Protein 6Q4W (pdb70)

Sequence (618 aa):
REECTMVVAKRKEFERTKVIQEAVFLTFKGLDTHDVYNCCVPFTINGTYHIFGRVERRSEWVNSHVRLFCCKTGHDEYTLVEEHAMQYQLEDPFLVKINGEALFGGVRVTTKDHGKVSGYVCCDFYRGKIDDLHYFTSGPKNMKDIRLIGLADGKIGVFSHHCVTGFIIIDSLDDLCSQVVIDSAKPIDHTLFGDAWGGVNQPYLLSTGKIGCISHHGYLDTDANGEVINVYCITSFVYKPSTNTCYDYKILGTKNCFPEYPAKAPKLIDCVFVSGIVMREDGKCDLYSGVGDTQEGRMMINYPFEGHGTIVDNVNFCTMVAKRKEFERTKKVIQEAVFLTFKKGLDTHDVYNCCVPFTINGTYHIFGRVERRSEWVNSHVRLFCKTGHDEYTLVEHAMQYQLEDPFLVKINGEALFGGVRVTTKDHGKVSGYVCCDFYRGKIDDLHYFTSGPKNMKDIRLIGLADGKIGVFSHHVTGFIIIDSLDDLCSQVVIDSAKKPIDHTLFGDAWGGVNQPYLLSTGKIGCISHHGYLDTDANGEVINVYCITSFVYKPSTNTCYDYKILGTKNCFPEYPAKAPKLIDCVFVSGIVMREDGKCCDLYSGVGDTQEGRMMINYPFEGHGTIVDNVNF

B-factor: mean 21.39, std 11.22, range [5.65, 103.36]

CATH classification: 2.115.10.20

Nearest PDB structures (foldseek):
  6q4w-assembly1_B  TM=1.003E+00  e=1.500E-59  Leishmania mexicana MHOM/GT/2001/U1103
  6q4w-assembly1_A  TM=1.003E+00  e=5.683E-57  Leishmania mexicana MHOM/GT/2001/U1103
  6q4y-assembly1_A  TM=9.842E-01  e=1.683E-40  Leishmania mexicana MHOM/GT/2001/U1103
  6q4z-assembly1_A  TM=9.837E-01  e=2.048E-40  Leishmania mexicana MHOM/GT/2001/U1103
  6q50-assembly1_A  TM=9.686E-01  e=4.085E-39  Leishmania mexicana MHOM/GT/2001/U1103

InterPro domains:
  IPR015045 Mannosyltransferase/phosphorylase 1-like, Leishmania [PF08950] (24-318)
  IPR015045 Mannosyltransferase/phosphorylase 1-like, Leishmania [PTHR37036] (15-328)
  IPR023296 Glycosyl hydrolase, five-bladed beta-propeller domain superfamily [G3DSA:2.115.10.20] (19-328)
  IPR023296 Glycosyl hydrolase, five-bladed beta-propeller domain superfamily [SSF75005] (23-326)

Organism: Leishmania mexicana (strain MHOM/GT/2001/U1103) (NCBI:txid929439)

Solvent-accessible surface area: 25081 Å² total; per-residue (Å²): 109,139,152,73,41,3,82,23,58,26,82,88,27,45,192,92,63,115,147,46,86,24,47,39,8,70,36,96,52,26,142,88,48,16,8,0,5,4,2,2,2,0,9,32,135,66,61,76,20,0,7,0,22,4,2,80,92,99,38,118,53,28,8,26,0,30,22,0,29,76,76,29,148,20,46,5,40,14,25,117,116,10,43,4,14,39,2,22,18,5,6,0,10,63,0,94,68,45,0,0,0,0,0,7,13,26,38,24,47,90,44,150,78,70,16,68,31,1,5,0,3,52,18,86,18,126,52,16,54,17,16,0,7,6,10,90,85,8,65,17,0,11,1,3,17,23,85,105,34,79,0,0,0,1,1,20,108,100,79,20,1,12,30,81,12,87,36,5,94,50,0,7,33,71,41,0,71,64,10,113,83,12,57,96,112,78,8,28,78,7,85,6,3,2,4,4,2,18,18,2,68,83,30,40,0,0,0,0,0,11,10,0,17,98,68,82,50,116,134,51,112,74,21,42,1,61,0,0,0,0,4,0,3,36,34,111,64,54,39,8,72,77,21,74,12,17,0,1,16,85,24,8,65,179,74,80,24,20,19,108,96,17,105,25,8,0,32,3,4,0,4,27,88,70,197,69,63,67,0,18,0,20,0,0,1,0,21,1,34,0,0,5,16,23,13,92,24,3,1,132,73,13,23,89,37,81,47,70,27,78,57,148,62,3,83,50,66,26,60,84,27,49,191,92,55,118,147,48,76,26,45,39,7,66,32,100,54,26,141,86,48,16,7,0,6,4,2,2,3,1,9,36,136,67,60,78,20,0,7,0,23,2,1,79,87,100,39,117,50,21,8,30,0,25,21,0,30,81,77,27,149,22,45,6,44,17,25,104,137,11,60,13,17,38,5,30,17,5,6,0,10,64,0,96,69,43,0,0,0,0,0,8,19,29,43,23,43,89,37,144,77,58,6,61,18,2,2,0,8,55,18,94,25,98,53,17,56,15,16,0,5,6,7,139,72,8,81,12,0,11,0,2,17,23,85,106,34,85,0,0,0,0,1,46,114,105,21,2,15,39,80,13,90,38,5,91,50,1,5,31,140,32,0,70,60,10,146,84,11,51,96,111,85,10,26,78,7,115,9,2,1,4,4,3,18,18,2,70,79,28,33,0,0,0,0,0,10,9,0,17,108,71,83,47,116,135,52,114,74,11,45,0,60,0,0,0,0,3,0,4,73,34,98,82,55,38,8,74,78,19,75,13,18,0,0,14,86,25,8,62,180,75,77,19,18,19,104,94,17,92,25,9,0,32,2,4,0,5,31,87,68,125,88,40,70,0,18,0,20,0,1,1,0,22,0,32,0,0,5,18,24,14,90,24,3,0,133,74,14,22,91,37,83,52,68,28,80,54

Radius of gyration: 27.41 Å; Cα contacts (8 Å, |Δi|>4): 1700; chains: 2; bounding box: 57×66×79 Å

Secondary structure (DSSP, 8-state):
-GGGSHHHHHHHHHHH-----EEEPEEES-TTSEEES----EEETTEEEEEEEEE-TT-SS--EEEEEEEEETTEEEE-TTSPPBS-EEEEEEEETTEEEEEEEEEEEETTEEEEEEEEEEEE-TTS-EEEEE-STT----EEEE-TTS-EEEEEE---EEEEEESSGGG-SHHHHHTPEEPP-GGGTT-EEEEEEEEEBTTS-EEEEEEEEEEEE-TTS-EEEEEEEEEEEEETTTTEEEEEEEEE-GGGSPP---SSGGGTTBEEEEEEEE-SSS-EEEEEEETTTEEEEEEE--TTTTS--B----B-/--HHHHHHHHHHH-----EEEPEEES-TTSEEESPPPPEEETTEEEEEEEEE-TT-SS--EEEEEEEEETTEEEE-TTS--BS-EEEEEEEETTEEEEEEEEEEEETTEEEEEEEEEEEE-TTS-EEEEE-STT----EEEE-TTS-EEEEEE--EEEEEES-GGG-SHHHHHTPEEPP-GGGTT-EEEEEEEEEBTTS-EEEEEEEEEEEE-TTS-EEEEEEEEEEEEETTTTEEEEEEEEE-GGGSPP---SSGGGTTBEEEEEEEE-TTS-EEEEEEETTTEEEEEEE--TTTTS--B----B-

Foldseek 3Di:
DQCLDPVNQVVVCVVDPDQDDKEFAAEADCVQWFWFLKAPFFAEVRWTKIWTWIGGLQDDQATKIFIWTDPDDSYTYTPVVADIGRFPNKYWDDAPNKIKIKGKHFDDDPNHTPWIWIWIWMGHPRDTHTDEIADTRWDQWDWDQFPVRWIWIWTPPVFTFIDIGRGPVPDYHVRNVVGDGFDCVNNPPKGWHFQDWFQFPQRKIKTFIKIWDWDADPVRHIATAIFTWIWIADVVVSHIGQIHTFGWLVSHDDDDASDPSLNTDKAWNAWDCDPPQWIWTWIGHNVRTIMTGITGDRCPPPHDGDGGRHD/DAVVVQVVVCVVPPDQDDKEFAAEPDCVQWFWFLKAPFFAEVRWTKIWTWIGGLQDDQATKIFIWTDPDDSYTYTPVVADMGRFPNKYWDAAPNKIKIKGKHFDDDPNHTPWIWMWIWMGHPRDTHTDEIAAIRWDQWDWDQFPVRWIWIWTAVQIFIDIGRGPVPDYHVRNVVGDHFDCVVVPPWDWHFADWFQFPQRKIKTFIKTWDWDADPVRHIATAIFTWIWIADVVVSHIGQIHTFGWLVSHDDDDASDPSLQTDKAWRAWDADPVQWIWTWIGHNVRTIMTGTGHDRCPPPHHGDGGRHD

Structure (mmCIF, N/CA/C/O backbone):
data_6Q4W
#
_entry.id   6Q4W
#
_cell.length_a   46.478
_cell.length_b   48.116
_cell.length_c   73.887
_cell.angle_alpha   94.48
_cell.angle_beta   96.92
_cell.angle_gamma   110.29
#
_symmetry.space_group_name_H-M   'P 1'
#
loop_
_entity.id
_entity.type
_entity.pdbx_description
1 polymer 'LmxM MPT-1'
2 water water
#
loop_
_atom_site.group_PDB
_atom_site.id
_atom_site.type_symbol
_atom_site.label_atom_id
_atom_site.label_alt_id
_atom_site.label_comp_id
_atom_site.label_asym_id
_atom_site.label_entity_id
_atom_site.label_seq_id
_atom_site.pdbx_PDB_ins_code
_atom_site.Cartn_x
_atom_site.Cartn_y
_atom_site.Cartn_z
_atom_site.occupancy
_atom_site.B_iso_or_equiv
_atom_site.auth_seq_id
_atom_site.auth_comp_id
_atom_site.auth_asym_id
_atom_site.auth_atom_id
_atom_site.pdbx_PDB_model_num
ATOM 1 N N . ARG A 1 33 ? -26.749 2.641 5.452 1.00 61.98 13 ARG A N 1
ATOM 2 C CA . ARG A 1 33 ? -26.809 1.343 4.717 1.00 57.41 13 ARG A CA 1
ATOM 3 C C . ARG A 1 33 ? -26.159 0.235 5.565 1.00 43.51 13 ARG A C 1
ATOM 4 O O . ARG A 1 33 ? -25.125 0.516 6.214 1.00 48.47 13 ARG A O 1
ATOM 6 N N . GLU A 1 34 ? -26.712 -0.983 5.531 1.00 48.07 14 GLU A N 1
ATOM 7 C CA . GLU A 1 34 ? -26.201 -2.168 6.282 1.00 55.78 14 GLU A CA 1
ATOM 8 C C . GLU A 1 34 ? -24.697 -2.361 6.023 1.00 50.38 14 GLU A C 1
ATOM 9 O O . GLU A 1 34 ? -23.924 -2.493 7.009 1.00 44.76 14 GLU A O 1
ATOM 15 N N . GLU A 1 35 ? -24.299 -2.363 4.748 1.00 55.81 15 GLU A N 1
ATOM 16 C CA . GLU A 1 35 ? -22.892 -2.564 4.325 1.00 49.25 15 GLU A CA 1
ATOM 17 C C . GLU A 1 35 ? -21.957 -1.507 4.907 1.00 57.98 15 GLU A C 1
ATOM 18 O O . GLU A 1 35 ? -20.726 -1.794 4.994 1.00 61.08 15 GLU A O 1
ATOM 24 N N . CYS A 1 36 ? -22.486 -0.318 5.203 1.00 47.05 16 CYS A N 1
ATOM 25 C CA . CYS A 1 36 ? -21.674 0.853 5.622 1.00 53.13 16 CYS A CA 1
ATOM 26 C C . CYS A 1 36 ? -21.579 0.893 7.159 1.00 40.91 16 CYS A C 1
ATOM 27 O O . CYS A 1 36 ? -20.959 1.834 7.694 1.00 48.50 16 CYS A O 1
ATOM 30 N N . THR A 1 37 ? -22.110 -0.100 7.883 1.00 27.55 17 THR A N 1
ATOM 31 C CA . THR A 1 37 ? -21.916 -0.141 9.357 1.00 27.05 17 THR A CA 1
ATOM 32 C C . THR A 1 37 ? -20.548 -0.775 9.602 1.00 25.59 17 THR A C 1
ATOM 33 O O . THR A 1 37 ? -20.110 -1.603 8.797 1.00 25.41 17 THR A O 1
ATOM 37 N N . MET A 1 38 ? -19.904 -0.369 10.677 1.00 24.05 18 MET A N 1
ATOM 38 C CA . MET A 1 38 ? -18.563 -0.862 11.045 1.00 21.24 18 MET A CA 1
ATOM 39 C C . MET A 1 38 ? -18.623 -2.364 11.353 1.00 20.67 18 MET A C 1
ATOM 40 O O . MET A 1 38 ? -17.700 -3.077 10.935 1.00 21.39 18 MET A O 1
ATOM 45 N N . VAL A 1 39 ? -19.646 -2.863 12.064 1.00 20.70 19 VAL A N 1
ATOM 46 C CA A VAL A 1 39 ? -19.745 -4.328 12.360 0.50 22.62 19 VAL A CA 1
ATOM 47 C CA B VAL A 1 39 ? -19.746 -4.327 12.351 0.50 22.00 19 VAL A CA 1
ATOM 48 C C . VAL A 1 39 ? -19.715 -5.091 11.028 1.00 18.58 19 VAL A C 1
ATOM 49 O O . VAL A 1 39 ? -19.030 -6.110 10.963 1.00 18.81 19 VAL A O 1
ATOM 56 N N . ALA A 1 40 ? -20.452 -4.618 10.013 1.00 23.38 20 ALA A N 1
ATOM 57 C CA . ALA A 1 40 ? -20.519 -5.316 8.706 1.00 21.19 20 ALA A CA 1
ATOM 58 C C . ALA A 1 40 ? -19.156 -5.235 8.016 1.00 19.44 20 ALA A C 1
ATOM 59 O O . ALA A 1 40 ? -18.680 -6.259 7.422 1.00 20.95 20 ALA A O 1
ATOM 61 N N . LYS A 1 41 ? -18.527 -4.070 8.109 1.00 21.17 21 LYS A N 1
ATOM 62 C CA . LYS A 1 41 ? -17.230 -3.884 7.437 1.00 17.54 21 LYS A CA 1
ATOM 63 C C . LYS A 1 41 ? -16.224 -4.836 8.102 1.00 18.98 21 LYS A C 1
ATOM 64 O O . LYS A 1 41 ? -15.388 -5.454 7.392 1.00 21.35 21 LYS A O 1
ATOM 70 N N . ARG A 1 42 ? -16.312 -4.969 9.423 1.00 19.27 22 ARG A N 1
ATOM 71 C CA . ARG A 1 42 ? -15.351 -5.791 10.202 1.00 19.69 22 ARG A CA 1
ATOM 72 C C . ARG A 1 42 ? -15.584 -7.267 9.873 1.00 19.74 22 ARG A C 1
ATOM 73 O O . ARG A 1 42 ? -14.615 -7.989 9.687 1.00 16.99 22 ARG A O 1
ATOM 81 N N . LYS A 1 43 ? -16.842 -7.671 9.742 1.00 18.93 23 LYS A N 1
ATOM 82 C CA . LYS A 1 43 ? -17.223 -9.072 9.391 1.00 24.39 23 LYS A CA 1
ATOM 83 C C . LYS A 1 43 ? -16.607 -9.401 8.031 1.00 20.04 23 LYS A C 1
ATOM 84 O O . LYS A 1 43 ? -16.025 -10.499 7.916 1.00 20.80 23 LYS A O 1
ATOM 87 N N . GLU A 1 44 ? -16.698 -8.481 7.044 1.00 17.74 24 GLU A N 1
ATOM 88 C CA . GLU A 1 44 ? -16.164 -8.753 5.678 1.00 19.62 24 GLU A CA 1
ATOM 89 C C . GLU A 1 44 ? -14.644 -8.785 5.772 1.00 17.98 24 GLU A C 1
ATOM 90 O O . GLU A 1 44 ? -14.037 -9.638 5.107 1.00 19.69 24 GLU A O 1
ATOM 96 N N . PHE A 1 45 ? -14.047 -7.911 6.572 1.00 16.65 25 PHE A N 1
ATOM 97 C CA . PHE A 1 45 ? -12.572 -7.906 6.753 1.00 14.19 25 PHE A CA 1
ATOM 98 C C . PHE A 1 45 ? -12.120 -9.276 7.259 1.00 18.11 25 PHE A C 1
ATOM 99 O O . PHE A 1 45 ? -11.175 -9.832 6.707 1.00 15.96 25 PHE A O 1
ATOM 107 N N . GLU A 1 46 ? -12.763 -9.805 8.303 1.00 16.82 26 GLU A N 1
ATOM 108 C CA . GLU A 1 46 ? -12.326 -11.093 8.903 1.00 20.80 26 GLU A CA 1
ATOM 109 C C . GLU A 1 46 ? -12.438 -12.220 7.867 1.00 20.55 26 GLU A C 1
ATOM 110 O O . GLU A 1 46 ? -11.497 -13.055 7.817 1.00 22.28 26 GLU A O 1
ATOM 116 N N . ARG A 1 47 ? -13.487 -12.209 7.028 1.00 20.29 27 ARG A N 1
ATOM 117 C CA . ARG A 1 47 ? -13.741 -13.236 5.955 1.00 23.30 27 ARG A CA 1
ATOM 118 C C . ARG A 1 47 ? -12.694 -13.152 4.805 1.00 23.99 27 ARG A C 1
ATOM 119 O O . ARG A 1 47 ? -12.471 -14.188 4.150 1.00 30.54 27 ARG A O 1
ATOM 127 N N . THR A 1 48 ? -12.074 -11.992 4.532 1.00 19.18 28 THR A N 1
ATOM 128 C CA . THR A 1 48 ? -11.312 -11.735 3.272 1.00 22.13 28 THR A CA 1
ATOM 129 C C . THR A 1 48 ? -9.830 -11.425 3.546 1.00 25.15 28 THR A C 1
ATOM 130 O O . THR A 1 48 ? -9.066 -11.264 2.563 1.00 28.26 28 THR A O 1
ATOM 134 N N . LYS A 1 49 ? -9.418 -11.277 4.803 1.00 21.66 29 LYS A N 1
ATOM 135 C CA . LYS A 1 49 ? -8.070 -10.767 5.139 1.00 20.98 29 LYS A CA 1
ATOM 136 C C . LYS A 1 49 ? -7.023 -11.751 4.608 1.00 24.36 29 LYS A C 1
ATOM 137 O O . LYS A 1 49 ? -7.342 -12.942 4.450 1.00 26.19 29 LYS A O 1
ATOM 143 N N . VAL A 1 50 ? -5.819 -11.266 4.332 1.00 22.57 30 VAL A N 1
ATOM 144 C CA . VAL A 1 50 ? -4.668 -12.159 3.996 1.00 27.99 30 VAL A CA 1
ATOM 145 C C . VAL A 1 50 ? -3.801 -12.285 5.240 1.00 26.47 30 VAL A C 1
ATOM 146 O O . VAL A 1 50 ? -3.264 -11.289 5.700 1.00 32.85 30 VAL A O 1
ATOM 150 N N . ILE A 1 51 ? -3.774 -13.474 5.805 1.00 32.34 31 ILE A N 1
ATOM 151 C CA . ILE A 1 51 ? -2.946 -13.809 7.001 1.00 32.76 31 ILE A CA 1
ATOM 152 C C . ILE A 1 51 ? -1.455 -13.772 6.599 1.00 28.97 31 ILE A C 1
ATOM 153 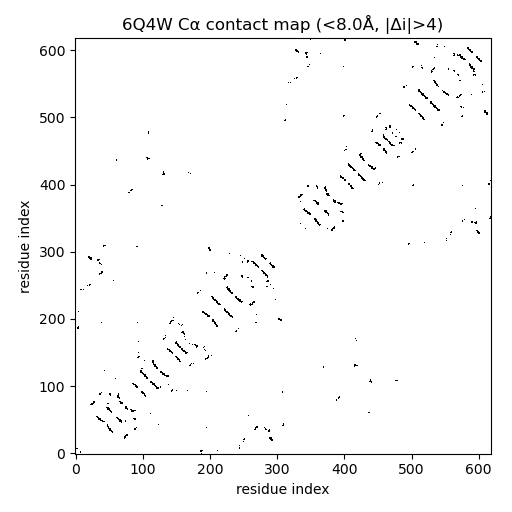O O . ILE A 1 51 ? -1.049 -14.523 5.680 1.00 29.28 31 ILE A O 1
ATOM 158 N N . GLN A 1 52 ? -0.681 -12.879 7.209 1.00 27.76 32 GLN A N 1
ATOM 159 C CA . GLN A 1 52 ? 0.793 -12.810 7.039 1.00 27.93 32 GLN A CA 1
ATOM 160 C C . GLN A 1 52 ? 1.383 -12.710 8.448 1.00 27.31 32 GLN A C 1
ATOM 161 O O . GLN A 1 52 ? 0.603 -12.803 9.432 1.00 31.40 32 GLN A O 1
ATOM 167 N N . GLU A 1 53 ? 2.685 -12.459 8.541 1.00 28.11 33 GLU A N 1
ATOM 168 C CA . GLU A 1 53 ? 3.428 -12.280 9.814 1.00 24.02 33 GLU A CA 1
ATOM 169 C C . GLU A 1 53 ? 2.638 -11.362 10.780 1.00 21.66 33 GLU A C 1
ATOM 170 O O . GLU A 1 53 ? 2.238 -10.230 10.387 1.00 20.60 33 GLU A O 1
ATOM 176 N N . ALA A 1 54 ? 2.471 -11.798 12.028 1.00 24.01 34 ALA A N 1
ATOM 177 C CA . ALA A 1 54 ? 1.914 -10.971 13.118 1.00 20.29 34 ALA A CA 1
ATOM 178 C C . ALA A 1 54 ? 2.525 -11.415 14.439 1.00 23.74 34 ALA A C 1
ATOM 179 O O . ALA A 1 54 ? 2.373 -12.604 14.762 1.00 27.08 34 ALA A O 1
ATOM 181 N N . VAL A 1 55 ? 3.226 -10.502 15.121 1.00 22.06 35 VAL A N 1
ATOM 182 C CA . VAL A 1 55 ? 4.064 -10.812 16.315 1.00 21.35 35 VAL A CA 1
ATOM 183 C C . VAL A 1 55 ? 3.883 -9.718 17.361 1.00 18.89 35 VAL A C 1
ATOM 184 O O . VAL A 1 55 ? 3.391 -8.612 17.041 1.00 22.94 35 VAL A O 1
ATOM 188 N N . PHE A 1 56 ? 4.370 -9.993 18.560 1.00 19.99 36 PHE A N 1
ATOM 189 C CA . PHE A 1 56 ? 4.545 -8.965 19.599 1.00 18.22 36 PHE A CA 1
ATOM 190 C C . PHE A 1 56 ? 6.008 -8.586 19.662 1.00 18.84 36 PHE A C 1
ATOM 191 O O . PHE A 1 56 ? 6.865 -9.465 19.534 1.00 23.60 36 PHE A O 1
ATOM 199 N N . LEU A 1 57 ? 6.253 -7.281 19.787 1.00 21.46 37 LEU A N 1
ATOM 200 C CA . LEU A 1 57 ? 7.589 -6.759 20.135 1.00 19.21 37 LEU A CA 1
ATOM 201 C C . LEU A 1 57 ? 7.973 -7.217 21.546 1.00 18.62 37 LEU A C 1
ATOM 202 O O . LEU A 1 57 ? 7.081 -7.327 22.415 1.00 28.92 37 LEU A O 1
ATOM 207 N N . THR A 1 58 ? 9.268 -7.455 21.755 1.00 19.20 38 THR A N 1
ATOM 208 C CA . THR A 1 58 ? 9.883 -7.745 23.079 1.00 23.00 38 THR A CA 1
ATOM 209 C C . THR A 1 58 ? 10.537 -6.464 23.604 1.00 25.06 38 THR A C 1
ATOM 210 O O . THR A 1 58 ? 11.328 -5.842 22.870 1.00 24.46 38 THR A O 1
ATOM 214 N N . PHE A 1 59 ? 10.204 -6.068 24.826 1.00 23.94 39 PHE A N 1
ATOM 215 C CA . PHE A 1 59 ? 10.775 -4.887 25.501 1.00 21.24 39 PHE A CA 1
ATOM 216 C C . PHE A 1 59 ? 11.641 -5.386 26.664 1.00 19.78 39 PHE A C 1
ATOM 217 O O . PHE A 1 59 ? 11.256 -6.299 27.377 1.00 23.63 39 PHE A O 1
ATOM 225 N N . LYS A 1 60 ? 12.847 -4.866 26.750 1.00 21.03 40 LYS A N 1
ATOM 226 C CA . LYS A 1 60 ? 13.830 -5.188 27.805 1.00 22.21 40 LYS A CA 1
ATOM 227 C C . LYS A 1 60 ? 14.065 -3.947 28.663 1.00 22.90 40 LYS A C 1
ATOM 228 O O . LYS A 1 60 ? 13.974 -2.826 28.128 1.00 23.46 40 LYS A O 1
ATOM 234 N N . GLY A 1 61 ? 14.392 -4.158 29.938 1.00 26.82 41 GLY A N 1
ATOM 235 C CA . GLY A 1 61 ? 14.768 -3.096 30.891 1.00 30.01 41 GLY A CA 1
ATOM 236 C C . GLY A 1 61 ? 13.622 -2.673 31.791 1.00 23.07 41 GLY A C 1
ATOM 237 O O . GLY A 1 61 ? 13.868 -1.909 32.704 1.00 28.32 41 GLY A O 1
ATOM 238 N N . LEU A 1 62 ? 12.437 -3.225 31.653 1.00 21.58 42 LEU A N 1
ATOM 239 C CA . LEU A 1 62 ? 11.253 -2.700 32.401 1.00 25.10 42 LEU A CA 1
ATOM 240 C C . LEU A 1 62 ? 10.243 -3.833 32.610 1.00 24.58 42 LEU A C 1
ATOM 241 O O . LEU A 1 62 ? 9.022 -3.685 32.316 1.00 22.38 42 LEU A O 1
ATOM 246 N N . ASP A 1 63 ? 10.738 -4.915 33.176 1.00 23.66 43 ASP A N 1
ATOM 247 C CA . ASP A 1 63 ? 9.952 -6.175 33.324 1.00 28.25 43 ASP A CA 1
ATOM 248 C C . ASP A 1 63 ? 8.710 -5.957 34.190 1.00 25.46 43 ASP A C 1
ATOM 249 O O . ASP A 1 63 ? 7.774 -6.730 34.029 1.00 27.01 43 ASP A O 1
ATOM 254 N N . THR A 1 64 ? 8.726 -4.990 35.100 1.00 24.17 44 THR A N 1
ATOM 255 C CA . THR A 1 64 ? 7.595 -4.660 36.007 1.00 25.03 44 THR A CA 1
ATOM 256 C C . THR A 1 64 ? 6.379 -4.119 35.252 1.00 22.66 44 THR A C 1
ATOM 257 O O . THR A 1 64 ? 5.302 -4.104 35.811 1.00 23.04 44 THR A O 1
ATOM 261 N N . HIS A 1 65 ? 6.539 -3.648 34.037 1.00 20.46 45 HIS A N 1
ATOM 262 C CA . HIS A 1 65 ? 5.500 -2.846 33.348 1.00 18.35 45 HIS A CA 1
ATOM 263 C C . HIS A 1 65 ? 5.130 -3.472 32.007 1.00 17.05 45 HIS A C 1
ATOM 264 O O . HIS A 1 65 ? 6.016 -4.103 31.340 1.00 22.24 45 HIS A O 1
ATOM 271 N N . ASP A 1 66 ? 3.902 -3.239 31.559 1.00 16.28 46 ASP A N 1
ATOM 272 C CA . ASP A 1 66 ? 3.551 -3.435 30.134 1.00 16.11 46 ASP A CA 1
ATOM 273 C C . ASP A 1 66 ? 4.024 -2.214 29.341 1.00 14.32 46 ASP A C 1
ATOM 274 O O . ASP A 1 66 ? 4.111 -1.108 29.890 1.00 15.19 46 ASP A O 1
ATOM 279 N N . VAL A 1 67 ? 4.261 -2.433 28.054 1.00 13.58 47 VAL A N 1
ATOM 280 C CA . VAL A 1 67 ? 4.607 -1.370 27.084 1.00 14.20 47 VAL A CA 1
ATOM 281 C C . VAL A 1 67 ? 3.672 -1.519 25.906 1.00 14.62 47 VAL A C 1
ATOM 282 O O . VAL A 1 67 ? 3.603 -2.621 25.320 1.00 12.97 47 VAL A O 1
ATOM 286 N N . TYR A 1 68 ? 2.960 -0.459 25.588 1.00 14.19 48 TYR A N 1
ATOM 287 C CA . TYR A 1 68 ? 1.890 -0.538 24.586 1.00 14.29 48 TYR A CA 1
ATOM 288 C C . TYR A 1 68 ? 1.620 0.831 24.000 1.00 12.08 48 TYR A C 1
ATOM 289 O O . TYR A 1 68 ? 2.250 1.817 24.434 1.00 15.90 48 TYR A O 1
ATOM 298 N N . ASN A 1 69 ? 0.742 0.865 23.009 1.00 13.65 49 ASN A N 1
ATOM 299 C CA . ASN A 1 69 ? 0.244 2.134 22.375 1.00 14.79 49 ASN A CA 1
ATOM 300 C C . ASN A 1 69 ? 1.417 3.057 22.057 1.00 13.92 49 ASN A C 1
ATOM 301 O O . ASN A 1 69 ? 1.400 4.230 22.408 1.00 13.62 49 ASN A O 1
ATOM 306 N N . CYS A 1 70 ? 2.385 2.520 21.329 1.00 13.53 50 CYS A N 1
ATOM 307 C CA . CYS A 1 70 ? 3.657 3.234 21.050 1.00 12.43 50 CYS A CA 1
ATOM 308 C C . CYS A 1 70 ? 3.406 4.296 19.978 1.00 13.99 50 CYS A C 1
ATOM 309 O O . CYS A 1 70 ? 2.403 4.238 19.237 1.00 12.54 50 CYS A O 1
ATOM 312 N N . CYS A 1 71 ? 4.321 5.250 19.880 1.00 11.36 51 CYS A N 1
ATOM 313 C CA . CYS A 1 71 ? 4.402 6.085 18.651 1.00 13.95 51 CYS A CA 1
ATOM 314 C C . CYS A 1 71 ? 4.937 5.219 17.506 1.00 14.26 51 CYS A C 1
ATOM 315 O O . CYS A 1 71 ? 5.361 4.043 17.726 1.00 16.37 51 CYS A O 1
ATOM 318 N N . VAL A 1 72 ? 5.002 5.790 16.306 1.00 15.86 52 VAL A N 1
ATOM 319 C CA . VAL A 1 72 ? 5.600 5.079 15.155 1.00 16.57 52 VAL A CA 1
ATOM 320 C C . VAL A 1 72 ? 7.080 4.861 15.438 1.00 16.78 52 VAL A C 1
ATOM 321 O O . VAL A 1 72 ? 7.743 5.741 15.972 1.00 17.26 52 VAL A O 1
ATOM 325 N N . PRO A 1 73 ? 7.669 3.689 15.092 1.00 15.63 53 PRO A N 1
ATOM 326 C CA . PRO A 1 73 ? 9.124 3.558 15.141 1.00 16.96 53 PRO A CA 1
ATOM 327 C C . PRO A 1 73 ? 9.755 4.655 14.277 1.00 18.79 53 PRO A C 1
ATOM 328 O O . PRO A 1 73 ? 9.217 4.994 13.232 1.00 20.58 53 PRO A O 1
ATOM 332 N N . PHE A 1 74 ? 10.852 5.209 14.774 1.00 18.58 54 PHE A N 1
ATOM 333 C CA . PHE A 1 74 ? 11.542 6.370 14.177 1.00 17.60 54 PHE A CA 1
ATOM 334 C C . PHE A 1 74 ? 13.038 6.113 14.325 1.00 16.55 54 PHE A C 1
ATOM 335 O O . PHE A 1 74 ? 13.407 5.206 15.046 1.00 21.01 54 PHE A O 1
ATOM 343 N N . THR A 1 75 ? 13.903 6.900 13.678 1.00 20.20 55 THR A N 1
ATOM 344 C CA . THR A 1 75 ? 15.353 6.705 13.837 1.00 21.90 55 THR A CA 1
ATOM 345 C C . THR A 1 75 ? 15.980 7.950 14.420 1.00 19.41 55 THR A C 1
ATOM 346 O O . THR A 1 75 ? 15.419 9.068 14.267 1.00 23.25 55 THR A O 1
ATOM 350 N N . ILE A 1 76 ? 17.040 7.720 15.166 1.00 18.93 56 ILE A N 1
ATOM 351 C CA . ILE A 1 76 ? 17.958 8.779 15.639 1.00 22.07 56 ILE A CA 1
ATOM 352 C C . ILE A 1 76 ? 19.337 8.367 15.143 1.00 24.53 56 ILE A C 1
ATOM 353 O O . ILE A 1 76 ? 19.795 7.286 15.549 1.00 26.29 56 ILE A O 1
ATOM 358 N N . ASN A 1 77 ? 19.980 9.197 14.316 1.00 28.22 57 ASN A N 1
ATOM 359 C CA . ASN A 1 77 ? 21.331 8.910 13.767 1.00 28.51 57 ASN A CA 1
ATOM 360 C C . ASN A 1 77 ? 21.347 7.468 13.236 1.00 31.90 57 ASN A C 1
ATOM 361 O O . ASN A 1 77 ? 22.310 6.737 13.513 1.00 37.04 57 ASN A O 1
ATOM 366 N N . GLY A 1 78 ? 20.291 7.057 12.542 1.00 29.06 58 GLY A N 1
ATOM 367 C CA . GLY A 1 78 ? 20.220 5.764 11.843 1.00 32.25 58 GLY A CA 1
ATOM 368 C C . GLY A 1 78 ? 19.697 4.624 12.697 1.00 29.61 58 GLY A C 1
ATOM 369 O O . GLY A 1 78 ? 19.453 3.572 12.127 1.00 36.59 58 GLY A O 1
ATOM 370 N N . THR A 1 79 ? 19.518 4.790 14.003 1.00 27.83 59 THR A N 1
ATOM 371 C CA . THR A 1 79 ? 19.136 3.669 14.900 1.00 24.03 59 THR A CA 1
ATOM 372 C C . THR A 1 79 ? 17.657 3.784 15.274 1.00 23.52 59 THR A C 1
ATOM 373 O O . THR A 1 79 ? 17.250 4.859 15.684 1.00 24.55 59 THR A O 1
ATOM 377 N N . TYR A 1 80 ? 16.878 2.709 15.113 1.00 24.45 60 TYR A N 1
ATOM 378 C CA . TYR A 1 80 ? 15.435 2.732 15.411 1.00 21.26 60 TYR A CA 1
ATOM 379 C C . TYR A 1 80 ? 15.245 2.887 16.917 1.00 20.27 60 TYR A C 1
ATOM 380 O O . TYR A 1 80 ? 15.993 2.323 17.748 1.00 22.03 60 TYR A O 1
ATOM 389 N N . HIS A 1 81 ? 14.243 3.692 17.241 1.00 18.36 61 HIS A N 1
ATOM 390 C CA . HIS A 1 81 ? 13.758 3.945 18.614 1.00 18.91 61 HIS A CA 1
ATOM 391 C C . HIS A 1 81 ? 12.240 3.937 18.585 1.00 15.99 61 HIS A C 1
ATOM 392 O O . HIS A 1 81 ? 11.635 4.031 17.492 1.00 18.85 61 HIS A O 1
ATOM 399 N N . ILE A 1 82 ? 11.665 3.880 19.769 1.00 15.61 62 ILE A N 1
ATOM 400 C CA . ILE A 1 82 ? 10.200 4.015 19.899 1.00 15.49 62 ILE A CA 1
ATOM 401 C C . ILE A 1 82 ? 9.884 4.622 21.265 1.00 15.20 62 ILE A C 1
ATOM 402 O O . ILE A 1 82 ? 10.630 4.358 22.257 1.00 17.39 62 ILE A O 1
ATOM 407 N N . PHE A 1 83 ? 8.845 5.456 21.300 1.00 14.30 63 PHE A N 1
ATOM 408 C CA . PHE A 1 83 ? 8.268 5.932 22.575 1.00 13.12 63 PHE A CA 1
ATOM 409 C C . PHE A 1 83 ? 7.118 4.973 22.893 1.00 14.08 63 PHE A C 1
ATOM 410 O O . PHE A 1 83 ? 6.256 4.800 22.020 1.00 12.92 63 PHE A O 1
ATOM 418 N N . GLY A 1 84 ? 7.123 4.392 24.106 1.00 13.79 64 GLY A N 1
ATOM 419 C CA . GLY A 1 84 ? 6.042 3.500 24.536 1.00 11.62 64 GLY A CA 1
ATOM 420 C C . GLY A 1 84 ? 5.290 4.068 25.720 1.00 11.44 64 GLY A C 1
ATOM 421 O O . GLY A 1 84 ? 5.905 4.710 26.607 1.00 12.57 64 GLY A O 1
ATOM 422 N N . ARG A 1 85 ? 3.979 3.787 25.779 1.00 13.64 65 ARG A N 1
ATOM 423 C CA . ARG A 1 85 ? 3.202 3.995 27.013 1.00 11.41 65 ARG A CA 1
ATOM 424 C C . ARG A 1 85 ? 3.509 2.819 27.941 1.00 12.37 65 ARG A C 1
ATOM 425 O O . ARG A 1 85 ? 3.469 1.647 27.516 1.00 16.05 65 ARG A O 1
ATOM 433 N N . VAL A 1 86 ? 3.890 3.112 29.166 1.00 13.54 66 VAL A N 1
ATOM 434 C CA . VAL A 1 86 ? 4.292 2.068 30.154 1.00 15.39 66 VAL A CA 1
ATOM 435 C C . VAL A 1 86 ? 3.401 2.187 31.383 1.00 15.12 66 VAL A C 1
ATOM 436 O O . VAL A 1 86 ? 3.117 3.303 31.868 1.00 15.66 66 VAL A O 1
ATOM 440 N N . GLU A 1 87 ? 2.903 1.044 31.829 1.00 14.92 67 GLU A N 1
ATOM 441 C CA . GLU A 1 87 ? 1.955 0.991 32.963 1.00 14.28 67 GLU A CA 1
ATOM 442 C C . GLU A 1 87 ? 2.040 -0.405 33.550 1.00 13.63 67 GLU A C 1
ATOM 443 O O . GLU A 1 87 ? 2.174 -1.392 32.782 1.00 16.71 67 GLU A O 1
ATOM 449 N N . ARG A 1 88 ? 1.927 -0.489 34.860 1.00 15.54 68 ARG A N 1
ATOM 450 C CA . ARG A 1 88 ? 1.769 -1.806 35.497 1.00 18.01 68 ARG A CA 1
ATOM 451 C C . ARG A 1 88 ? 0.394 -2.357 35.072 1.00 16.74 68 ARG A C 1
ATOM 452 O O . ARG A 1 88 ? -0.579 -1.615 34.947 1.00 16.30 68 ARG A O 1
ATOM 460 N N . ARG A 1 89 ? 0.333 -3.651 34.809 1.00 20.19 69 ARG A N 1
ATOM 461 C CA . ARG A 1 89 ? -0.886 -4.314 34.292 1.00 22.68 69 ARG A CA 1
ATOM 462 C C . ARG A 1 89 ? -2.092 -4.018 35.206 1.00 23.06 69 ARG A C 1
ATOM 463 O O . ARG A 1 89 ? -3.213 -3.769 34.662 1.00 24.70 69 ARG A O 1
ATOM 471 N N . SER A 1 90 ? -1.922 -4.049 36.528 1.00 21.06 70 SER A N 1
ATOM 472 C CA . SER A 1 90 ? -3.058 -3.837 37.466 1.00 23.98 70 SER A CA 1
ATOM 473 C C . SER A 1 90 ? -3.404 -2.365 37.670 1.00 26.67 70 SER A C 1
ATOM 474 O O . SER A 1 90 ? -4.450 -2.058 38.290 1.00 31.83 70 SER A O 1
ATOM 477 N N . GLU A 1 91 ? -2.558 -1.443 37.218 1.00 22.17 71 GLU A N 1
ATOM 478 C CA . GLU A 1 91 ? -2.721 -0.005 37.495 1.00 22.20 71 GLU A CA 1
ATOM 479 C C . GLU A 1 91 ? -3.443 0.646 36.333 1.00 21.34 71 GLU A C 1
ATOM 480 O O . GLU A 1 91 ? -3.122 0.372 35.178 1.00 20.16 71 GLU A O 1
ATOM 486 N N . TRP A 1 92 ? -4.361 1.508 36.709 1.00 25.37 72 TRP A N 1
ATOM 487 C CA . TRP A 1 92 ? -5.107 2.385 35.803 1.00 24.04 72 TRP A CA 1
ATOM 488 C C . TRP A 1 92 ? -4.725 3.801 36.192 1.00 25.22 72 TRP A C 1
ATOM 489 O O . TRP A 1 92 ? -4.395 4.085 37.381 1.00 31.27 72 TRP A O 1
ATOM 500 N N . VAL A 1 93 ? -4.738 4.639 35.200 1.00 21.69 73 VAL A N 1
ATOM 501 C CA . VAL A 1 93 ? -4.527 6.093 35.357 1.00 21.41 73 VAL A CA 1
ATOM 502 C C . VAL A 1 93 ? -3.190 6.358 36.059 1.00 16.53 73 VAL A C 1
ATOM 503 O O . VAL A 1 93 ? -3.114 7.343 36.801 1.00 19.24 73 VAL A O 1
ATOM 507 N N . ASN A 1 94 ? -2.146 5.598 35.712 1.00 14.43 74 ASN A N 1
ATOM 508 C CA . ASN A 1 94 ? -0.768 5.893 36.147 1.00 13.07 74 ASN A CA 1
ATOM 509 C C . ASN A 1 94 ? 0.203 5.530 35.007 1.00 12.42 74 ASN A C 1
ATOM 510 O O . ASN A 1 94 ? 1.165 4.789 35.228 1.00 14.45 74 ASN A O 1
ATOM 515 N N . SER A 1 95 ? -0.008 6.074 33.830 1.00 13.37 75 SER A N 1
ATOM 516 C CA . SER A 1 95 ? 0.849 5.854 32.631 1.00 14.42 75 SER A CA 1
ATOM 517 C C . SER A 1 95 ? 2.004 6.837 32.600 1.00 11.50 75 SER A C 1
ATOM 518 O O . SER A 1 95 ? 1.879 7.972 33.015 1.00 11.90 75 SER A O 1
ATOM 521 N N . HIS A 1 96 ? 3.097 6.360 32.052 1.00 10.94 76 HIS A N 1
ATOM 522 C CA . HIS A 1 96 ? 4.195 7.240 31.598 1.00 13.52 76 HIS A CA 1
ATOM 523 C C . HIS A 1 96 ? 4.532 6.870 30.160 1.00 13.33 76 HIS A C 1
ATOM 524 O O . HIS A 1 96 ? 4.177 5.808 29.705 1.00 17.00 76 HIS A O 1
ATOM 531 N N . VAL A 1 97 ? 5.343 7.711 29.553 1.00 11.36 77 VAL A N 1
ATOM 532 C CA . VAL A 1 97 ? 5.957 7.449 28.231 1.00 11.91 77 VAL A CA 1
ATOM 533 C C . VAL A 1 97 ? 7.478 7.418 28.417 1.00 12.13 77 VAL A C 1
ATOM 534 O O . VAL A 1 97 ? 8.079 8.324 29.092 1.00 13.79 77 VAL A O 1
ATOM 538 N N . ARG A 1 98 ? 8.072 6.372 27.901 1.00 13.22 78 ARG A N 1
ATOM 539 C CA . ARG A 1 98 ? 9.525 6.135 27.998 1.00 13.63 78 ARG A CA 1
ATOM 540 C C . ARG A 1 98 ? 10.083 5.852 26.605 1.00 14.94 78 ARG A C 1
ATOM 541 O O . ARG A 1 98 ? 9.362 5.309 25.757 1.00 15.92 78 ARG A O 1
ATOM 549 N N . LEU A 1 99 ? 11.364 6.137 26.438 1.00 14.73 79 LEU A N 1
ATOM 550 C CA . LEU A 1 99 ? 12.101 5.932 25.182 1.00 15.33 79 LEU A CA 1
ATOM 551 C C . LEU A 1 99 ? 12.776 4.563 25.211 1.00 15.16 79 LEU A C 1
ATOM 552 O O . LEU A 1 99 ? 13.438 4.233 26.219 1.00 17.75 79 LEU A O 1
ATOM 557 N N . PHE A 1 100 ? 12.654 3.834 24.107 1.00 15.93 80 PHE A N 1
ATOM 558 C CA . PHE A 1 100 ? 13.316 2.537 23.902 1.00 17.13 80 PHE A CA 1
ATOM 559 C C . PHE A 1 100 ? 14.154 2.575 22.623 1.00 16.77 80 PHE A C 1
ATOM 560 O O . PHE A 1 100 ? 13.768 3.227 21.646 1.00 17.35 80 PHE A O 1
ATOM 568 N N . CYS A 1 101 ? 15.253 1.836 22.634 1.00 17.71 81 CYS A N 1
ATOM 569 C CA A CYS A 1 101 ? 16.207 1.714 21.502 0.50 22.19 81 CYS A CA 1
ATOM 570 C CA B CYS A 1 101 ? 16.218 1.710 21.516 0.50 22.49 81 CYS A CA 1
ATOM 571 C C . CYS A 1 101 ? 16.134 0.299 20.928 1.00 20.08 81 CYS A C 1
ATOM 572 O O . CYS A 1 101 ? 16.146 -0.690 21.725 1.00 22.04 81 CYS A O 1
ATOM 577 N N . LYS A 1 102 ? 16.022 0.188 19.615 1.00 22.35 82 LYS A N 1
ATOM 578 C CA . LYS A 1 102 ? 16.033 -1.151 18.964 1.00 25.72 82 LYS A CA 1
ATOM 579 C C . LYS A 1 102 ? 17.385 -1.835 19.224 1.00 27.62 82 LYS A C 1
ATOM 580 O O . LYS A 1 102 ? 18.417 -1.261 18.869 1.00 30.00 82 LYS A O 1
ATOM 586 N N . THR A 1 103 ? 17.351 -3.064 19.740 1.00 23.07 83 THR A N 1
ATOM 587 C CA . THR A 1 103 ? 18.537 -3.858 20.117 1.00 24.21 83 THR A CA 1
ATOM 588 C C . THR A 1 103 ? 18.566 -5.203 19.388 1.00 30.63 83 THR A C 1
ATOM 589 O O . THR A 1 103 ? 19.536 -5.943 19.584 1.00 40.88 83 THR A O 1
ATOM 593 N N . GLY A 1 104 ? 17.578 -5.475 18.538 1.00 33.00 84 GLY A N 1
ATOM 594 C CA . GLY A 1 104 ? 17.452 -6.745 17.801 1.00 35.72 84 GLY A CA 1
ATOM 595 C C . GLY A 1 104 ? 16.149 -6.770 17.027 1.00 35.97 84 GLY A C 1
ATOM 596 O O . GLY A 1 104 ? 15.342 -5.833 17.219 1.00 34.70 84 GLY A O 1
ATOM 597 N N . HIS A 1 105 ? 15.950 -7.770 16.166 1.00 36.92 85 HIS A N 1
ATOM 598 C CA . HIS A 1 105 ? 14.681 -7.940 15.410 1.00 39.77 85 HIS A CA 1
ATOM 599 C C . HIS A 1 105 ? 13.526 -7.969 16.407 1.00 32.88 85 HIS A C 1
ATOM 600 O O . HIS A 1 105 ? 13.498 -8.845 17.270 1.00 35.57 85 HIS A O 1
ATOM 607 N N . ASP A 1 106 ? 12.619 -7.006 16.296 1.00 32.01 86 ASP A N 1
ATOM 608 C CA . ASP A 1 106 ? 11.386 -6.935 17.114 1.00 29.40 86 ASP A CA 1
ATOM 609 C C . ASP A 1 106 ? 11.767 -6.824 18.594 1.00 25.66 86 ASP A C 1
ATOM 610 O O . ASP A 1 106 ? 10.966 -7.239 19.422 1.00 30.46 86 ASP A O 1
ATOM 615 N N . GLU A 1 107 ? 12.901 -6.210 18.924 1.00 24.08 87 GLU A N 1
ATOM 616 C CA . GLU A 1 107 ? 13.385 -6.101 20.314 1.00 24.10 87 GLU A CA 1
ATOM 617 C C . GLU A 1 107 ? 13.835 -4.666 20.603 1.00 21.05 87 GLU A C 1
ATOM 618 O O . GLU A 1 107 ? 14.720 -4.168 19.900 1.00 25.01 87 GLU A O 1
ATOM 624 N N . TYR A 1 108 ? 13.303 -4.095 21.679 1.00 19.03 88 TYR A N 1
ATOM 625 C CA . TYR A 1 108 ? 13.521 -2.699 22.109 1.00 19.41 88 TYR A CA 1
ATOM 626 C C . TYR A 1 108 ? 13.912 -2.684 23.590 1.00 23.83 88 TYR A C 1
ATOM 627 O O . TYR A 1 108 ? 13.229 -3.361 24.426 1.00 21.77 88 TYR A O 1
ATOM 636 N N . THR A 1 109 ? 14.958 -1.904 23.910 1.00 19.52 89 THR A N 1
ATOM 637 C CA . THR A 1 109 ? 15.534 -1.797 25.276 1.00 18.00 89 THR A CA 1
ATOM 638 C C . THR A 1 109 ? 15.334 -0.393 25.832 1.00 21.17 89 THR A C 1
ATOM 639 O O . THR A 1 109 ? 15.618 0.601 25.131 1.00 20.44 89 THR A O 1
ATOM 643 N N . LEU A 1 110 ? 14.903 -0.324 27.096 1.00 20.56 90 LEU A N 1
ATOM 644 C CA . LEU A 1 110 ? 14.669 0.964 27.779 1.00 21.06 90 LEU A CA 1
ATOM 645 C C . LEU A 1 110 ? 15.973 1.775 27.744 1.00 18.33 90 LEU A C 1
ATOM 646 O O . LEU A 1 110 ? 17.041 1.244 28.070 1.00 23.27 90 LEU A O 1
ATOM 651 N N . VAL A 1 111 ? 15.863 3.045 27.375 1.00 19.69 91 VAL A N 1
ATOM 652 C CA . VAL A 1 111 ? 16.964 4.008 27.502 1.00 21.51 91 VAL A CA 1
ATOM 653 C C . VAL A 1 111 ? 16.848 4.626 28.909 1.00 26.59 91 VAL A C 1
ATOM 654 O O . VAL A 1 111 ? 16.038 5.502 29.099 1.00 26.05 91 VAL A O 1
ATOM 658 N N . GLU A 1 112 ? 17.668 4.156 29.849 1.00 32.32 92 GLU A N 1
ATOM 659 C CA A GLU A 1 112 ? 17.555 4.436 31.306 0.50 35.87 92 GLU A CA 1
ATOM 660 C CA B GLU A 1 112 ? 17.473 4.447 31.298 0.50 35.41 92 GLU A CA 1
ATOM 661 C C . GLU A 1 112 ? 17.727 5.936 31.598 1.00 37.04 92 GLU A C 1
ATOM 662 O O . GLU A 1 112 ? 17.011 6.454 32.485 1.00 42.28 92 GLU A O 1
ATOM 673 N N . HIS A 1 113 ? 18.646 6.624 30.899 1.00 36.82 93 HIS A N 1
ATOM 674 C CA . HIS A 1 113 ? 18.956 8.061 31.178 1.00 40.46 93 HIS A CA 1
ATOM 675 C C . HIS A 1 113 ? 17.812 8.985 30.710 1.00 33.00 93 HIS A C 1
ATOM 676 O O . HIS A 1 113 ? 17.704 10.113 31.188 1.00 30.76 93 HIS A O 1
ATOM 683 N N . ALA A 1 114 ? 17.025 8.546 29.746 1.00 30.18 94 ALA A N 1
ATOM 684 C CA . ALA A 1 114 ? 16.161 9.394 28.911 1.00 26.93 94 ALA A CA 1
ATOM 685 C C . ALA A 1 114 ? 15.070 9.980 29.780 1.00 23.18 94 ALA A C 1
ATOM 686 O O . ALA A 1 114 ? 14.563 9.300 30.704 1.00 24.83 94 ALA A O 1
ATOM 688 N N . MET A 1 115 ? 14.633 11.156 29.380 1.00 25.06 95 MET A N 1
ATOM 689 C CA . MET A 1 115 ? 13.443 11.813 29.955 1.00 22.43 95 MET A CA 1
ATOM 690 C C . MET A 1 115 ? 12.260 10.829 29.938 1.00 22.61 95 MET A C 1
ATOM 691 O O . MET A 1 115 ? 12.064 10.138 28.916 1.00 26.35 95 MET A O 1
ATOM 696 N N . GLN A 1 116 ? 11.539 10.768 31.063 1.00 24.25 96 GLN A N 1
ATOM 697 C CA . GLN A 1 116 ? 10.194 10.146 31.210 1.00 22.44 96 GLN A CA 1
ATOM 698 C C . GLN A 1 116 ? 9.149 11.239 31.054 1.00 21.65 96 GLN A C 1
ATOM 699 O O . GLN A 1 116 ? 9.476 12.361 31.455 1.00 28.18 96 GLN A O 1
ATOM 705 N N . TYR A 1 117 ? 7.988 10.934 30.492 1.00 11.50 97 TYR A N 1
ATOM 706 C CA . TYR A 1 117 ? 6.851 11.879 30.401 1.00 12.77 97 TYR A CA 1
ATOM 707 C C . TYR A 1 117 ? 5.631 11.269 31.104 1.00 14.91 97 TYR A C 1
ATOM 708 O O . TYR A 1 117 ? 5.321 10.095 30.903 1.00 14.30 97 TYR A O 1
ATOM 717 N N . GLN A 1 118 ? 4.958 12.095 31.893 1.00 13.40 98 GLN A N 1
ATOM 718 C CA . GLN A 1 118 ? 3.684 11.661 32.558 1.00 14.54 98 GLN A CA 1
ATOM 719 C C . GLN A 1 118 ? 2.528 11.869 31.566 1.00 13.93 98 GLN A C 1
ATOM 720 O O . GLN A 1 118 ? 1.737 12.822 31.685 1.00 15.05 98 GLN A O 1
ATOM 726 N N . LEU A 1 119 ? 2.441 10.988 30.595 1.00 14.65 99 LEU A N 1
ATOM 727 C CA . LEU A 1 119 ? 1.497 11.058 29.459 1.00 13.85 99 LEU A CA 1
ATOM 728 C C . LEU A 1 119 ? 1.019 9.649 29.075 1.00 11.10 99 LEU A C 1
ATOM 729 O O . LEU A 1 119 ? 1.708 8.657 29.353 1.00 11.98 99 LEU A O 1
ATOM 734 N N . GLU A 1 120 ? -0.084 9.616 28.342 1.00 12.92 100 GLU A N 1
ATOM 735 C CA . GLU A 1 120 ? -0.639 8.440 27.644 1.00 12.24 100 GLU A CA 1
ATOM 736 C C . GLU A 1 120 ? -0.470 8.620 26.117 1.00 11.79 100 GLU A C 1
ATOM 737 O O . GLU A 1 120 ? -0.418 9.762 25.658 1.00 11.46 100 GLU A O 1
ATOM 743 N N . ASP A 1 121 ? -0.480 7.544 25.364 1.00 13.48 101 ASP A N 1
ATOM 744 C CA . ASP A 1 121 ? -0.693 7.477 23.895 1.00 13.45 101 ASP A CA 1
ATOM 745 C C . ASP A 1 121 ? 0.197 8.505 23.175 1.00 13.74 101 ASP A C 1
ATOM 746 O O . ASP A 1 121 ? -0.272 9.482 22.607 1.00 14.64 101 ASP A O 1
ATOM 751 N N . PRO A 1 122 ? 1.517 8.284 23.182 1.00 14.19 102 PRO A N 1
ATOM 752 C CA . PRO A 1 122 ? 2.438 9.210 22.539 1.00 12.78 102 PRO A CA 1
ATOM 753 C C . PRO A 1 122 ? 2.362 9.127 21.010 1.00 11.67 102 PRO A C 1
ATOM 754 O O . PRO A 1 122 ? 2.021 8.114 20.396 1.00 12.72 102 PRO A O 1
ATOM 758 N N . PHE A 1 123 ? 2.735 10.244 20.405 1.00 12.06 103 PHE A N 1
ATOM 759 C CA . PHE A 1 123 ? 2.805 10.320 18.931 1.00 13.38 103 PHE A CA 1
ATOM 760 C C . PHE A 1 123 ? 3.939 11.265 18.528 1.00 13.14 103 PHE A C 1
ATOM 761 O O . PHE A 1 123 ? 4.303 12.142 19.302 1.00 14.67 103 PHE A O 1
ATOM 769 N N . LEU A 1 124 ? 4.423 11.056 17.317 1.00 15.26 104 LEU A N 1
ATOM 770 C CA . LEU A 1 124 ? 5.631 11.742 16.798 1.00 13.85 104 LEU A CA 1
ATOM 771 C C . LEU A 1 124 ? 5.536 11.925 15.290 1.00 13.45 104 LEU A C 1
ATOM 772 O O . LEU A 1 124 ? 5.131 11.007 14.574 1.00 14.85 104 LEU A O 1
ATOM 777 N N . VAL A 1 125 ? 5.897 13.109 14.833 1.00 14.54 105 VAL A N 1
ATOM 778 C CA . VAL A 1 125 ? 6.110 13.399 13.387 1.00 14.59 105 VAL A CA 1
ATOM 779 C C . VAL A 1 125 ? 7.308 14.344 13.286 1.00 17.57 105 VAL A C 1
ATOM 780 O O . VAL A 1 125 ? 7.716 14.932 14.286 1.00 21.23 105 VAL A O 1
ATOM 784 N N . LYS A 1 126 ? 7.841 14.472 12.067 1.00 18.51 106 LYS A N 1
ATOM 785 C CA . LYS A 1 126 ? 8.820 15.545 11.746 1.00 19.08 106 LYS A CA 1
ATOM 786 C C . LYS A 1 126 ? 8.074 16.681 11.028 1.00 20.50 106 LYS A C 1
ATOM 787 O O . LYS A 1 126 ? 7.356 16.421 10.069 1.00 22.61 106 LYS A O 1
ATOM 793 N N . ILE A 1 127 ? 8.284 17.906 11.485 1.00 20.48 107 ILE A N 1
ATOM 794 C CA . ILE A 1 127 ? 7.660 19.129 10.918 1.00 22.97 107 ILE A CA 1
ATOM 795 C C . ILE A 1 127 ? 8.791 20.121 10.683 1.00 24.39 107 ILE A C 1
ATOM 796 O O . ILE A 1 127 ? 9.416 20.561 11.672 1.00 26.81 107 ILE A O 1
ATOM 801 N N . ASN A 1 128 ? 8.991 20.503 9.430 1.00 26.77 108 ASN A N 1
ATOM 802 C CA . ASN A 1 128 ? 10.002 21.538 9.082 1.00 30.48 108 ASN A CA 1
ATOM 803 C C . ASN A 1 128 ? 11.323 21.294 9.839 1.00 31.89 108 ASN A C 1
ATOM 804 O O . ASN A 1 128 ? 11.821 22.235 10.493 1.00 38.51 108 ASN A O 1
ATOM 809 N N . GLY A 1 129 ? 11.873 20.075 9.764 1.00 36.01 109 GLY A N 1
ATOM 810 C CA . GLY A 1 129 ? 13.197 19.716 10.318 1.00 36.35 109 GLY A CA 1
ATOM 811 C C . GLY A 1 129 ? 13.192 19.435 11.823 1.00 30.44 109 GLY A C 1
ATOM 812 O O . GLY A 1 129 ? 14.226 19.011 12.330 1.00 35.43 109 GLY A O 1
ATOM 813 N N . GLU A 1 130 ? 12.101 19.703 12.545 1.00 30.08 110 GLU A N 1
ATOM 814 C CA . GLU A 1 130 ? 12.125 19.493 14.009 1.00 25.82 110 GLU A CA 1
ATOM 815 C C . GLU A 1 130 ? 11.128 18.392 14.384 1.00 22.61 110 GLU A C 1
ATOM 816 O O . GLU A 1 130 ? 10.208 18.032 13.621 1.00 23.33 110 GLU A O 1
ATOM 822 N N . ALA A 1 131 ? 11.355 17.845 15.563 1.00 18.90 111 ALA A N 1
ATOM 823 C CA . ALA A 1 131 ? 10.485 16.807 16.117 1.00 18.03 111 ALA A CA 1
ATOM 824 C C . ALA A 1 131 ? 9.249 17.502 16.662 1.00 17.48 111 ALA A C 1
ATOM 825 O O . ALA A 1 131 ? 9.395 18.577 17.268 1.00 20.99 111 ALA A O 1
ATOM 827 N N . LEU A 1 132 ? 8.079 16.956 16.360 1.00 17.05 112 LEU A N 1
ATOM 828 C CA . LEU A 1 132 ? 6.814 17.332 17.060 1.00 15.35 112 LEU A CA 1
ATOM 829 C C . LEU A 1 132 ? 6.327 16.068 17.771 1.00 14.26 112 LEU A C 1
ATOM 830 O O . LEU A 1 132 ? 5.983 15.069 17.097 1.00 16.55 112 LEU A O 1
ATOM 835 N N . PHE A 1 133 ? 6.307 16.110 19.098 1.00 14.92 113 PHE A N 1
ATOM 836 C CA . PHE A 1 133 ? 5.949 14.953 19.939 1.00 14.99 113 PHE A CA 1
ATOM 837 C C . PHE A 1 133 ? 4.758 15.383 20.777 1.00 14.50 113 PHE A C 1
ATOM 838 O O . PHE A 1 133 ? 4.699 16.523 21.257 1.00 12.97 113 PHE A O 1
ATOM 846 N N . GLY A 1 134 ? 3.858 14.442 21.046 1.00 14.25 114 GLY A N 1
ATOM 847 C CA . GLY A 1 134 ? 2.778 14.764 21.986 1.00 17.69 114 GLY A CA 1
ATOM 848 C C . GLY A 1 134 ? 2.268 13.530 22.689 1.00 13.70 114 GLY A C 1
ATOM 849 O O . GLY A 1 134 ? 2.638 12.423 22.346 1.00 12.38 114 GLY A O 1
ATOM 850 N N . GLY A 1 135 ? 1.424 13.816 23.659 1.00 13.11 115 GLY A N 1
ATOM 851 C CA . GLY A 1 135 ? 0.616 12.760 24.303 1.00 11.31 115 GLY A CA 1
ATOM 852 C C . GLY A 1 135 ? -0.421 13.399 25.153 1.00 11.27 115 GLY A C 1
ATOM 853 O O . GLY A 1 135 ? -0.543 14.624 25.217 1.00 11.76 115 GLY A O 1
ATOM 854 N N . VAL A 1 136 ? -1.178 12.558 25.840 1.00 10.77 116 VAL A N 1
ATOM 855 C CA . VAL A 1 136 ? -2.348 13.009 26.603 1.00 11.18 116 VAL A CA 1
ATOM 856 C C . VAL A 1 136 ? -1.967 13.066 28.070 1.00 10.34 116 VAL A C 1
ATOM 857 O O . VAL A 1 136 ? -1.437 12.056 28.613 1.00 11.25 116 VAL A O 1
ATOM 861 N N . ARG A 1 137 ? -2.213 14.223 28.649 1.00 12.48 117 ARG A N 1
ATOM 862 C CA . ARG A 1 137 ? -1.972 14.464 30.072 1.00 13.72 117 ARG A CA 1
ATOM 863 C C . ARG A 1 137 ? -3.314 14.415 30.791 1.00 11.91 117 ARG A C 1
ATOM 864 O O . ARG A 1 137 ? -4.216 15.162 30.456 1.00 13.34 117 ARG A O 1
ATOM 872 N N . VAL A 1 138 ? -3.367 13.553 31.802 1.00 12.24 118 VAL A N 1
ATOM 873 C CA . VAL A 1 138 ? -4.572 13.330 32.643 1.00 11.70 118 VAL A CA 1
ATOM 874 C C . VAL A 1 138 ? -4.458 14.191 33.896 1.00 11.59 118 VAL A C 1
ATOM 875 O O . VAL A 1 138 ? -3.396 14.233 34.533 1.00 13.52 118 VAL A O 1
ATOM 879 N N . THR A 1 139 ? -5.497 14.946 34.217 1.00 10.13 119 THR A N 1
ATOM 880 C CA A THR A 1 139 ? -5.586 15.689 35.483 0.50 9.59 119 THR A CA 1
ATOM 881 C CA B THR A 1 139 ? -5.574 15.674 35.494 0.50 10.19 119 THR A CA 1
ATOM 882 C C . THR A 1 139 ? -6.518 14.904 36.431 1.00 10.17 119 THR A C 1
ATOM 883 O O . THR A 1 139 ? -7.456 14.254 35.951 1.00 13.46 119 THR A O 1
ATOM 890 N N . LYS A 1 140 ? -6.198 14.954 37.677 1.00 8.48 120 LYS A N 1
ATOM 891 C CA . LYS A 1 140 ? -6.994 14.334 38.743 1.00 8.88 120 LYS A CA 1
ATOM 892 C C . LYS A 1 140 ? -7.423 15.365 39.756 1.00 7.91 120 LYS A C 1
ATOM 893 O O . LYS A 1 140 ? -6.735 16.310 40.058 1.00 10.55 120 LYS A O 1
ATOM 899 N N . ASP A 1 141 ? -8.547 15.076 40.429 1.00 8.07 121 ASP A N 1
ATOM 900 C CA . ASP A 1 141 ? -9.011 15.843 41.592 1.00 7.48 121 ASP A CA 1
ATOM 901 C C . ASP A 1 141 ? -9.560 14.762 42.549 1.00 7.85 121 ASP A C 1
ATOM 902 O O . ASP A 1 141 ? -10.396 13.902 42.109 1.00 8.88 121 ASP A O 1
ATOM 907 N N . HIS A 1 142 ? -9.127 14.797 43.794 1.00 7.94 122 HIS A N 1
ATOM 908 C CA . HIS A 1 142 ? -9.684 13.892 44.833 1.00 8.38 122 HIS A CA 1
ATOM 909 C C . HIS A 1 142 ? -9.554 12.456 44.355 1.00 9.47 122 HIS A C 1
ATOM 910 O O . HIS A 1 142 ? -10.382 11.623 44.701 1.00 10.26 122 HIS A O 1
ATOM 917 N N . GLY A 1 143 ? -8.407 12.051 43.786 1.00 9.71 123 GLY A N 1
ATOM 918 C CA . GLY A 1 143 ? -8.139 10.660 43.386 1.00 10.07 123 GLY A CA 1
ATOM 919 C C . GLY A 1 143 ? -8.843 10.217 42.111 1.00 10.03 123 GLY A C 1
ATOM 920 O O . GLY A 1 143 ? -8.648 9.055 41.765 1.00 18.02 123 GLY A O 1
ATOM 921 N N . LYS A 1 144 ? -9.675 11.084 41.481 1.00 9.08 124 LYS A N 1
ATOM 922 C CA . LYS A 1 144 ? -10.434 10.730 40.275 1.00 10.09 124 LYS A CA 1
ATOM 923 C C . LYS A 1 144 ? -9.962 11.575 39.078 1.00 10.95 124 LYS A C 1
ATOM 924 O O . LYS A 1 144 ? -9.684 12.758 39.248 1.00 14.08 124 LYS A O 1
ATOM 930 N N . VAL A 1 145 ? -10.035 10.995 37.902 1.00 12.09 125 VAL A N 1
ATOM 931 C CA . VAL A 1 145 ? -9.769 11.753 36.667 1.00 12.88 125 VAL A CA 1
ATOM 932 C C . VAL A 1 145 ? -10.772 12.906 36.566 1.00 10.92 125 VAL A C 1
ATOM 933 O O . VAL A 1 145 ? -11.999 12.685 36.684 1.00 14.85 125 VAL A O 1
ATOM 937 N N . SER A 1 146 ? -10.299 14.113 36.312 1.00 13.82 126 SER A N 1
ATOM 938 C CA . SER A 1 146 ? -11.134 15.320 36.213 1.00 13.35 126 SER A CA 1
ATOM 939 C C . SER A 1 146 ? -11.114 15.857 34.775 1.00 16.50 126 SER A C 1
ATOM 940 O O . SER A 1 146 ? -11.969 16.637 34.417 1.00 19.76 126 SER A O 1
ATOM 943 N N . GLY A 1 147 ? -10.160 15.421 33.978 1.00 14.50 127 GLY A N 1
ATOM 944 C CA . GLY A 1 147 ? -10.061 15.886 32.581 1.00 15.52 127 GLY A CA 1
ATOM 945 C C . GLY A 1 147 ? -8.748 15.504 31.936 1.00 15.45 127 GLY A C 1
ATOM 946 O O . GLY A 1 147 ? -7.915 14.840 32.561 1.00 16.34 127 GLY A O 1
ATOM 947 N N . TYR A 1 148 ? -8.593 15.883 30.679 1.00 14.98 128 TYR A N 1
ATOM 948 C CA . TYR A 1 148 ? -7.325 15.568 30.002 1.00 15.03 128 TYR A CA 1
ATOM 949 C C . TYR A 1 148 ? -7.128 16.613 28.925 1.00 14.34 128 TYR A C 1
ATOM 950 O O . TYR A 1 148 ? -8.064 17.336 28.544 1.00 14.40 128 TYR A O 1
ATOM 959 N N . VAL A 1 149 ? -5.900 16.657 28.483 1.00 16.36 129 VAL A N 1
ATOM 960 C CA . VAL A 1 149 ? -5.511 17.609 27.423 1.00 14.55 129 VAL A CA 1
ATOM 961 C C . VAL A 1 149 ? -4.308 17.008 26.714 1.00 14.25 129 VAL A C 1
ATOM 962 O O . VAL A 1 149 ? -3.589 16.239 27.332 1.00 16.88 129 VAL A O 1
ATOM 966 N N . CYS A 1 150 ? -4.113 17.356 25.446 1.00 13.34 130 CYS A N 1
ATOM 967 C CA A CYS A 1 150 ? -2.907 16.973 24.685 0.50 13.90 130 CYS A CA 1
ATOM 968 C CA B CYS A 1 150 ? -2.896 16.971 24.675 0.50 13.83 130 CYS A CA 1
ATOM 969 C C . CYS A 1 150 ? -1.789 17.996 24.950 1.00 14.16 130 CYS A C 1
ATOM 970 O O . CYS A 1 150 ? -2.085 19.204 24.912 1.00 14.61 130 CYS A O 1
ATOM 975 N N . ASP A 1 151 ? -0.597 17.507 25.280 1.00 13.96 131 ASP A N 1
ATOM 976 C CA . ASP A 1 151 ? 0.601 18.334 25.485 1.00 14.45 131 ASP A CA 1
ATOM 977 C C . ASP A 1 151 ? 1.492 18.117 24.255 1.00 13.65 131 ASP A C 1
ATOM 978 O O . ASP A 1 151 ? 1.747 16.980 23.855 1.00 15.28 131 ASP A O 1
ATOM 983 N N . PHE A 1 152 ? 2.002 19.209 23.711 1.00 13.61 132 PHE A N 1
ATOM 984 C CA . PHE A 1 152 ? 2.853 19.178 22.506 1.00 13.39 132 PHE A CA 1
ATOM 985 C C . PHE A 1 152 ? 4.254 19.684 22.836 1.00 13.40 132 PHE A C 1
ATOM 986 O O . PHE A 1 152 ? 4.411 20.643 23.545 1.00 15.53 132 PHE A O 1
ATOM 994 N N . TYR A 1 153 ? 5.239 18.993 22.269 1.00 13.11 133 TYR A N 1
ATOM 995 C CA . TYR A 1 153 ? 6.684 19.255 22.469 1.00 11.87 133 TYR A CA 1
ATOM 996 C C . TYR A 1 153 ? 7.307 19.441 21.094 1.00 13.04 133 TYR A C 1
ATOM 997 O O . TYR A 1 153 ? 6.894 18.795 20.148 1.00 14.47 133 TYR A O 1
ATOM 1006 N N . ARG A 1 154 ? 8.346 20.286 21.025 1.00 14.37 134 ARG A N 1
ATOM 1007 C CA . ARG A 1 154 ? 9.056 20.475 19.742 1.00 15.14 134 ARG A CA 1
ATOM 1008 C C . ARG A 1 154 ? 10.555 20.541 20.002 1.00 16.21 134 ARG A C 1
ATOM 1009 O O . ARG A 1 154 ? 10.987 20.689 21.131 1.00 17.60 134 ARG A O 1
ATOM 1017 N N . GLY A 1 155 ? 11.307 20.584 18.911 1.00 23.57 135 GLY A N 1
ATOM 1018 C CA . GLY A 1 155 ? 12.763 20.803 19.001 1.00 23.09 135 GLY A CA 1
ATOM 1019 C C . GLY A 1 155 ? 13.523 19.590 18.506 1.00 19.92 135 GLY A C 1
ATOM 1020 O O . GLY A 1 155 ? 13.069 18.889 17.588 1.00 24.32 135 GLY A O 1
ATOM 1021 N N . LYS A 1 156 ? 14.715 19.417 19.046 1.00 23.86 136 LYS A N 1
ATOM 1022 C CA . LYS A 1 156 ? 15.597 18.286 18.710 1.00 23.66 136 LYS A CA 1
ATOM 1023 C C . LYS A 1 156 ? 15.057 17.095 19.473 1.00 19.94 136 LYS A C 1
ATOM 1024 O O . LYS A 1 156 ? 14.563 17.235 20.627 1.00 21.63 136 LYS A O 1
ATOM 1027 N N . ILE A 1 157 ? 15.107 15.967 18.812 1.00 22.60 137 ILE A N 1
ATOM 1028 C CA . ILE A 1 157 ? 14.586 14.682 19.344 1.00 24.36 137 ILE A CA 1
ATOM 1029 C C . ILE A 1 157 ? 15.205 14.416 20.726 1.00 26.18 137 ILE A C 1
ATOM 1030 O O . ILE A 1 157 ? 14.557 13.792 21.564 1.00 32.35 137 ILE A O 1
ATOM 1035 N N . ASP A 1 158 ? 16.433 14.866 20.976 1.00 26.64 138 ASP A N 1
ATOM 1036 C CA . ASP A 1 158 ? 17.135 14.517 22.244 1.00 30.69 138 ASP A CA 1
ATOM 1037 C C . ASP A 1 158 ? 16.845 15.558 23.341 1.00 30.69 138 ASP A C 1
ATOM 1038 O O . ASP A 1 158 ? 17.287 15.339 24.484 1.00 30.45 138 ASP A O 1
ATOM 1043 N N . ASP A 1 159 ? 16.097 16.630 23.050 1.00 26.01 139 ASP A N 1
ATOM 1044 C CA . ASP A 1 159 ? 15.812 17.696 24.052 1.00 20.80 139 ASP A CA 1
ATOM 1045 C C . ASP A 1 159 ? 14.429 18.308 23.758 1.00 18.02 139 ASP A C 1
ATOM 1046 O O . ASP A 1 159 ? 14.304 19.481 23.428 1.00 22.38 139 ASP A O 1
ATOM 1051 N N . LEU A 1 160 ? 13.398 17.487 23.800 1.00 17.88 140 LEU A N 1
ATOM 1052 C CA . LEU A 1 160 ? 12.036 17.961 23.441 1.00 16.54 140 LEU A CA 1
ATOM 1053 C C . LEU A 1 160 ? 11.552 19.014 24.447 1.00 14.87 140 LEU A C 1
ATOM 1054 O O . LEU A 1 160 ? 11.626 18.778 25.694 1.00 16.86 140 LEU A O 1
ATOM 1059 N N . HIS A 1 161 ? 10.941 20.095 23.945 1.00 16.52 141 HIS A N 1
ATOM 1060 C CA . HIS A 1 161 ? 10.476 21.245 24.785 1.00 17.94 141 HIS A CA 1
ATOM 1061 C C . HIS A 1 161 ? 8.947 21.374 24.712 1.00 15.63 141 HIS A C 1
ATOM 1062 O O . HIS A 1 161 ? 8.415 21.550 23.631 1.00 15.53 141 HIS A O 1
ATOM 1069 N N . TYR A 1 162 ? 8.256 21.265 25.846 1.00 14.15 142 TYR A N 1
ATOM 1070 C CA . TYR A 1 162 ? 6.794 21.481 25.907 1.00 13.92 142 TYR A CA 1
ATOM 1071 C C . TYR A 1 162 ? 6.532 22.949 25.517 1.00 14.86 142 TYR A C 1
ATOM 1072 O O . TYR A 1 162 ? 7.166 23.837 26.078 1.00 14.47 142 TYR A O 1
ATOM 1081 N N . PHE A 1 163 ? 5.632 23.200 24.568 1.00 13.90 143 PHE A N 1
ATOM 1082 C CA . PHE A 1 163 ? 5.336 24.573 24.099 1.00 12.25 143 PHE A CA 1
ATOM 1083 C C . PHE A 1 163 ? 3.852 24.929 24.035 1.00 12.95 143 PHE A C 1
ATOM 1084 O O . PHE A 1 163 ? 3.574 26.121 24.093 1.00 14.77 143 PHE A O 1
ATOM 1092 N N . THR A 1 164 ? 2.923 23.954 23.954 1.00 13.01 144 THR A N 1
ATOM 1093 C CA . THR A 1 164 ? 1.491 24.264 23.906 1.00 14.74 144 THR A CA 1
ATOM 1094 C C . THR A 1 164 ? 0.706 22.999 24.253 1.00 13.52 144 THR A C 1
ATOM 1095 O O . THR A 1 164 ? 1.178 21.935 23.993 1.00 15.11 144 THR A O 1
ATOM 1099 N N . SER A 1 165 ? -0.451 23.224 24.819 1.00 15.47 145 SER A N 1
ATOM 1100 C CA . SER A 1 165 ? -1.513 22.224 24.959 1.00 13.34 145 SER A CA 1
ATOM 1101 C C . SER A 1 165 ? -2.613 22.487 23.929 1.00 16.53 145 SER A C 1
ATOM 1102 O O . SER A 1 165 ? -2.666 23.625 23.307 1.00 20.51 145 SER A O 1
ATOM 1105 N N . GLY A 1 166 ? -3.439 21.465 23.682 1.00 13.80 146 GLY A N 1
ATOM 1106 C CA . GLY A 1 166 ? -4.664 21.589 22.864 1.00 15.75 146 GLY A CA 1
ATOM 1107 C C . GLY A 1 166 ? -5.880 21.976 23.684 1.00 14.46 146 GLY A C 1
ATOM 1108 O O . GLY A 1 166 ? -5.767 22.285 24.876 1.00 18.76 146 GLY A O 1
ATOM 1109 N N . PRO A 1 167 ? -7.079 21.971 23.086 1.00 16.75 147 PRO A N 1
ATOM 1110 C CA . PRO A 1 167 ? -8.322 22.256 23.804 1.00 20.46 147 PRO A CA 1
ATOM 1111 C C . PRO A 1 167 ? -8.585 21.284 24.964 1.00 19.73 147 PRO A C 1
ATOM 1112 O O . PRO A 1 167 ? -8.139 20.132 24.944 1.00 17.94 147 PRO A O 1
ATOM 1116 N N . LYS A 1 168 ? -9.295 21.766 25.978 1.00 22.59 148 LYS A N 1
ATOM 1117 C CA . LYS A 1 168 ? -9.682 20.934 27.140 1.00 21.58 148 LYS A CA 1
ATOM 1118 C C . LYS A 1 168 ? -10.417 19.692 26.601 1.00 17.10 148 LYS A C 1
ATOM 1119 O O . LYS A 1 168 ? -11.327 19.857 25.752 1.00 18.99 148 LYS A O 1
ATOM 1121 N N . ASN A 1 169 ? -10.023 18.510 27.100 1.00 18.24 149 ASN A N 1
ATOM 1122 C CA . ASN A 1 169 ? -10.681 17.208 26.848 1.00 19.96 149 ASN A CA 1
ATOM 1123 C C . ASN A 1 169 ? -10.694 16.844 25.358 1.00 18.61 149 ASN A C 1
ATOM 1124 O O . ASN A 1 169 ? -11.646 16.152 24.914 1.00 22.76 149 ASN A O 1
ATOM 1129 N N . MET A 1 170 ? -9.681 17.280 24.597 1.00 14.59 150 MET A N 1
ATOM 1130 C CA . MET A 1 170 ? -9.536 16.828 23.209 1.00 14.85 150 MET A CA 1
ATOM 1131 C C . MET A 1 170 ? -8.271 15.952 23.077 1.00 14.74 150 MET A C 1
ATOM 1132 O O . MET A 1 170 ? -7.163 16.394 23.438 1.00 19.15 150 MET A O 1
ATOM 1137 N N . LYS A 1 171 ? -8.420 14.745 22.563 1.00 17.16 151 LYS A N 1
ATOM 1138 C CA . LYS A 1 171 ? -7.263 13.898 22.187 1.00 16.90 151 LYS A CA 1
ATOM 1139 C C . LYS A 1 171 ? -7.377 13.573 20.705 1.00 19.55 151 LYS A C 1
ATOM 1140 O O . LYS A 1 171 ? -8.210 14.192 20.054 1.00 21.48 151 LYS A O 1
ATOM 1146 N N . ASP A 1 172 ? -6.474 12.736 20.179 1.00 20.85 152 ASP A N 1
ATOM 1147 C CA . ASP A 1 172 ? -6.474 12.354 18.744 1.00 22.86 152 ASP A CA 1
ATOM 1148 C C . ASP A 1 172 ? -6.195 13.611 17.896 1.00 20.38 152 ASP A C 1
ATOM 1149 O O . ASP A 1 172 ? -6.738 13.718 16.767 1.00 25.08 152 ASP A O 1
ATOM 1154 N N . ILE A 1 173 ? -5.429 14.560 18.411 1.00 15.06 153 ILE A N 1
ATOM 1155 C CA . ILE A 1 173 ? -4.909 15.676 17.597 1.00 14.07 153 ILE A CA 1
ATOM 1156 C C . ILE A 1 173 ? -3.609 15.216 16.925 1.00 13.82 153 ILE A C 1
ATOM 1157 O O . ILE A 1 173 ? -2.720 14.726 17.628 1.00 15.63 153 ILE A O 1
ATOM 1162 N N . ARG A 1 174 ? -3.493 15.421 15.614 1.00 14.40 154 ARG A N 1
ATOM 1163 C CA . ARG A 1 174 ? -2.303 14.961 14.893 1.00 12.95 154 ARG A CA 1
ATOM 1164 C C . ARG A 1 174 ? -1.925 16.034 13.869 1.00 13.22 154 ARG A C 1
ATOM 1165 O O . ARG A 1 174 ? -2.795 16.776 13.423 1.00 17.05 154 ARG A O 1
ATOM 1173 N N . LEU A 1 175 ? -0.644 16.147 13.614 1.00 14.28 155 LEU A N 1
ATOM 1174 C CA . LEU A 1 175 ? -0.105 17.168 12.697 1.00 15.32 155 LEU A CA 1
ATOM 1175 C C . LEU A 1 175 ? 0.634 16.480 11.560 1.00 15.66 155 LEU A C 1
ATOM 1176 O O . LEU A 1 175 ? 1.259 15.418 11.792 1.00 17.97 155 LEU A O 1
ATOM 1181 N N . ILE A 1 176 ? 0.660 17.146 10.398 1.00 14.45 156 ILE A N 1
ATOM 1182 C CA . ILE A 1 176 ? 1.337 16.612 9.190 1.00 20.06 156 ILE A CA 1
ATOM 1183 C C . ILE A 1 176 ? 1.965 17.764 8.406 1.00 18.16 156 ILE A C 1
ATOM 1184 O O . ILE A 1 176 ? 1.286 18.771 8.159 1.00 18.28 156 ILE A O 1
ATOM 1189 N N . GLY A 1 177 ? 3.233 17.633 8.050 1.00 19.89 157 GLY A N 1
ATOM 1190 C CA . GLY A 1 177 ? 3.889 18.636 7.159 1.00 21.38 157 GLY A CA 1
ATOM 1191 C C . GLY A 1 177 ? 3.363 18.522 5.754 1.00 21.18 157 GLY A C 1
ATOM 1192 O O . GLY A 1 177 ? 3.277 17.397 5.242 1.00 22.42 157 GLY A O 1
ATOM 1193 N N . LEU A 1 178 ? 2.900 19.625 5.175 1.00 24.06 158 LEU A N 1
ATOM 1194 C CA . LEU A 1 178 ? 2.315 19.590 3.799 1.00 27.00 158 LEU A CA 1
ATOM 1195 C C . LEU A 1 178 ? 3.410 19.909 2.759 1.00 33.21 158 LEU A C 1
ATOM 1196 O O . LEU A 1 178 ? 4.514 20.329 3.139 1.00 40.17 158 LEU A O 1
ATOM 1201 N N . ALA A 1 179 ? 3.109 19.640 1.490 1.00 37.66 159 ALA A N 1
ATOM 1202 C CA . ALA A 1 179 ? 4.035 19.766 0.336 1.00 45.31 159 ALA A CA 1
ATOM 1203 C C . ALA A 1 179 ? 4.621 21.189 0.256 1.00 43.78 159 ALA A C 1
ATOM 1204 O O . ALA A 1 179 ? 5.819 21.284 -0.047 1.00 49.39 159 ALA A O 1
ATOM 1206 N N . ASP A 1 180 ? 3.848 22.229 0.620 1.00 36.18 160 ASP A N 1
ATOM 1207 C CA . ASP A 1 180 ? 4.250 23.667 0.568 1.00 38.47 160 ASP A CA 1
ATOM 1208 C C . ASP A 1 180 ? 4.968 24.138 1.848 1.00 31.48 160 ASP A C 1
ATOM 1209 O O . ASP A 1 180 ? 5.291 25.348 1.927 1.00 40.48 160 ASP A O 1
ATOM 1214 N N . GLY A 1 181 ? 5.204 23.270 2.844 1.00 38.39 161 GLY A N 1
ATOM 1215 C CA . GLY A 1 181 ? 5.888 23.679 4.086 1.00 35.11 161 GLY A CA 1
ATOM 1216 C C . GLY A 1 181 ? 4.900 24.119 5.171 1.00 36.07 161 GLY A C 1
ATOM 1217 O O . GLY A 1 181 ? 5.344 24.449 6.266 1.00 48.74 161 GLY A O 1
ATOM 1218 N N . LYS A 1 182 ? 3.603 24.177 4.874 1.00 33.94 162 LYS A N 1
ATOM 1219 C CA . LYS A 1 182 ? 2.568 24.501 5.889 1.00 31.97 162 LYS A CA 1
ATOM 1220 C C . LYS A 1 182 ? 2.254 23.221 6.664 1.00 29.14 162 LYS A C 1
ATOM 1221 O O . LYS A 1 182 ? 2.904 22.232 6.416 1.00 22.65 162 LYS A O 1
ATOM 1227 N N . ILE A 1 183 ? 1.312 23.282 7.599 1.00 24.93 163 ILE A N 1
ATOM 1228 C CA . ILE A 1 183 ? 1.051 22.139 8.506 1.00 19.84 163 ILE A CA 1
ATOM 1229 C C . ILE A 1 183 ? -0.443 21.828 8.520 1.00 18.69 163 ILE A C 1
ATOM 1230 O O . ILE A 1 183 ? -1.239 22.741 8.710 1.00 22.52 163 ILE A O 1
ATOM 1235 N N . GLY A 1 184 ? -0.794 20.564 8.322 1.00 19.96 164 GLY A N 1
ATOM 1236 C CA . GLY A 1 184 ? -2.177 20.112 8.467 1.00 20.34 164 GLY A CA 1
ATOM 1237 C C . GLY A 1 184 ? -2.377 19.617 9.893 1.00 19.05 164 GLY A C 1
ATOM 1238 O O . GLY A 1 184 ? -1.522 18.867 10.388 1.00 21.41 164 GLY A O 1
ATOM 1239 N N . VAL A 1 185 ? -3.439 20.075 10.523 1.00 19.26 165 VAL A N 1
ATOM 1240 C CA . VAL A 1 185 ? -3.861 19.710 11.898 1.00 19.38 165 VAL A CA 1
ATOM 1241 C C . VAL A 1 185 ? -5.203 18.973 11.814 1.00 17.98 165 VAL A C 1
ATOM 1242 O O . VAL A 1 185 ? -6.172 19.584 11.352 1.00 21.76 165 VAL A O 1
ATOM 1246 N N . PHE A 1 186 ? -5.230 17.730 12.311 1.00 17.15 166 PHE A N 1
ATOM 1247 C CA . PHE A 1 186 ? -6.455 16.937 12.522 1.00 16.44 166 PHE A CA 1
ATOM 1248 C C . PHE A 1 186 ? -6.893 17.107 13.980 1.00 18.72 166 PHE A C 1
ATOM 1249 O O . PHE A 1 186 ? -6.079 16.914 14.883 1.00 23.03 166 PHE A O 1
ATOM 1257 N N . SER A 1 187 ? -8.166 17.470 14.151 1.00 19.48 167 SER A N 1
ATOM 1258 C CA . SER A 1 187 ? -8.855 17.742 15.443 1.00 20.92 167 SER A CA 1
ATOM 1259 C C . SER A 1 187 ? -9.881 16.654 15.679 1.00 20.36 167 SER A C 1
ATOM 1260 O O . SER A 1 187 ? -10.166 15.900 14.748 1.00 22.35 167 SER A O 1
ATOM 1263 N N . HIS A 1 188 ? -10.376 16.571 16.906 1.00 19.02 168 HIS A N 1
ATOM 1264 C CA . HIS A 1 188 ? -11.406 15.587 17.255 1.00 21.56 168 HIS A CA 1
ATOM 1265 C C . HIS A 1 188 ? -12.404 16.207 18.219 1.00 24.92 168 HIS A C 1
ATOM 1266 O O . HIS A 1 188 ? -12.030 16.402 19.340 1.00 24.74 168 HIS A O 1
ATOM 1273 N N . HIS A 1 189 ? -13.630 16.465 17.780 1.00 29.17 169 HIS A N 1
ATOM 1274 C CA . HIS A 1 189 ? -14.768 16.927 18.629 1.00 27.95 169 HIS A CA 1
ATOM 1275 C C . HIS A 1 189 ? -15.695 15.735 18.939 1.00 33.63 169 HIS A C 1
ATOM 1276 O O . HIS A 1 189 ? -16.297 15.795 20.023 1.00 46.48 169 HIS A O 1
ATOM 1283 N N . CYS A 1 195 ? -17.959 11.467 17.837 1.00 41.42 175 CYS A N 1
ATOM 1284 C CA . CYS A 1 195 ? -16.569 11.968 17.625 1.00 39.69 175 CYS A CA 1
ATOM 1285 C C . CYS A 1 195 ? -16.356 12.424 16.165 1.00 38.68 175 CYS A C 1
ATOM 1286 O O . CYS A 1 195 ? -16.312 11.541 15.280 1.00 45.88 175 CYS A O 1
ATOM 1289 N N . VAL A 1 196 ? -16.199 13.737 15.927 1.00 31.92 176 VAL A N 1
ATOM 1290 C CA . VAL A 1 196 ? -16.093 14.394 14.590 1.00 28.24 176 VAL A CA 1
ATOM 1291 C C . VAL A 1 196 ? -14.609 14.742 14.341 1.00 20.60 176 VAL A C 1
ATOM 1292 O O . VAL A 1 196 ? -14.043 15.485 15.113 1.00 23.59 176 VAL A O 1
ATOM 1296 N N . THR A 1 197 ? -13.999 14.266 13.251 1.00 25.97 177 THR A N 1
ATOM 1297 C CA . THR A 1 197 ? -12.616 14.616 12.850 1.00 24.71 177 THR A CA 1
ATOM 1298 C C . THR A 1 197 ? -12.652 15.910 12.028 1.00 23.00 177 THR A C 1
ATOM 1299 O O . THR A 1 197 ? -13.400 15.997 11.065 1.00 31.54 177 THR A O 1
ATOM 1303 N N . GLY A 1 198 ? -11.833 16.886 12.406 1.00 17.16 178 GLY A N 1
ATOM 1304 C CA . GLY A 1 198 ? -11.699 18.177 11.704 1.00 20.24 178 GLY A CA 1
ATOM 1305 C C . GLY A 1 198 ? -10.328 18.319 11.079 1.00 21.63 178 GLY A C 1
ATOM 1306 O O . GLY A 1 198 ? -9.414 17.560 11.463 1.00 21.21 178 GLY A O 1
ATOM 1307 N N . PHE A 1 199 ? -10.153 19.318 10.221 1.00 21.33 179 PHE A N 1
ATOM 1308 C CA . PHE A 1 199 ? -8.835 19.622 9.628 1.00 21.22 179 PHE A CA 1
ATOM 1309 C C . PHE A 1 199 ? -8.688 21.115 9.453 1.00 22.11 179 PHE A C 1
ATOM 1310 O O . PHE A 1 199 ? -9.699 21.741 9.129 1.00 28.81 179 PHE A O 1
ATOM 1318 N N . ILE A 1 200 ? -7.475 21.622 9.649 1.00 22.11 180 ILE A N 1
ATOM 1319 C CA . ILE A 1 200 ? -7.130 23.053 9.408 1.00 21.18 180 ILE A CA 1
ATOM 1320 C C . ILE A 1 200 ? -5.645 23.145 9.080 1.00 21.14 180 ILE A C 1
ATOM 1321 O O . ILE A 1 200 ? -4.870 22.302 9.558 1.00 20.40 180 ILE A O 1
ATOM 1326 N N . ILE A 1 201 ? -5.286 24.099 8.229 1.00 22.73 181 ILE A N 1
ATOM 1327 C CA . ILE A 1 201 ? -3.876 24.361 7.861 1.00 23.25 181 ILE A CA 1
ATOM 1328 C C . ILE A 1 201 ? -3.406 25.573 8.652 1.00 21.34 181 ILE A C 1
ATOM 1329 O O . ILE A 1 201 ? -4.160 26.572 8.757 1.00 25.17 181 ILE A O 1
ATOM 1334 N N . ILE A 1 202 ? -2.191 25.465 9.178 1.00 22.21 182 ILE A N 1
ATOM 1335 C CA . ILE A 1 202 ? -1.454 26.530 9.910 1.00 24.62 182 ILE A CA 1
ATOM 1336 C C . ILE A 1 202 ? -0.102 26.695 9.233 1.00 26.19 182 ILE A C 1
ATOM 1337 O O . ILE A 1 202 ? 0.366 25.778 8.556 1.00 22.34 182 ILE A O 1
ATOM 1342 N N . ASP A 1 203 ? 0.518 27.846 9.422 1.00 32.50 183 ASP A N 1
ATOM 1343 C CA . ASP A 1 203 ? 1.745 28.196 8.663 1.00 30.64 183 ASP A CA 1
ATOM 1344 C C . ASP A 1 203 ? 2.949 27.516 9.292 1.00 27.21 183 ASP A C 1
ATOM 1345 O O . ASP A 1 203 ? 3.866 27.137 8.545 1.00 37.08 183 ASP A O 1
ATOM 1350 N N . SER A 1 204 ? 2.949 27.349 10.617 1.00 26.77 184 SER A N 1
ATOM 1351 C CA . SER A 1 204 ? 4.141 26.853 11.341 1.00 28.84 184 SER A CA 1
ATOM 1352 C C . SER A 1 204 ? 3.754 26.416 12.755 1.00 24.24 184 SER A C 1
ATOM 1353 O O . SER A 1 204 ? 2.641 26.731 13.201 1.00 23.31 184 SER A O 1
ATOM 1356 N N . LEU A 1 205 ? 4.659 25.723 13.427 1.00 21.66 185 LEU A N 1
ATOM 1357 C CA . LEU A 1 205 ? 4.415 25.258 14.816 1.00 22.28 185 LEU A CA 1
ATOM 1358 C C . LEU A 1 205 ? 4.186 26.467 15.742 1.00 23.61 185 LEU A C 1
ATOM 1359 O O . LEU A 1 205 ? 3.517 26.342 16.769 1.00 27.44 185 LEU A O 1
ATOM 1364 N N . ASP A 1 206 ? 4.733 27.614 15.420 1.00 25.59 186 ASP A N 1
ATOM 1365 C CA . ASP A 1 206 ? 4.529 28.846 16.222 1.00 25.23 186 ASP A CA 1
ATOM 1366 C C . ASP A 1 206 ? 3.046 29.258 16.245 1.00 27.52 186 ASP A C 1
ATOM 1367 O O . ASP A 1 206 ? 2.699 30.099 17.116 1.00 23.56 186 ASP A O 1
ATOM 1372 N N . ASP A 1 207 ? 2.220 28.742 15.320 1.00 25.83 187 ASP A N 1
ATOM 1373 C CA . ASP A 1 207 ? 0.776 29.072 15.213 1.00 24.84 187 ASP A CA 1
ATOM 1374 C C . ASP A 1 207 ? -0.073 28.043 15.956 1.00 23.75 187 ASP A C 1
ATOM 1375 O O . ASP A 1 207 ? -1.274 28.308 16.149 1.00 24.39 187 ASP A O 1
ATOM 1380 N N . LEU A 1 208 ? 0.511 26.934 16.393 1.00 20.05 188 LEU A N 1
ATOM 1381 C CA . LEU A 1 208 ? -0.281 25.921 17.131 1.00 18.12 188 LEU A CA 1
ATOM 1382 C C . LEU A 1 208 ? -0.725 26.435 18.494 1.00 18.53 188 LEU A C 1
ATOM 1383 O O . LEU A 1 208 ? 0.110 26.895 19.290 1.00 17.45 188 LEU A O 1
ATOM 1388 N N . CYS A 1 209 ? -2.021 26.267 18.757 1.00 18.78 189 CYS A N 1
ATOM 1389 C CA . CYS A 1 209 ? -2.632 26.616 20.060 1.00 22.71 189 CYS A CA 1
ATOM 1390 C C . CYS A 1 209 ? -4.038 26.054 20.151 1.00 19.76 189 CYS A C 1
ATOM 1391 O O . CYS A 1 209 ? -4.572 25.575 19.144 1.00 23.01 189 CYS A O 1
ATOM 1394 N N . SER A 1 210 ? -4.653 26.184 21.304 1.00 19.75 190 SER A N 1
ATOM 1395 C CA . SER A 1 210 ? -5.984 25.586 21.531 1.00 22.18 190 SER A CA 1
ATOM 1396 C C . SER A 1 210 ? -7.025 26.208 20.593 1.00 23.36 190 SER A C 1
ATOM 1397 O O . SER A 1 210 ? -7.803 25.432 20.006 1.00 20.58 190 SER A O 1
ATOM 1400 N N . GLN A 1 211 ? -7.003 27.530 20.410 1.00 24.36 191 GLN A N 1
ATOM 1401 C CA . GLN A 1 211 ? -8.017 28.246 19.589 1.00 26.12 191 GLN A CA 1
ATOM 1402 C C . GLN A 1 211 ? -7.994 27.670 18.170 1.00 27.00 191 GLN A C 1
ATOM 1403 O O . GLN A 1 211 ? -9.072 27.405 17.611 1.00 30.14 191 GLN A O 1
ATOM 1405 N N . VAL A 1 212 ? -6.831 27.527 17.538 1.00 25.73 192 VAL A N 1
ATOM 1406 C CA A VAL A 1 212 ? -6.827 27.157 16.090 0.50 26.57 192 VAL A CA 1
ATOM 1407 C CA B VAL A 1 212 ? -6.819 27.155 16.093 0.50 26.85 192 VAL A CA 1
ATOM 1408 C C . VAL A 1 212 ? -7.218 25.676 15.973 1.00 24.49 192 VAL A C 1
ATOM 1409 O O . VAL A 1 212 ? -7.904 25.328 15.023 1.00 28.62 192 VAL A O 1
ATOM 1416 N N . ILE A 1 213 ? -6.852 24.843 16.937 1.00 19.97 193 ILE A N 1
ATOM 1417 C CA . ILE A 1 213 ? -7.225 23.394 16.861 1.00 19.98 193 ILE A CA 1
ATOM 1418 C C . ILE A 1 213 ? -8.756 23.304 16.994 1.00 21.99 193 ILE A C 1
ATOM 1419 O O . ILE A 1 213 ? -9.407 22.562 16.254 1.00 20.04 193 ILE A O 1
ATOM 1424 N N . ASP A 1 214 ? -9.317 24.102 17.881 1.00 20.15 194 ASP A N 1
ATOM 1425 C CA . ASP A 1 214 ? -10.769 24.070 18.181 1.00 25.12 194 ASP A CA 1
ATOM 1426 C C . ASP A 1 214 ? -11.578 24.521 16.966 1.00 24.44 194 ASP A C 1
ATOM 1427 O O . ASP A 1 214 ? -12.710 24.062 16.804 1.00 27.70 194 ASP A O 1
ATOM 1432 N N . SER A 1 215 ? -10.988 25.371 16.127 1.00 23.57 195 SER A N 1
ATOM 1433 C CA . SER A 1 215 ? -11.637 26.023 14.961 1.00 30.37 195 SER A CA 1
ATOM 1434 C C . SER A 1 215 ? -11.674 25.088 13.743 1.00 31.22 195 SER A C 1
ATOM 1435 O O . SER A 1 215 ? -12.357 25.445 12.765 1.00 33.81 195 SER A O 1
ATOM 1438 N N . ALA A 1 216 ? -11.004 23.936 13.764 1.00 25.56 196 ALA A N 1
ATOM 1439 C CA . ALA A 1 216 ? -10.942 23.065 12.563 1.00 25.65 196 ALA A CA 1
ATOM 1440 C C . ALA A 1 216 ? -12.364 22.624 12.183 1.00 27.61 196 ALA A C 1
ATOM 1441 O O . ALA A 1 216 ? -13.200 22.376 13.049 1.00 28.88 196 ALA A O 1
ATOM 1443 N N . LYS A 1 217 ? -12.605 22.535 10.884 1.00 34.43 197 LYS A N 1
ATOM 1444 C CA . LYS A 1 217 ? -13.926 22.259 10.283 1.00 36.46 197 LYS A CA 1
ATOM 1445 C C . LYS A 1 217 ? -13.959 20.763 9.995 1.00 32.63 197 LYS A C 1
ATOM 1446 O O . LYS A 1 217 ? -12.920 20.179 9.679 1.00 26.08 197 LYS A O 1
ATOM 1452 N N . PRO A 1 218 ? -15.130 20.100 10.118 1.00 27.57 198 PRO A N 1
ATOM 1453 C CA . PRO A 1 218 ? -15.198 18.663 9.883 1.00 28.17 198 PRO A CA 1
ATOM 1454 C C . PRO A 1 218 ? -14.752 18.249 8.477 1.00 26.71 198 PRO A C 1
ATOM 1455 O O . PRO A 1 218 ? -15.065 18.896 7.506 1.00 26.72 198 PRO A O 1
ATOM 1459 N N . ILE A 1 219 ? -14.035 17.138 8.411 1.00 27.30 199 ILE A N 1
ATOM 1460 C CA . ILE A 1 219 ? -13.763 16.445 7.124 1.00 26.23 199 ILE A CA 1
ATOM 1461 C C . ILE A 1 219 ? -15.050 15.758 6.646 1.00 27.81 199 ILE A C 1
ATOM 1462 O O . ILE A 1 219 ? -15.984 15.489 7.455 1.00 26.78 199 ILE A O 1
ATOM 1467 N N . ASP A 1 220 ? -15.106 15.467 5.351 1.00 28.64 200 ASP A N 1
ATOM 1468 C CA . ASP A 1 220 ? -16.229 14.672 4.779 1.00 27.61 200 ASP A CA 1
ATOM 1469 C C . ASP A 1 220 ? -16.236 13.288 5.441 1.00 29.84 200 ASP A C 1
ATOM 1470 O O . ASP A 1 220 ? -15.209 12.573 5.397 1.00 28.38 200 ASP A O 1
ATOM 1475 N N . HIS A 1 221 ? -17.369 12.922 6.029 1.00 27.62 201 HIS A N 1
ATOM 1476 C CA . HIS A 1 221 ? -17.555 11.707 6.858 1.00 27.13 201 HIS A CA 1
ATOM 1477 C C . HIS A 1 221 ? -18.265 10.600 6.053 1.00 21.78 201 HIS A C 1
ATOM 1478 O O . HIS A 1 221 ? -18.458 9.508 6.618 1.00 27.90 201 HIS A O 1
ATOM 1485 N N . THR A 1 222 ? -18.657 10.852 4.805 1.00 23.24 202 THR A N 1
ATOM 1486 C CA . THR A 1 222 ? -19.473 9.970 3.911 1.00 32.43 202 THR A CA 1
ATOM 1487 C C . THR A 1 222 ? -18.981 8.520 3.925 1.00 30.40 202 THR A C 1
ATOM 1488 O O . THR A 1 222 ? -19.820 7.615 4.019 1.00 37.57 202 THR A O 1
ATOM 1492 N N . LEU A 1 223 ? -17.678 8.291 3.838 1.00 27.82 203 LEU A N 1
ATOM 1493 C CA . LEU A 1 223 ? -17.129 6.923 3.730 1.00 26.51 203 LEU A CA 1
ATOM 1494 C C . LEU A 1 223 ? -17.243 6.153 5.050 1.00 21.34 203 LEU A C 1
ATOM 1495 O O . LEU A 1 223 ? -17.184 4.907 4.987 1.00 26.90 203 LEU A O 1
ATOM 1500 N N . PHE A 1 224 ? -17.355 6.821 6.208 1.00 21.53 204 PHE A N 1
ATOM 1501 C CA . PHE A 1 224 ? -17.129 6.147 7.521 1.00 22.84 204 PHE A CA 1
ATOM 1502 C C . PHE A 1 224 ? -18.429 5.574 8.100 1.00 21.70 204 PHE A C 1
ATOM 1503 O O . PHE A 1 224 ? -18.351 4.868 9.107 1.00 24.77 204 PHE A O 1
ATOM 1511 N N . GLY A 1 225 ? -19.575 5.852 7.507 1.00 23.31 205 GLY A N 1
ATOM 1512 C CA . GLY A 1 225 ? -20.895 5.457 8.062 1.00 24.56 205 GLY A CA 1
ATOM 1513 C C . GLY A 1 225 ? -21.033 5.748 9.562 1.00 23.82 205 GLY A C 1
ATOM 1514 O O . GLY A 1 225 ? -20.859 6.914 9.960 1.00 27.58 205 GLY A O 1
ATOM 1515 N N . ASP A 1 226 ? -21.308 4.729 10.393 1.00 27.08 206 ASP A N 1
ATOM 1516 C CA . ASP A 1 226 ? -21.519 4.897 11.860 1.00 28.98 206 ASP A CA 1
ATOM 1517 C C . ASP A 1 226 ? -20.196 4.922 12.648 1.00 30.63 206 ASP A C 1
ATOM 1518 O O . ASP A 1 226 ? -20.264 5.131 13.873 1.00 33.25 206 ASP A O 1
ATOM 1523 N N . ALA A 1 227 ? -19.030 4.774 12.018 1.00 29.26 207 ALA A N 1
ATOM 1524 C CA . ALA A 1 227 ? -17.735 4.643 12.739 1.00 24.62 207 ALA A CA 1
ATOM 1525 C C . ALA A 1 227 ? -17.400 5.946 13.473 1.00 23.87 207 ALA A C 1
ATOM 1526 O O . ALA A 1 227 ? -17.648 7.033 12.944 1.00 29.30 207 ALA A O 1
ATOM 1528 N N . TRP A 1 228 ? -16.845 5.809 14.666 1.00 25.94 208 TRP A N 1
ATOM 1529 C CA . TRP A 1 228 ? -16.097 6.884 15.369 1.00 29.19 208 TRP A CA 1
ATOM 1530 C C . TRP A 1 228 ? -14.630 6.448 15.462 1.00 24.38 208 TRP A C 1
ATOM 1531 O O . TRP A 1 228 ? -14.349 5.222 15.454 1.00 28.63 208 TRP A O 1
ATOM 1542 N N . GLY A 1 229 ? -13.736 7.427 15.538 1.00 29.83 209 GLY A N 1
ATOM 1543 C CA . GLY A 1 229 ? -12.311 7.185 15.771 1.00 27.44 209 GLY A CA 1
ATOM 1544 C C . GLY A 1 229 ? -11.490 8.408 15.413 1.00 26.96 209 GLY A C 1
ATOM 1545 O O . GLY A 1 229 ? -12.022 9.550 15.477 1.00 38.30 209 GLY A O 1
ATOM 1546 N N . GLY A 1 230 ? -10.264 8.194 14.962 1.00 18.13 210 GLY A N 1
ATOM 1547 C CA . GLY A 1 230 ? -9.352 9.321 14.806 1.00 19.78 210 GLY A CA 1
ATOM 1548 C C . GLY A 1 230 ? -8.067 8.907 14.139 1.00 17.19 210 GLY A C 1
ATOM 1549 O O . GLY A 1 230 ? -7.771 7.689 14.038 1.00 16.30 210 GLY A O 1
ATOM 1550 N N . VAL A 1 231 ? -7.316 9.895 13.695 1.00 18.69 211 VAL A N 1
ATOM 1551 C CA . VAL A 1 231 ? -6.010 9.637 13.045 1.00 17.87 211 VAL A CA 1
ATOM 1552 C C . VAL A 1 231 ? -4.967 9.345 14.120 1.00 18.65 211 VAL A C 1
ATOM 1553 O O . VAL A 1 231 ? -4.994 9.964 15.200 1.00 21.99 211 VAL A O 1
ATOM 1557 N N . ASN A 1 232 ? -4.051 8.438 13.828 1.00 17.19 212 ASN A N 1
ATOM 1558 C CA . ASN A 1 232 ? -2.898 8.131 14.699 1.00 16.97 212 ASN A CA 1
ATOM 1559 C C . ASN A 1 232 ? -1.586 8.536 14.053 1.00 15.07 212 ASN A C 1
ATOM 1560 O O . ASN A 1 232 ? -0.753 9.134 14.754 1.00 16.42 212 ASN A O 1
ATOM 1565 N N . GLN A 1 233 ? -1.407 8.231 12.776 1.00 17.06 213 G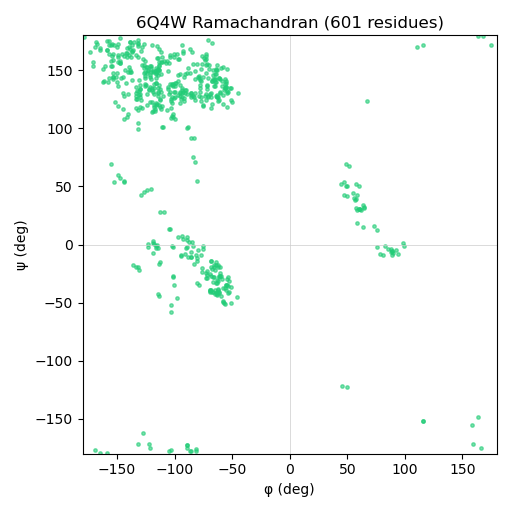LN A N 1
ATOM 1566 C CA . GLN A 1 233 ? -0.161 8.649 12.068 1.00 14.88 213 GLN A CA 1
ATOM 1567 C C . GLN A 1 233 ? -0.482 9.115 10.642 1.00 15.90 213 GLN A C 1
ATOM 1568 O O . GLN A 1 233 ? -0.941 8.316 9.822 1.00 16.61 213 GLN A O 1
ATOM 1574 N N . PRO A 1 234 ? -0.314 10.430 10.307 1.00 17.12 214 PRO A N 1
ATOM 1575 C CA . PRO A 1 234 ? -0.531 10.993 8.951 1.00 18.70 214 PRO A CA 1
ATOM 1576 C C . PRO A 1 234 ? 0.797 10.966 8.179 1.00 18.75 214 PRO A C 1
ATOM 1577 O O . PRO A 1 234 ? 1.835 11.092 8.790 1.00 19.38 214 PRO A O 1
ATOM 1581 N N . TYR A 1 235 ? 0.736 10.708 6.881 1.00 16.40 215 TYR A N 1
ATOM 1582 C CA . TYR A 1 235 ? 1.908 10.627 5.975 1.00 18.53 215 TYR A CA 1
ATOM 1583 C C . TYR A 1 235 ? 1.617 11.496 4.753 1.00 18.30 215 TYR A C 1
ATOM 1584 O O . TYR A 1 235 ? 0.580 11.358 4.114 1.00 21.14 215 TYR A O 1
ATOM 1593 N N . LEU A 1 236 ? 2.533 12.411 4.446 1.00 18.51 216 LEU A N 1
ATOM 1594 C CA . LEU A 1 236 ? 2.432 13.180 3.189 1.00 19.48 216 LEU A CA 1
ATOM 1595 C C . LEU A 1 236 ? 2.752 12.222 2.043 1.00 22.19 216 LEU A C 1
ATOM 1596 O O . LEU A 1 236 ? 3.820 11.552 2.093 1.00 20.66 216 LEU A O 1
ATOM 1601 N N . LEU A 1 237 ? 1.870 12.167 1.047 1.00 19.65 217 LEU A N 1
ATOM 1602 C CA . LEU A 1 237 ? 2.082 11.327 -0.152 1.00 19.13 217 LEU A CA 1
ATOM 1603 C C . LEU A 1 237 ? 2.592 12.163 -1.337 1.00 20.29 217 LEU A C 1
ATOM 1604 O O . LEU A 1 237 ? 2.433 13.394 -1.317 1.00 20.73 217 LEU A O 1
ATOM 1609 N N . SER A 1 238 ? 3.129 11.471 -2.343 1.00 22.35 218 SER A N 1
ATOM 1610 C CA . SER A 1 238 ? 3.765 12.082 -3.543 1.00 23.44 218 SER A CA 1
ATOM 1611 C C . SER A 1 238 ? 2.765 12.906 -4.355 1.00 22.53 218 SER A C 1
ATOM 1612 O O . SER A 1 238 ? 3.224 13.734 -5.132 1.00 27.58 218 SER A O 1
ATOM 1615 N N . THR A 1 239 ? 1.459 12.684 -4.169 1.00 24.78 219 THR A N 1
ATOM 1616 C CA . THR A 1 239 ? 0.352 13.439 -4.803 1.00 23.63 219 THR A CA 1
ATOM 1617 C C . THR A 1 239 ? -0.022 14.694 -4.022 1.00 23.63 219 THR A C 1
ATOM 1618 O O . THR A 1 239 ? -0.832 15.442 -4.541 1.00 26.14 219 THR A O 1
ATOM 1622 N N . GLY A 1 240 ? 0.479 14.894 -2.801 1.00 26.19 220 GLY A N 1
ATOM 1623 C CA . GLY A 1 240 ? -0.001 15.986 -1.931 1.00 29.82 220 GLY A CA 1
ATOM 1624 C C . GLY A 1 240 ? -1.196 15.550 -1.080 1.00 28.24 220 GLY A C 1
ATOM 1625 O O . GLY A 1 240 ? -1.591 16.312 -0.185 1.00 31.75 220 GLY A O 1
ATOM 1626 N N . LYS A 1 241 ? -1.742 14.353 -1.299 1.00 25.34 221 LYS A N 1
ATOM 1627 C CA . LYS A 1 241 ? -2.766 13.772 -0.385 1.00 22.96 221 LYS A CA 1
ATOM 1628 C C . LYS A 1 241 ? -2.096 13.339 0.921 1.00 19.32 221 LYS A C 1
ATOM 1629 O O . LYS A 1 241 ? -0.846 13.209 0.958 1.00 19.66 221 LYS A O 1
ATOM 1635 N N . ILE A 1 242 ? -2.907 13.121 1.952 1.00 18.20 222 ILE A N 1
ATOM 1636 C CA . ILE A 1 242 ? -2.406 12.640 3.266 1.00 19.09 222 ILE A CA 1
ATOM 1637 C C . ILE A 1 242 ? -2.913 11.218 3.511 1.00 20.57 222 ILE A C 1
ATOM 1638 O O . ILE A 1 242 ? -4.167 10.989 3.576 1.00 19.84 222 ILE A O 1
ATOM 1643 N N . GLY A 1 243 ? -1.982 10.279 3.599 1.00 16.02 223 GLY A N 1
ATOM 1644 C CA . GLY A 1 243 ? -2.290 8.907 4.019 1.00 17.22 223 GLY A CA 1
ATOM 1645 C C . GLY A 1 243 ? -2.469 8.868 5.524 1.00 18.27 223 GLY A C 1
ATOM 1646 O O . GLY A 1 243 ? -1.536 9.215 6.240 1.00 18.05 223 GLY A O 1
ATOM 1647 N N . CYS A 1 244 ? -3.614 8.403 6.002 1.00 16.08 224 CYS A N 1
ATOM 1648 C CA . CYS A 1 244 ? -3.977 8.358 7.435 1.00 17.39 224 CYS A CA 1
ATOM 1649 C C . CYS A 1 244 ? -4.059 6.917 7.912 1.00 15.69 224 CYS A C 1
ATOM 1650 O O . CYS A 1 244 ? -4.847 6.180 7.405 1.00 22.09 224 CYS A O 1
ATOM 1653 N N . ILE A 1 245 ? -3.211 6.576 8.867 1.00 16.33 225 ILE A N 1
ATOM 1654 C CA . ILE A 1 245 ? -3.308 5.318 9.646 1.00 15.42 225 ILE A CA 1
ATOM 1655 C C . ILE A 1 245 ? -4.068 5.698 10.909 1.00 16.74 225 ILE A C 1
ATOM 1656 O O . ILE A 1 245 ? -3.636 6.628 11.653 1.00 16.02 225 ILE A O 1
ATOM 1661 N N . SER A 1 246 ? -5.189 5.033 11.115 1.00 15.98 226 SER A N 1
ATOM 1662 C CA . SER A 1 246 ? -6.245 5.516 12.030 1.00 15.25 226 SER A CA 1
ATOM 1663 C C . SER A 1 246 ? -6.761 4.370 12.910 1.00 14.75 226 SER A C 1
ATOM 1664 O O . SER A 1 246 ? -6.377 3.167 12.741 1.00 13.80 226 SER A O 1
ATOM 1667 N N . HIS A 1 247 ? -7.611 4.740 13.834 1.00 14.79 227 HIS A N 1
ATOM 1668 C CA . HIS A 1 247 ? -8.409 3.763 14.621 1.00 14.27 227 HIS A CA 1
ATOM 1669 C C . HIS A 1 247 ? -9.887 4.119 14.487 1.00 14.54 227 HIS A C 1
ATOM 1670 O O . HIS A 1 247 ? -10.230 5.290 14.550 1.00 17.63 227 HIS A O 1
ATOM 1677 N N . HIS A 1 248 ? -10.724 3.109 14.307 1.00 15.96 228 HIS A N 1
ATOM 1678 C CA . HIS A 1 248 ? -12.195 3.294 14.278 1.00 16.61 228 HIS A CA 1
ATOM 1679 C C . HIS A 1 248 ? -12.819 2.137 15.037 1.00 16.46 228 HIS A C 1
ATOM 1680 O O . HIS A 1 248 ? -12.246 1.074 15.094 1.00 15.52 228 HIS A O 1
ATOM 1687 N N . GLY A 1 249 ? -13.987 2.408 15.592 1.00 19.55 229 GLY A N 1
ATOM 1688 C CA . GLY A 1 249 ? -14.583 1.467 16.525 1.00 17.88 229 GLY A CA 1
ATOM 1689 C C . GLY A 1 249 ? -16.089 1.490 16.503 1.00 17.47 229 GLY A C 1
ATOM 1690 O O . GLY A 1 249 ? -16.729 2.327 15.831 1.00 18.99 229 GLY A O 1
ATOM 1691 N N . TYR A 1 250 ? -16.617 0.526 17.247 1.00 14.96 230 TYR A N 1
ATOM 1692 C CA . TYR A 1 250 ? -18.050 0.303 17.465 1.00 18.87 230 TYR A CA 1
ATOM 1693 C C . TYR A 1 250 ? -18.182 -0.414 18.816 1.00 21.70 230 TYR A C 1
ATOM 1694 O O . TYR A 1 250 ? -17.184 -0.782 19.483 1.00 20.81 230 TYR A O 1
ATOM 1703 N N . LEU A 1 251 ? -19.406 -0.560 19.262 1.00 22.83 231 LEU A N 1
ATOM 1704 C CA . LEU A 1 251 ? -19.725 -1.222 20.554 1.00 25.20 231 LEU A CA 1
ATOM 1705 C C . LEU A 1 251 ? -20.269 -2.623 20.261 1.00 22.73 231 LEU A C 1
ATOM 1706 O O . LEU A 1 251 ? -21.083 -2.788 19.340 1.00 26.31 231 LEU A O 1
ATOM 1711 N N . ASP A 1 252 ? -19.832 -3.590 21.058 1.00 24.84 232 ASP A N 1
ATOM 1712 C CA . ASP A 1 252 ? -20.371 -4.963 21.124 1.00 22.28 232 ASP A CA 1
ATOM 1713 C C . ASP A 1 252 ? -20.714 -5.238 22.592 1.00 27.25 232 ASP A C 1
ATOM 1714 O O . ASP A 1 252 ? -20.417 -4.416 23.490 1.00 19.21 232 ASP A O 1
ATOM 1719 N N . THR A 1 253 ? -21.358 -6.360 22.854 1.00 25.75 233 THR A N 1
ATOM 1720 C CA . THR A 1 253 ? -21.599 -6.757 24.250 1.00 23.92 233 THR A CA 1
ATOM 1721 C C . THR A 1 253 ? -21.039 -8.147 24.481 1.00 25.55 233 THR A C 1
ATOM 1722 O O . THR A 1 253 ? -21.033 -8.960 23.541 1.00 25.35 233 THR A O 1
ATOM 1726 N N . ASP A 1 254 ? -20.677 -8.405 25.735 1.00 24.44 234 ASP A N 1
ATOM 1727 C CA . ASP A 1 254 ? -20.244 -9.749 26.178 1.00 28.04 234 ASP A CA 1
ATOM 1728 C C . ASP A 1 254 ? -21.482 -10.522 26.630 1.00 26.74 234 ASP A C 1
ATOM 1729 O O . ASP A 1 254 ? -22.637 -10.036 26.478 1.00 23.71 234 ASP A O 1
ATOM 1734 N N . ALA A 1 255 ? -21.240 -11.716 27.144 1.00 30.31 235 ALA A N 1
ATOM 1735 C CA . ALA A 1 255 ? -22.286 -12.679 27.522 1.00 27.18 235 ALA A CA 1
ATOM 1736 C C . ALA A 1 255 ? -23.207 -12.107 28.614 1.00 28.20 235 ALA A C 1
ATOM 1737 O O . ALA A 1 255 ? -24.379 -12.585 28.705 1.00 31.55 235 ALA A O 1
ATOM 1739 N N . ASN A 1 256 ? -22.725 -11.136 29.413 1.00 25.43 236 ASN A N 1
ATOM 1740 C CA . ASN A 1 256 ? -23.479 -10.503 30.519 1.00 22.22 236 ASN A CA 1
ATOM 1741 C C . ASN A 1 256 ? -24.109 -9.189 30.075 1.00 26.21 236 ASN A C 1
ATOM 1742 O O . ASN A 1 256 ? -24.651 -8.465 30.930 1.00 31.74 236 ASN A O 1
ATOM 1747 N N . GLY A 1 257 ? -24.033 -8.861 28.796 1.00 24.15 237 GLY A N 1
ATOM 1748 C CA . GLY A 1 257 ? -24.539 -7.575 28.309 1.00 27.09 237 GLY A CA 1
ATOM 1749 C C . GLY A 1 257 ? -23.624 -6.426 28.728 1.00 18.81 237 GLY A C 1
ATOM 1750 O O . GLY A 1 257 ? -24.081 -5.294 28.673 1.00 32.03 237 GLY A O 1
ATOM 1751 N N . GLU A 1 258 ? -22.378 -6.710 29.154 1.00 25.40 238 GLU A N 1
ATOM 1752 C CA . GLU A 1 258 ? -21.362 -5.658 29.458 1.00 24.33 238 GLU A CA 1
ATOM 1753 C C . GLU A 1 258 ? -20.696 -5.215 28.156 1.00 19.19 238 GLU A C 1
ATOM 1754 O O . GLU A 1 258 ? -20.486 -6.050 27.249 1.00 20.17 238 GLU A O 1
ATOM 1760 N N . VAL A 1 259 ? -20.410 -3.921 28.044 1.00 19.58 239 VAL A N 1
ATOM 1761 C CA . VAL A 1 259 ? -19.912 -3.327 26.788 1.00 20.87 239 VAL A CA 1
ATOM 1762 C C . VAL A 1 259 ? -18.480 -3.800 26.554 1.00 20.39 239 VAL A C 1
ATOM 1763 O O . VAL A 1 259 ? -17.686 -3.920 27.515 1.00 24.96 239 VAL A O 1
ATOM 1767 N N . ILE A 1 260 ? -18.198 -4.027 25.278 1.00 19.42 240 ILE A N 1
ATOM 1768 C CA . ILE A 1 260 ? -16.857 -4.309 24.725 1.00 18.10 240 ILE A CA 1
ATOM 1769 C C . ILE A 1 260 ? -16.636 -3.132 23.766 1.00 19.63 240 ILE A C 1
ATOM 1770 O O . ILE A 1 260 ? -17.470 -2.913 22.859 1.00 18.65 240 ILE A O 1
ATOM 1775 N N . ASN A 1 261 ? -15.589 -2.355 24.024 1.00 19.47 241 ASN A N 1
ATOM 1776 C CA . ASN A 1 261 ? -15.169 -1.211 23.181 1.00 17.75 241 ASN A CA 1
ATOM 1777 C C . ASN A 1 261 ? -14.279 -1.760 22.067 1.00 19.79 241 ASN A C 1
ATOM 1778 O O . ASN A 1 261 ? -12.992 -1.832 22.238 1.00 23.34 241 ASN A O 1
ATOM 1783 N N . VAL A 1 262 ? -14.897 -2.100 20.940 1.00 20.30 242 VAL A N 1
ATOM 1784 C CA . VAL A 1 262 ? -14.172 -2.669 19.781 1.00 18.46 242 VAL A CA 1
ATOM 1785 C C . VAL A 1 262 ? -13.447 -1.512 19.081 1.00 16.02 242 VAL A C 1
ATOM 1786 O O . VAL A 1 262 ? -14.051 -0.489 18.748 1.00 18.11 242 VAL A O 1
ATOM 1790 N N . TYR A 1 263 ? -12.152 -1.694 18.880 1.00 16.59 243 TYR A N 1
ATOM 1791 C CA . TYR A 1 263 ? -11.365 -0.775 18.053 1.00 16.68 243 TYR A CA 1
ATOM 1792 C C . TYR A 1 263 ? -10.578 -1.605 17.062 1.00 14.12 243 TYR A C 1
ATOM 1793 O O . TYR A 1 263 ? -9.949 -2.569 17.472 1.00 14.94 243 TYR A O 1
ATOM 1802 N N . CYS A 1 264 ? -10.620 -1.162 15.812 1.00 15.52 244 CYS A N 1
ATOM 1803 C CA . CYS A 1 264 ? -9.840 -1.738 14.686 1.00 18.30 244 CYS A CA 1
ATOM 1804 C C . CYS A 1 264 ? -8.771 -0.757 14.200 1.00 15.58 244 CYS A C 1
ATOM 1805 O O . CYS A 1 264 ? -8.902 0.458 14.430 1.00 15.23 244 CYS A O 1
ATOM 1808 N N . ILE A 1 265 ? -7.750 -1.315 13.572 1.00 14.25 245 ILE A N 1
ATOM 1809 C CA . ILE A 1 265 ? -6.733 -0.527 12.835 1.00 13.70 245 ILE A CA 1
ATOM 1810 C C . ILE A 1 265 ? -7.355 -0.261 11.461 1.00 12.38 245 ILE A C 1
ATOM 1811 O O . ILE A 1 265 ? -7.778 -1.219 10.755 1.00 15.85 245 ILE A O 1
ATOM 1816 N N . THR A 1 266 ? -7.384 0.997 11.084 1.00 12.31 246 THR A N 1
ATOM 1817 C CA . THR A 1 266 ? -7.968 1.395 9.802 1.00 13.35 246 THR A CA 1
ATOM 1818 C C . THR A 1 266 ? -7.020 2.344 9.056 1.00 12.75 246 THR A C 1
ATOM 1819 O O . THR A 1 266 ? -6.007 2.782 9.614 1.00 15.60 246 THR A O 1
ATOM 1823 N N . SER A 1 267 ? -7.386 2.654 7.834 1.00 12.77 247 SER A N 1
ATOM 1824 C CA . SER A 1 267 ? -6.685 3.710 7.052 1.00 17.79 247 SER A CA 1
ATOM 1825 C C . SER A 1 267 ? -7.685 4.406 6.146 1.00 17.61 247 SER A C 1
ATOM 1826 O O . SER A 1 267 ? -8.723 3.832 5.827 1.00 19.40 247 SER A O 1
ATOM 1829 N N . PHE A 1 268 ? -7.351 5.619 5.743 1.00 17.85 248 PHE A N 1
ATOM 1830 C CA . PHE A 1 268 ? -8.026 6.315 4.637 1.00 15.32 248 PHE A CA 1
ATOM 1831 C C . PHE A 1 268 ? -7.039 7.329 4.082 1.00 17.48 248 PHE A C 1
ATOM 1832 O O . PHE A 1 268 ? -5.989 7.495 4.661 1.00 16.92 248 PHE A O 1
ATOM 1840 N N . VAL A 1 269 ? -7.387 7.952 2.971 1.00 20.05 249 VAL A N 1
ATOM 1841 C CA . VAL A 1 269 ? -6.556 9.011 2.348 1.00 17.70 249 VAL A CA 1
ATOM 1842 C C . VAL A 1 269 ? -7.397 10.266 2.318 1.00 19.24 249 VAL A C 1
ATOM 1843 O O . VAL A 1 269 ? -8.608 10.180 1.979 1.00 21.87 249 VAL A O 1
ATOM 1847 N N . TYR A 1 270 ? -6.798 11.371 2.733 1.00 19.66 250 TYR A N 1
ATOM 1848 C CA . TYR A 1 270 ? -7.481 12.682 2.822 1.00 18.44 250 TYR A CA 1
ATOM 1849 C C . TYR A 1 270 ? -6.872 13.608 1.775 1.00 20.36 250 TYR A C 1
ATOM 1850 O O . TYR A 1 270 ? -5.644 13.652 1.652 1.00 24.47 250 TYR A O 1
ATOM 1859 N N . LYS A 1 271 ? -7.735 14.299 1.046 1.00 21.16 251 LYS A N 1
ATOM 1860 C CA . LYS A 1 271 ? -7.342 15.320 0.037 1.00 24.74 251 LYS A CA 1
ATOM 1861 C C . LYS A 1 271 ? -7.739 16.690 0.597 1.00 25.14 251 LYS A C 1
ATOM 1862 O O . LYS A 1 271 ? -8.923 17.058 0.595 1.00 25.93 251 LYS A O 1
ATOM 1866 N N . PRO A 1 272 ? -6.783 17.477 1.148 1.00 24.94 252 PRO A N 1
ATOM 1867 C CA . PRO A 1 272 ? -7.119 18.765 1.754 1.00 30.09 252 PRO A CA 1
ATOM 1868 C C . PRO A 1 272 ? -7.866 19.704 0.799 1.00 28.76 252 PRO A C 1
ATOM 1869 O O . PRO A 1 272 ? -8.806 20.315 1.200 1.00 32.69 252 PRO A O 1
ATOM 1873 N N . SER A 1 273 ? -7.490 19.735 -0.465 1.00 35.62 253 SER A N 1
ATOM 1874 C CA . SER A 1 273 ? -8.002 20.769 -1.417 1.00 41.79 253 SER A CA 1
ATOM 1875 C C . SER A 1 273 ? -9.525 20.647 -1.592 1.00 34.91 253 SER A C 1
ATOM 1876 O O . SER A 1 273 ? -10.180 21.665 -1.815 1.00 38.69 253 SER A O 1
ATOM 1879 N N . THR A 1 274 ? -10.082 19.441 -1.498 1.00 32.39 254 THR A N 1
ATOM 1880 C CA . THR A 1 274 ? -11.531 19.195 -1.714 1.00 35.97 254 THR A CA 1
ATOM 1881 C C . THR A 1 274 ? -12.172 18.726 -0.394 1.00 32.95 254 THR A C 1
ATOM 1882 O O . THR A 1 274 ? -13.381 18.530 -0.375 1.00 33.61 254 THR A O 1
ATOM 1885 N N . ASN A 1 275 ? -11.379 18.551 0.674 1.00 35.23 255 ASN A N 1
ATOM 1886 C CA . ASN A 1 275 ? -11.865 18.089 2.002 1.00 31.75 255 ASN A CA 1
ATOM 1887 C C . ASN A 1 275 ? -12.551 16.728 1.833 1.00 30.39 255 ASN A C 1
ATOM 1888 O O . ASN A 1 275 ? -13.608 16.555 2.455 1.00 38.08 255 ASN A O 1
ATOM 1893 N N . THR A 1 276 ? -12.018 15.840 0.978 1.00 24.03 256 THR A N 1
ATOM 1894 C CA . THR A 1 276 ? -12.630 14.538 0.594 1.00 28.54 256 THR A CA 1
ATOM 1895 C C . THR A 1 276 ? -11.751 13.406 1.118 1.00 24.14 256 THR A C 1
ATOM 1896 O O . THR A 1 276 ? -10.531 13.605 1.186 1.00 26.24 256 THR A O 1
ATOM 1900 N N . CYS A 1 277 ? -12.333 12.250 1.444 1.00 19.49 257 CYS A N 1
ATOM 1901 C CA . CYS A 1 277 ? -11.584 11.054 1.846 1.00 17.85 257 CYS A CA 1
ATOM 1902 C C . CYS A 1 277 ? -11.746 9.957 0.790 1.00 17.42 257 CYS A C 1
ATOM 1903 O O . CYS A 1 277 ? -12.766 9.957 0.074 1.00 24.37 257 CYS A O 1
ATOM 1906 N N . TYR A 1 278 ? -10.791 9.013 0.759 1.00 16.40 258 TYR A N 1
ATOM 1907 C CA . TYR A 1 278 ? -10.761 7.857 -0.170 1.00 19.56 258 TYR A CA 1
ATOM 1908 C C . TYR A 1 278 ? -10.312 6.594 0.554 1.00 20.79 258 TYR A C 1
ATOM 1909 O O . TYR A 1 278 ? -9.536 6.692 1.487 1.00 18.73 258 TYR A O 1
ATOM 1918 N N . ASP A 1 279 ? -10.796 5.441 0.090 1.00 24.14 259 ASP A N 1
ATOM 1919 C CA . ASP A 1 279 ? -10.149 4.123 0.319 1.00 26.24 259 ASP A CA 1
ATOM 1920 C C . ASP A 1 279 ? -10.092 3.878 1.833 1.00 22.35 259 ASP A C 1
ATOM 1921 O O . ASP A 1 279 ? -9.031 3.544 2.368 1.00 20.98 259 ASP A O 1
ATOM 1926 N N . TYR A 1 280 ? -11.237 4.039 2.509 1.00 19.60 260 TYR A N 1
ATOM 1927 C CA . TYR A 1 280 ? -11.398 3.707 3.942 1.00 19.72 260 TYR A CA 1
ATOM 1928 C C . TYR A 1 280 ? -11.483 2.188 4.080 1.00 20.96 260 TYR A C 1
ATOM 1929 O O . TYR A 1 280 ? -12.283 1.561 3.387 1.00 21.65 260 TYR A O 1
ATOM 1938 N N . LYS A 1 281 ? -10.558 1.607 4.829 1.00 19.04 261 LYS A N 1
ATOM 1939 C CA . LYS A 1 281 ? -10.576 0.163 5.048 1.00 21.84 261 LYS A CA 1
ATOM 1940 C C . LYS A 1 281 ? -10.001 -0.233 6.402 1.00 16.69 261 LYS A C 1
ATOM 1941 O O . LYS A 1 281 ? -9.396 0.554 7.106 1.00 16.33 261 LYS A O 1
ATOM 1947 N N . ILE A 1 282 ? -10.351 -1.454 6.800 1.00 17.26 262 ILE A N 1
ATOM 1948 C CA . ILE A 1 282 ? -9.772 -2.098 7.991 1.00 17.75 262 ILE A CA 1
ATOM 1949 C C . ILE A 1 282 ? -8.476 -2.797 7.588 1.00 16.87 262 ILE A C 1
ATOM 1950 O O . ILE A 1 282 ? -8.487 -3.481 6.561 1.00 19.99 262 ILE A O 1
ATOM 1955 N N . LEU A 1 283 ? -7.409 -2.550 8.343 1.00 18.13 263 LEU A N 1
ATOM 1956 C CA . LEU A 1 283 ? -6.088 -3.200 8.142 1.00 16.61 263 LEU A CA 1
ATOM 1957 C C . LEU A 1 283 ? -5.847 -4.321 9.138 1.00 16.68 263 LEU A C 1
ATOM 1958 O O . LEU A 1 283 ? -5.008 -5.192 8.829 1.00 20.60 263 LEU A O 1
ATOM 1963 N N . GLY A 1 284 ? -6.445 -4.256 10.330 1.00 17.87 264 GLY A N 1
ATOM 1964 C CA . GLY A 1 284 ? -6.159 -5.252 11.391 1.00 17.08 264 GLY A CA 1
ATOM 1965 C C . GLY A 1 284 ? -7.087 -5.151 12.592 1.00 17.77 264 GLY A C 1
ATOM 1966 O O . GLY A 1 284 ? -7.679 -4.110 12.829 1.00 16.25 264 GLY A O 1
ATOM 1967 N N . THR A 1 285 ? -7.204 -6.254 13.321 1.00 16.65 265 THR A N 1
ATOM 1968 C CA . THR A 1 285 ? -7.987 -6.381 14.578 1.00 16.51 265 THR A CA 1
ATOM 1969 C C . THR A 1 285 ? -7.109 -7.070 15.624 1.00 17.35 265 THR A C 1
ATOM 1970 O O . THR A 1 285 ? -6.074 -7.638 15.263 1.00 18.20 265 THR A O 1
ATOM 1974 N N . LYS A 1 286 ? -7.554 -7.121 16.883 1.00 17.20 266 LYS A N 1
ATOM 1975 C CA . LYS A 1 286 ? -6.761 -7.811 17.934 1.00 16.13 266 LYS A CA 1
ATOM 1976 C C . LYS A 1 286 ? -6.528 -9.270 17.555 1.00 13.85 266 LYS A C 1
ATOM 1977 O O . LYS A 1 286 ? -5.392 -9.800 17.867 1.00 19.90 266 LYS A O 1
ATOM 1983 N N . ASN A 1 287 ? -7.516 -9.937 16.935 1.00 13.73 267 ASN A N 1
ATOM 1984 C CA . ASN A 1 287 ? -7.374 -11.399 16.653 1.00 18.95 267 ASN A CA 1
ATOM 1985 C C . ASN A 1 287 ? -6.412 -11.652 15.460 1.00 19.00 267 ASN A C 1
ATOM 1986 O O . ASN A 1 287 ? -6.146 -12.805 15.151 1.00 23.88 267 ASN A O 1
ATOM 1991 N N . CYS A 1 288 ? -5.857 -10.626 14.825 1.00 22.05 268 CYS A N 1
ATOM 1992 C CA . CYS A 1 288 ? -4.783 -10.801 13.815 1.00 21.61 268 CYS A CA 1
ATOM 1993 C C . CYS A 1 288 ? -3.444 -11.105 14.514 1.00 18.97 268 CYS A C 1
ATOM 1994 O O . CYS A 1 288 ? -2.531 -11.699 13.891 1.00 22.05 268 CYS A O 1
ATOM 1997 N N . PHE A 1 289 ? -3.308 -10.702 15.766 1.00 20.16 269 PHE A N 1
ATOM 1998 C CA . PHE A 1 289 ? -2.091 -10.918 16.573 1.00 20.30 269 PHE A CA 1
ATOM 1999 C C . PHE A 1 289 ? -2.290 -12.151 17.446 1.00 21.89 269 PHE A C 1
ATOM 2000 O O . PHE A 1 289 ? -3.420 -12.572 17.652 1.00 26.23 269 PHE A O 1
ATOM 2008 N N . PRO A 1 290 ? -1.217 -12.795 17.953 1.00 24.10 270 PRO A N 1
ATOM 2009 C CA . PRO A 1 290 ? -1.361 -13.999 18.761 1.00 25.21 270 PRO A CA 1
ATOM 2010 C C . PRO A 1 290 ? -2.237 -13.735 19.995 1.00 25.53 270 PRO A C 1
ATOM 2011 O O . PRO A 1 290 ? -2.315 -12.589 20.475 1.00 24.70 270 PRO A O 1
ATOM 2015 N N . GLU A 1 291 ? -2.889 -14.800 20.467 1.00 24.56 271 GLU A N 1
ATOM 2016 C CA . GLU A 1 291 ? -3.731 -14.759 21.685 1.00 26.08 271 GLU A CA 1
ATOM 2017 C C . GLU A 1 291 ? -2.890 -14.186 22.831 1.00 22.67 271 GLU A C 1
ATOM 2018 O O . GLU A 1 291 ? -1.753 -14.647 23.064 1.00 27.13 271 GLU A O 1
ATOM 2024 N N . TYR A 1 292 ? -3.432 -13.213 23.543 1.00 25.39 272 TYR A N 1
ATOM 2025 C CA . TYR A 1 292 ? -2.711 -12.584 24.670 1.00 20.73 272 TYR A CA 1
ATOM 2026 C C . TYR A 1 292 ? -3.717 -11.857 25.536 1.00 16.34 272 TYR A C 1
ATOM 2027 O O . TYR A 1 292 ? -4.711 -11.325 25.035 1.00 20.87 272 TYR A O 1
ATOM 2036 N N . PRO A 1 293 ? -3.578 -11.910 26.873 1.00 17.48 273 PRO A N 1
ATOM 2037 C CA . PRO A 1 293 ? -4.505 -11.191 27.730 1.00 18.27 273 PRO A CA 1
ATOM 2038 C C . PRO A 1 293 ? -4.575 -9.691 27.422 1.00 17.12 273 PRO A C 1
ATOM 2039 O O . PRO A 1 293 ? -3.533 -9.068 27.197 1.00 18.03 273 PRO A O 1
ATOM 2043 N N . ALA A 1 294 ? -5.797 -9.162 27.435 1.00 14.65 274 ALA A N 1
ATOM 2044 C CA . ALA A 1 294 ? -6.071 -7.714 27.441 1.00 16.45 274 ALA A CA 1
ATOM 2045 C C . ALA A 1 294 ? -6.015 -7.193 28.881 1.00 14.79 274 ALA A C 1
ATOM 2046 O O . ALA A 1 294 ? -6.116 -7.998 29.874 1.00 17.96 274 ALA A O 1
ATOM 2048 N N . LYS A 1 295 ? -5.956 -5.884 29.022 1.00 13.40 275 LYS A N 1
ATOM 2049 C CA . LYS A 1 295 ? -5.818 -5.245 30.350 1.00 14.81 275 LYS A CA 1
ATOM 2050 C C . LYS A 1 295 ? -7.140 -5.365 31.131 1.00 13.69 275 LYS A C 1
ATOM 2051 O O . LYS A 1 295 ? -7.098 -5.360 32.373 1.00 13.75 275 LYS A O 1
ATOM 2057 N N . ALA A 1 296 ? -8.272 -5.416 30.434 1.00 13.46 276 ALA A N 1
ATOM 2058 C CA . ALA A 1 296 ? -9.601 -5.600 31.047 1.00 15.89 276 ALA A CA 1
ATOM 2059 C C . ALA A 1 296 ? -10.523 -6.257 30.035 1.00 16.44 276 ALA A C 1
ATOM 2060 O O . ALA A 1 296 ? -10.283 -6.173 28.822 1.00 15.36 276 ALA A O 1
ATOM 2062 N N . PRO A 1 297 ? -11.605 -6.901 30.498 1.00 16.30 277 PRO A N 1
ATOM 2063 C CA . PRO A 1 297 ? -12.542 -7.552 29.571 1.00 16.48 277 PRO A CA 1
ATOM 2064 C C . PRO A 1 297 ? -13.082 -6.644 28.456 1.00 15.30 277 PRO A C 1
ATOM 2065 O O . PRO A 1 297 ? -13.258 -7.135 27.328 1.00 14.55 277 PRO A O 1
ATOM 2069 N N . LYS A 1 298 ? -13.302 -5.372 28.743 1.00 15.75 278 LYS A N 1
ATOM 2070 C CA . LYS A 1 298 ? -13.844 -4.396 27.741 1.00 16.56 278 LYS A CA 1
ATOM 2071 C C . LYS A 1 298 ? -12.826 -4.117 26.639 1.00 15.86 278 LYS A C 1
ATOM 2072 O O . LYS A 1 298 ? -13.237 -3.603 25.638 1.00 17.59 278 LYS A O 1
ATOM 2078 N N . LEU A 1 299 ? -11.557 -4.497 26.823 1.00 15.14 279 LEU A N 1
ATOM 2079 C CA . LEU A 1 299 ? -10.488 -4.294 25.820 1.00 13.80 279 LEU A CA 1
ATOM 2080 C C . LEU A 1 299 ? -10.118 -5.597 25.100 1.00 17.11 279 LEU A C 1
ATOM 2081 O O . LEU A 1 299 ? -9.083 -5.628 24.450 1.00 15.41 279 LEU A O 1
ATOM 2086 N N . ILE A 1 300 ? -10.901 -6.668 25.208 1.00 15.05 280 ILE A N 1
ATOM 2087 C CA . ILE A 1 300 ? -10.541 -7.974 24.588 1.00 16.60 280 ILE A CA 1
ATOM 2088 C C . ILE A 1 300 ? -10.544 -7.844 23.053 1.00 15.43 280 ILE A C 1
ATOM 2089 O O . ILE A 1 300 ? -9.975 -8.731 22.389 1.00 17.84 280 ILE A O 1
ATOM 2094 N N . ASP A 1 301 ? -11.184 -6.796 22.508 1.00 15.82 281 ASP A N 1
ATOM 2095 C CA . ASP A 1 301 ? -11.281 -6.586 21.028 1.00 16.60 281 ASP A CA 1
ATOM 2096 C C . ASP A 1 301 ? -10.783 -5.186 20.699 1.00 15.49 281 ASP A C 1
ATOM 2097 O O . ASP A 1 301 ? -11.417 -4.501 19.883 1.00 18.21 281 ASP A O 1
ATOM 2102 N N . CYS A 1 302 ? -9.646 -4.809 21.294 1.00 17.52 282 CYS A N 1
ATOM 2103 C CA . CYS A 1 302 ? -9.072 -3.448 21.195 1.00 18.77 282 CYS A CA 1
ATOM 2104 C C . CYS A 1 302 ? -7.672 -3.517 20.607 1.00 14.11 282 CYS A C 1
ATOM 2105 O O . CYS A 1 302 ? -6.790 -4.169 21.214 1.00 18.16 282 CYS A O 1
ATOM 2108 N N . VAL A 1 303 ? -7.447 -2.820 19.493 1.00 14.06 283 VAL A N 1
ATOM 2109 C CA . VAL A 1 303 ? -6.077 -2.466 19.010 1.00 14.89 283 VAL A CA 1
ATOM 2110 C C . VAL A 1 303 ? -6.037 -0.958 18.813 1.00 16.45 283 VAL A C 1
ATOM 2111 O O . VAL A 1 303 ? -7.044 -0.409 18.367 1.00 15.56 283 VAL A O 1
ATOM 2115 N N . PHE A 1 304 ? -4.888 -0.332 19.121 1.00 15.19 284 PHE A N 1
ATOM 2116 C CA . PHE A 1 304 ? -4.729 1.153 19.017 1.00 15.67 284 PHE A CA 1
ATOM 2117 C C . PHE A 1 304 ? -3.439 1.400 18.262 1.00 13.06 284 PHE A C 1
ATOM 2118 O O . PHE A 1 304 ? -2.347 1.249 18.856 1.00 16.04 284 PHE A O 1
ATOM 2126 N N . VAL A 1 305 ? -3.586 1.684 16.964 1.00 11.85 285 VAL A N 1
ATOM 2127 C CA . VAL A 1 305 ? -2.447 1.680 16.012 1.00 14.49 285 VAL A CA 1
ATOM 2128 C C . VAL A 1 305 ? -1.386 2.745 16.343 1.00 14.28 285 VAL A C 1
ATOM 2129 O O . VAL A 1 305 ? -1.701 3.849 16.884 1.00 17.98 285 VAL A O 1
ATOM 2133 N N . SER A 1 306 ? -0.159 2.403 15.978 1.00 14.87 286 SER A N 1
ATOM 2134 C CA . SER A 1 306 ? 1.036 3.258 16.146 1.00 13.52 286 SER A CA 1
ATOM 2135 C C . SER A 1 306 ? 1.428 3.886 14.801 1.00 14.28 286 SER A C 1
ATOM 2136 O O . SER A 1 306 ? 1.561 5.124 14.732 1.00 17.83 286 SER A O 1
ATOM 2139 N N . GLY A 1 307 ? 1.581 3.072 13.767 1.00 16.16 287 GLY A N 1
ATOM 2140 C CA . GLY A 1 307 ? 1.809 3.558 12.406 1.00 16.48 287 GLY A CA 1
ATOM 2141 C C . GLY A 1 307 ? 2.444 2.492 11.529 1.00 18.23 287 GLY A C 1
ATOM 2142 O O . GLY A 1 307 ? 2.537 1.346 11.947 1.00 16.73 287 GLY A O 1
ATOM 2143 N N . ILE A 1 308 ? 2.856 2.864 10.312 1.00 18.32 288 ILE A N 1
ATOM 2144 C CA . ILE A 1 308 ? 3.492 1.928 9.373 1.00 18.84 288 ILE A CA 1
ATOM 2145 C C . ILE A 1 308 ? 4.939 2.338 9.140 1.00 18.73 288 ILE A C 1
ATOM 2146 O O . ILE A 1 308 ? 5.256 3.553 9.219 1.00 19.40 288 ILE A O 1
ATOM 2151 N N . VAL A 1 309 ? 5.745 1.327 8.853 1.00 19.96 289 VAL A N 1
ATOM 2152 C CA . VAL A 1 309 ? 7.136 1.479 8.381 1.00 19.80 289 VAL A CA 1
ATOM 2153 C C . VAL A 1 309 ? 7.252 0.734 7.053 1.00 21.18 289 VAL A C 1
ATOM 2154 O O . VAL A 1 309 ? 6.906 -0.471 6.996 1.00 22.42 289 VAL A O 1
ATOM 2158 N N . MET A 1 310 ? 7.794 1.402 6.029 1.00 24.20 290 MET A N 1
ATOM 2159 C CA . MET A 1 310 ? 7.999 0.744 4.721 1.00 26.50 290 MET A CA 1
ATOM 2160 C C . MET A 1 310 ? 9.148 -0.267 4.855 1.00 29.22 290 MET A C 1
ATOM 2161 O O . MET A 1 310 ? 10.177 0.054 5.492 1.00 34.92 290 MET A O 1
ATOM 2166 N N . ARG A 1 311 ? 8.972 -1.457 4.285 1.00 32.85 291 ARG A N 1
ATOM 2167 C CA . ARG A 1 311 ? 9.987 -2.531 4.286 1.00 34.66 291 ARG A CA 1
ATOM 2168 C C . ARG A 1 311 ? 10.721 -2.470 2.939 1.00 41.18 291 ARG A C 1
ATOM 2169 O O . ARG A 1 311 ? 10.183 -1.828 2.011 1.00 40.50 291 ARG A O 1
ATOM 2177 N N . GLU A 1 312 ? 11.892 -3.119 2.847 1.00 57.39 292 GLU A N 1
ATOM 2178 C CA . GLU A 1 312 ? 12.686 -3.350 1.607 1.00 48.97 292 GLU A CA 1
ATOM 2179 C C . GLU A 1 312 ? 12.055 -4.546 0.866 1.00 54.68 292 GLU A C 1
ATOM 2180 O O . GLU A 1 312 ? 12.720 -5.556 0.700 1.00 65.36 292 GLU A O 1
ATOM 2186 N N . ASP A 1 313 ? 10.751 -4.439 0.591 1.00 51.28 293 ASP A N 1
ATOM 2187 C CA . ASP A 1 313 ? 9.868 -5.236 -0.311 1.00 43.61 293 ASP A CA 1
ATOM 2188 C C . ASP A 1 313 ? 8.701 -4.262 -0.546 1.00 50.34 293 ASP A C 1
ATOM 2189 O O . ASP A 1 313 ? 8.765 -3.161 0.041 1.00 62.12 293 ASP A O 1
ATOM 2194 N N . GLY A 1 314 ? 7.661 -4.592 -1.312 1.00 65.34 294 GLY A N 1
ATOM 2195 C CA . GLY A 1 314 ? 6.528 -3.652 -1.511 1.00 69.09 294 GLY A CA 1
ATOM 2196 C C . GLY A 1 314 ? 5.923 -3.189 -0.181 1.00 52.06 294 GLY A C 1
ATOM 2197 O O . GLY A 1 314 ? 5.411 -2.064 -0.089 1.00 42.74 294 GLY A O 1
ATOM 2198 N N . LYS A 1 315 ? 6.005 -4.040 0.834 1.00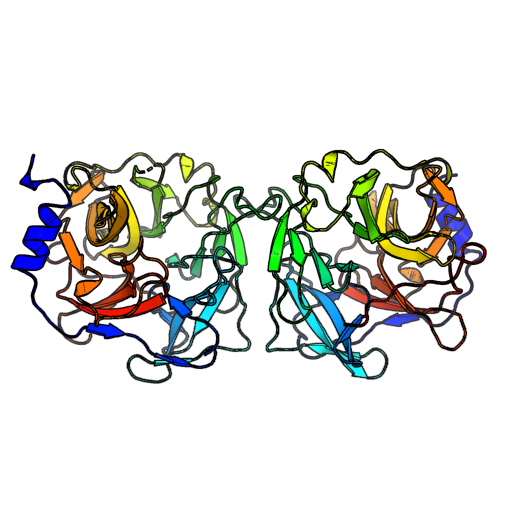 38.80 295 LYS A N 1
ATOM 2199 C CA . LYS A 1 315 ? 5.009 -4.126 1.928 1.00 31.07 295 LYS A CA 1
ATOM 2200 C C . LYS A 1 315 ? 5.456 -3.256 3.107 1.00 35.10 295 LYS A C 1
ATOM 2201 O O . LYS A 1 315 ? 6.587 -2.671 3.110 1.00 32.15 295 LYS A O 1
ATOM 2207 N N . CYS A 1 316 ? 4.530 -3.139 4.050 1.00 29.66 296 CYS A N 1
ATOM 2208 C CA . CYS A 1 316 ? 4.591 -2.338 5.270 1.00 21.94 296 CYS A CA 1
ATOM 2209 C C . CYS A 1 316 ? 4.591 -3.254 6.488 1.00 24.06 296 CYS A C 1
ATOM 2210 O O . CYS A 1 316 ? 3.913 -4.312 6.473 1.00 26.29 296 CYS A O 1
ATOM 2213 N N . ASP A 1 317 ? 5.316 -2.809 7.501 1.00 21.89 297 ASP A N 1
ATOM 2214 C CA . ASP A 1 317 ? 5.141 -3.267 8.889 1.00 19.93 297 ASP A CA 1
ATOM 2215 C C . ASP A 1 317 ? 4.163 -2.304 9.539 1.00 19.44 297 ASP A C 1
ATOM 2216 O O . ASP A 1 317 ? 4.383 -1.085 9.515 1.00 21.39 297 ASP A O 1
ATOM 2221 N N . LEU A 1 318 ? 3.086 -2.854 10.064 1.00 19.72 298 LEU A N 1
ATOM 2222 C CA . LEU A 1 318 ? 2.050 -2.125 10.817 1.00 17.69 298 LEU A CA 1
ATOM 2223 C C . LEU A 1 318 ? 2.270 -2.415 12.306 1.00 19.24 298 LEU A C 1
ATOM 2224 O O . LEU A 1 318 ? 2.203 -3.575 12.716 1.00 17.83 298 LEU A O 1
ATOM 2229 N N . TYR A 1 319 ? 2.568 -1.377 13.061 1.00 16.29 299 TYR A N 1
ATOM 2230 C CA . TYR A 1 319 ? 2.761 -1.394 14.521 1.00 15.33 299 TYR A CA 1
ATOM 2231 C C . TYR A 1 319 ? 1.474 -0.922 15.186 1.00 13.75 299 TYR A C 1
ATOM 2232 O O . TYR A 1 319 ? 0.887 0.076 14.774 1.00 14.76 299 TYR A O 1
ATOM 2241 N N . SER A 1 320 ? 1.095 -1.584 16.287 1.00 15.37 300 SER A N 1
ATOM 2242 C CA . SER A 1 320 ? -0.148 -1.282 17.035 1.00 13.64 300 SER A CA 1
ATOM 2243 C C . SER A 1 320 ? -0.012 -1.687 18.498 1.00 13.79 300 SER A C 1
ATOM 2244 O O . SER A 1 320 ? 0.586 -2.738 18.790 1.00 13.19 300 SER A O 1
ATOM 2247 N N . GLY A 1 321 ? -0.589 -0.867 19.361 1.00 13.61 301 GLY A N 1
ATOM 2248 C CA . GLY A 1 321 ? -1.011 -1.334 20.701 1.00 11.66 301 GLY A CA 1
ATOM 2249 C C . GLY A 1 321 ? -2.028 -2.445 20.554 1.00 13.29 301 GLY A C 1
ATOM 2250 O O . GLY A 1 321 ? -2.881 -2.335 19.705 1.00 13.97 301 GLY A O 1
ATOM 2251 N N . VAL A 1 322 ? -1.942 -3.443 21.438 1.00 12.90 302 VAL A N 1
ATOM 2252 C CA . VAL A 1 322 ? -2.864 -4.591 21.441 1.00 13.59 302 VAL A CA 1
ATOM 2253 C C . VAL A 1 322 ? -3.380 -4.839 22.869 1.00 12.88 302 VAL A C 1
ATOM 2254 O O . VAL A 1 322 ? -2.598 -5.185 23.773 1.00 16.50 302 VAL A O 1
ATOM 2258 N N . GLY A 1 323 ? -4.696 -4.671 23.057 1.00 15.43 303 GLY A N 1
ATOM 2259 C CA . GLY A 1 323 ? -5.382 -4.955 24.333 1.00 17.61 303 GLY A CA 1
ATOM 2260 C C . GLY A 1 323 ? -4.921 -4.076 25.493 1.00 15.00 303 GLY A C 1
ATOM 2261 O O . GLY A 1 323 ? -5.087 -4.446 26.648 1.00 14.09 303 GLY A O 1
ATOM 2262 N N . ASP A 1 324 ? -4.213 -2.962 25.208 1.00 13.85 304 ASP A N 1
ATOM 2263 C CA . ASP A 1 324 ? -3.588 -2.103 26.246 1.00 16.44 304 ASP A CA 1
ATOM 2264 C C . ASP A 1 324 ? -2.598 -2.929 27.111 1.00 13.71 304 ASP A C 1
ATOM 2265 O O . ASP A 1 324 ? -2.350 -2.563 28.250 1.00 16.30 304 ASP A O 1
ATOM 2270 N N . THR A 1 325 ? -1.972 -3.962 26.560 1.00 12.91 305 THR A N 1
ATOM 2271 C CA . THR A 1 325 ? -0.900 -4.707 27.250 1.00 13.98 305 THR A CA 1
ATOM 2272 C C . THR A 1 325 ? 0.339 -4.978 26.382 1.00 14.50 305 THR A C 1
ATOM 2273 O O . THR A 1 325 ? 1.336 -5.284 27.001 1.00 17.78 305 THR A O 1
ATOM 2277 N N . GLN A 1 326 ? 0.274 -4.912 25.051 1.00 13.44 306 GLN A N 1
ATOM 2278 C CA . GLN A 1 326 ? 1.406 -5.291 24.169 1.00 15.35 306 GLN A CA 1
ATOM 2279 C C . GLN A 1 326 ? 1.504 -4.304 23.021 1.00 13.65 306 GLN A C 1
ATOM 2280 O O . GLN A 1 326 ? 0.565 -3.531 22.788 1.00 12.54 306 GLN A O 1
ATOM 2286 N N . GLU A 1 327 ? 2.659 -4.322 22.373 1.00 14.97 307 GLU A N 1
ATOM 2287 C CA . GLU A 1 327 ? 2.867 -3.700 21.049 1.00 14.01 307 GLU A CA 1
ATOM 2288 C C . GLU A 1 327 ? 3.121 -4.823 20.058 1.00 13.41 307 GLU A C 1
ATOM 2289 O O . GLU A 1 327 ? 4.008 -5.698 20.312 1.00 18.22 307 GLU A O 1
ATOM 2295 N N . GLY A 1 328 ? 2.309 -4.837 19.007 1.00 17.32 308 GLY A N 1
ATOM 2296 C CA . GLY A 1 328 ? 2.446 -5.804 17.930 1.00 19.36 308 GLY A CA 1
ATOM 2297 C C . GLY A 1 328 ? 2.911 -5.196 16.630 1.00 18.73 308 GLY A C 1
ATOM 2298 O O . GLY A 1 328 ? 2.853 -3.971 16.444 1.00 17.90 308 GLY A O 1
ATOM 2299 N N . ARG A 1 329 ? 3.410 -6.070 15.767 1.00 18.24 309 ARG A N 1
ATOM 2300 C CA . ARG A 1 329 ? 3.806 -5.740 14.387 1.00 19.98 309 ARG A CA 1
ATOM 2301 C C . ARG A 1 329 ? 3.209 -6.795 13.469 1.00 17.01 309 ARG A C 1
ATOM 2302 O O . ARG A 1 329 ? 3.403 -8.011 13.739 1.00 20.53 309 ARG A O 1
ATOM 2310 N N . MET A 1 330 ? 2.582 -6.346 12.387 1.00 16.89 310 MET A N 1
ATOM 2311 C CA . MET A 1 330 ? 1.997 -7.256 11.388 1.00 20.33 310 MET A CA 1
ATOM 2312 C C . MET A 1 330 ? 2.328 -6.726 9.984 1.00 21.20 310 MET A C 1
ATOM 2313 O O . MET A 1 330 ? 2.245 -5.519 9.770 1.00 20.78 310 MET A O 1
ATOM 2318 N N . MET A 1 331 ? 2.624 -7.624 9.064 1.00 24.70 311 MET A N 1
ATOM 2319 C CA . MET A 1 331 ? 2.889 -7.323 7.641 1.00 24.07 311 MET A CA 1
ATOM 2320 C C . MET A 1 331 ? 1.529 -7.091 6.964 1.00 21.66 311 MET A C 1
ATOM 2321 O O . MET A 1 331 ? 0.597 -7.925 7.152 1.00 25.67 311 MET A O 1
ATOM 2326 N N . ILE A 1 332 ? 1.434 -5.990 6.215 1.00 20.50 312 ILE A N 1
ATOM 2327 C CA . ILE A 1 332 ? 0.257 -5.635 5.383 1.00 21.07 312 ILE A CA 1
ATOM 2328 C C . ILE A 1 332 ? 0.744 -5.198 4.007 1.00 21.89 312 ILE A C 1
ATOM 2329 O O . ILE A 1 332 ? 1.956 -4.803 3.846 1.00 28.60 312 ILE A O 1
ATOM 2334 N N . ASN A 1 333 ? -0.165 -5.184 3.054 1.00 23.96 313 ASN A N 1
ATOM 2335 C CA . ASN A 1 333 ? 0.112 -4.504 1.769 1.00 23.88 313 ASN A CA 1
ATOM 2336 C C . ASN A 1 333 ? 0.141 -3.007 2.032 1.00 21.19 313 ASN A C 1
ATOM 2337 O O . ASN A 1 333 ? -0.588 -2.521 2.929 1.00 23.28 313 ASN A O 1
ATOM 2342 N N . TYR A 1 334 ? 0.911 -2.288 1.227 1.00 22.91 314 TYR A N 1
ATOM 2343 C CA . TYR A 1 334 ? 0.883 -0.814 1.261 1.00 24.17 314 TYR A CA 1
ATOM 2344 C C . TYR A 1 334 ? -0.560 -0.326 1.179 1.00 21.87 314 TYR A C 1
ATOM 2345 O O . TYR A 1 334 ? -1.281 -0.664 0.249 1.00 25.85 314 TYR A O 1
ATOM 2354 N N . PRO A 1 335 ? -1.037 0.455 2.153 1.00 19.74 315 PRO A N 1
ATOM 2355 C CA . PRO A 1 335 ? -2.469 0.760 2.199 1.00 19.83 315 PRO A CA 1
ATOM 2356 C C . PRO A 1 335 ? -2.942 1.994 1.428 1.00 21.81 315 PRO A C 1
ATOM 2357 O O . PRO A 1 335 ? -4.114 2.220 1.384 1.00 22.18 315 PRO A O 1
ATOM 2361 N N . PHE A 1 336 ? -2.042 2.735 0.796 1.00 21.01 316 PHE A N 1
ATOM 2362 C CA . PHE A 1 336 ? -2.395 3.978 0.068 1.00 21.67 316 PHE A CA 1
ATOM 2363 C C . PHE A 1 336 ? -2.175 3.782 -1.427 1.00 19.04 316 PHE A C 1
ATOM 2364 O O . PHE A 1 336 ? -2.005 4.817 -2.141 1.00 20.24 316 PHE A O 1
ATOM 2372 N N . GLU A 1 337 ? -2.285 2.551 -1.919 1.00 26.09 317 GLU A N 1
ATOM 2373 C CA . GLU A 1 337 ? -2.034 2.247 -3.358 1.00 28.34 317 GLU A CA 1
ATOM 2374 C C . GLU A 1 337 ? -2.949 3.114 -4.208 1.00 23.07 317 GLU A C 1
ATOM 2375 O O . GLU A 1 337 ? -4.121 3.225 -3.900 1.00 21.93 317 GLU A O 1
ATOM 2381 N N . GLY A 1 338 ? -2.415 3.728 -5.258 1.00 25.44 318 GLY A N 1
ATOM 2382 C CA . GLY A 1 338 ? -3.199 4.588 -6.145 1.00 24.57 318 GLY A CA 1
ATOM 2383 C C . GLY A 1 338 ? -3.250 6.018 -5.688 1.00 21.16 318 GLY A C 1
ATOM 2384 O O . GLY A 1 338 ? -3.823 6.815 -6.452 1.00 21.34 318 GLY A O 1
ATOM 2385 N N . HIS A 1 339 ? -2.673 6.356 -4.534 1.00 19.71 319 HIS A N 1
ATOM 2386 C CA . HIS A 1 339 ? -2.651 7.751 -4.029 1.00 18.56 319 HIS A CA 1
ATOM 2387 C C . HIS A 1 339 ? -1.234 8.319 -3.871 1.00 21.90 319 HIS A C 1
ATOM 2388 O O . HIS A 1 339 ? -1.109 9.478 -3.385 1.00 24.72 319 HIS A O 1
ATOM 2395 N N . GLY A 1 340 ? -0.218 7.558 -4.250 1.00 21.24 320 GLY A N 1
ATOM 2396 C CA . GLY A 1 340 ? 1.181 8.006 -4.205 1.00 26.59 320 GLY A CA 1
ATOM 2397 C C . GLY A 1 340 ? 1.993 7.286 -3.148 1.00 21.22 320 GLY A C 1
ATOM 2398 O O . GLY A 1 340 ? 1.434 6.592 -2.301 1.00 24.42 320 GLY A O 1
ATOM 2399 N N . THR A 1 341 ? 3.296 7.499 -3.201 1.00 21.28 321 THR A N 1
ATOM 2400 C CA . THR A 1 341 ? 4.291 6.987 -2.238 1.00 23.32 321 THR A CA 1
ATOM 2401 C C . THR A 1 341 ? 4.365 7.927 -1.030 1.00 19.08 321 THR A C 1
ATOM 2402 O O . THR A 1 341 ? 4.067 9.113 -1.137 1.00 19.21 321 THR A O 1
ATOM 2406 N N . ILE A 1 342 ? 4.795 7.405 0.102 1.00 21.07 322 ILE A N 1
ATOM 2407 C CA . ILE A 1 342 ? 5.135 8.243 1.282 1.00 20.91 322 ILE A CA 1
ATOM 2408 C C . ILE A 1 342 ? 6.400 9.050 0.945 1.00 22.09 322 ILE A C 1
ATOM 2409 O O . ILE A 1 342 ? 7.435 8.427 0.550 1.00 24.96 322 ILE A O 1
ATOM 2414 N N . VAL A 1 343 ? 6.362 10.374 1.103 1.00 22.28 323 VAL A N 1
ATOM 2415 C CA . VAL A 1 343 ? 7.552 11.216 0.759 1.00 26.48 323 VAL A CA 1
ATOM 2416 C C . VAL A 1 343 ? 8.104 11.972 1.969 1.00 31.17 323 VAL A C 1
ATOM 2417 O O . VAL A 1 343 ? 9.165 12.631 1.796 1.00 38.62 323 VAL A O 1
ATOM 2421 N N . ASP A 1 344 ? 7.528 11.815 3.167 1.00 31.47 324 ASP A N 1
ATOM 2422 C CA . ASP A 1 344 ? 8.124 12.368 4.408 1.00 33.64 324 ASP A CA 1
ATOM 2423 C C . ASP A 1 344 ? 8.801 11.229 5.196 1.00 26.04 324 ASP A C 1
ATOM 2424 O O . ASP A 1 344 ? 8.885 10.074 4.682 1.00 25.76 324 ASP A O 1
ATOM 2429 N N . ASN A 1 345 ? 9.328 11.544 6.364 1.00 22.74 325 ASN A N 1
ATOM 2430 C CA . ASN A 1 345 ? 10.049 10.546 7.169 1.00 21.58 325 ASN A CA 1
ATOM 2431 C C . ASN A 1 345 ? 10.069 11.008 8.621 1.00 17.02 325 ASN A C 1
ATOM 2432 O O . ASN A 1 345 ? 9.718 12.164 8.915 1.00 19.96 325 ASN A O 1
ATOM 2437 N N . VAL A 1 346 ? 10.456 10.081 9.483 1.00 22.35 326 VAL A N 1
ATOM 2438 C CA . VAL A 1 346 ? 10.706 10.292 10.933 1.00 20.40 326 VAL A CA 1
ATOM 2439 C C . VAL A 1 346 ? 12.132 9.834 11.233 1.00 22.01 326 VAL A C 1
ATOM 2440 O O . VAL A 1 346 ? 12.387 9.190 12.270 1.00 21.37 326 VAL A O 1
ATOM 2444 N N . ASN A 1 347 ? 13.076 10.266 10.397 1.00 23.54 327 ASN A N 1
ATOM 2445 C CA . ASN A 1 347 ? 14.518 9.971 10.579 1.00 26.36 327 ASN A CA 1
ATOM 2446 C C . ASN A 1 347 ? 15.163 11.241 11.125 1.00 26.83 327 ASN A C 1
ATOM 2447 O O . ASN A 1 347 ? 15.193 12.224 10.397 1.00 29.79 327 ASN A O 1
ATOM 2452 N N . PHE A 1 348 ? 15.558 11.232 12.407 1.00 24.54 328 PHE A N 1
ATOM 2453 C CA . PHE A 1 348 ? 16.111 12.395 13.141 1.00 30.36 328 PHE A CA 1
ATOM 2454 C C . PHE A 1 348 ? 17.634 12.227 13.356 1.00 40.36 328 PHE A C 1
ATOM 2455 O O . PHE A 1 348 ? 18.191 11.099 13.228 1.00 38.10 328 PHE A O 1
ATOM 2464 N N . CYS B 1 36 ? 7.379 48.341 60.913 1.00 45.29 16 CYS B N 1
ATOM 2465 C CA . CYS B 1 36 ? 6.230 47.492 60.465 1.00 46.27 16 CYS B CA 1
ATOM 2466 C C . CYS B 1 36 ? 6.378 46.879 59.042 1.00 28.40 16 CYS B C 1
ATOM 2467 O O . CYS B 1 36 ? 5.808 45.798 58.779 1.00 33.48 16 CYS B O 1
ATOM 2470 N N . THR B 1 37 ? 6.927 47.593 58.084 1.00 21.15 17 THR B N 1
ATOM 2471 C CA . THR B 1 37 ? 7.023 47.172 56.668 1.00 15.24 17 THR B CA 1
ATOM 2472 C C . THR B 1 37 ? 8.154 46.160 56.551 1.00 11.72 17 THR B C 1
ATOM 2473 O O . THR B 1 37 ? 9.105 46.206 57.348 1.00 14.14 17 THR B O 1
ATOM 2477 N N . MET B 1 38 ? 8.056 45.253 55.596 1.00 12.93 18 MET B N 1
ATOM 2478 C CA . MET B 1 38 ? 9.118 44.222 55.446 1.00 13.58 18 MET B CA 1
ATOM 2479 C C . MET B 1 38 ? 10.462 44.869 55.070 1.00 13.04 18 MET B C 1
ATOM 2480 O O . MET B 1 38 ? 11.511 44.393 55.547 1.00 10.52 18 MET B O 1
ATOM 2485 N N . VAL B 1 39 ? 10.455 45.967 54.308 1.00 12.45 19 VAL B N 1
ATOM 2486 C CA . VAL B 1 39 ? 11.785 46.601 53.976 1.00 12.90 19 VAL B CA 1
ATOM 2487 C C . VAL B 1 39 ? 12.478 47.071 55.270 1.00 11.41 19 VAL B C 1
ATOM 2488 O O . VAL B 1 39 ? 13.703 46.852 55.423 1.00 14.30 19 VAL B O 1
ATOM 2492 N N . ALA B 1 40 ? 11.728 47.620 56.214 1.00 12.25 20 ALA B N 1
ATOM 2493 C CA . ALA B 1 40 ? 12.300 48.052 57.508 1.00 14.06 20 ALA B CA 1
ATOM 2494 C C . ALA B 1 40 ? 12.731 46.827 58.338 1.00 14.05 20 ALA B C 1
ATOM 2495 O O . ALA B 1 40 ? 13.816 46.837 58.969 1.00 16.74 20 ALA B O 1
ATOM 2497 N N . LYS B 1 41 ? 11.924 45.784 58.330 1.00 12.19 21 LYS B N 1
ATOM 2498 C CA . LYS B 1 41 ? 12.274 44.563 59.090 1.00 10.56 21 LYS B CA 1
ATOM 2499 C C . LYS B 1 41 ? 13.603 44.019 58.507 1.00 11.36 21 LYS B C 1
ATOM 2500 O O . LYS B 1 41 ? 14.457 43.528 59.269 1.00 13.43 21 LYS B O 1
ATOM 2506 N N . ARG B 1 42 ? 13.733 44.036 57.173 1.00 10.59 22 ARG B N 1
ATOM 2507 C CA . ARG B 1 42 ? 14.924 43.441 56.519 1.00 10.67 22 ARG B CA 1
ATOM 2508 C C . ARG B 1 42 ? 16.141 44.314 56.849 1.00 11.38 22 ARG B C 1
ATOM 2509 O O . ARG B 1 42 ? 17.199 43.761 57.109 1.00 10.65 22 ARG B O 1
ATOM 2517 N N . LYS B 1 43 ? 15.957 45.634 56.858 1.00 11.59 23 LYS B N 1
ATOM 2518 C CA . LYS B 1 43 ? 17.094 46.560 57.164 1.00 15.07 23 LYS B CA 1
ATOM 2519 C C . LYS B 1 43 ? 17.592 46.267 58.597 1.00 14.05 23 LYS B C 1
ATOM 2520 O O . LYS B 1 43 ? 18.830 46.188 58.791 1.00 15.69 23 LYS B O 1
ATOM 2522 N N . GLU B 1 44 ? 16.678 46.026 59.563 1.00 14.19 24 GLU B N 1
ATOM 2523 C CA . GLU B 1 44 ? 17.051 45.721 60.974 1.00 16.93 24 GLU B CA 1
ATOM 2524 C C . GLU B 1 44 ? 17.731 44.343 61.004 1.00 14.84 24 GLU B C 1
ATOM 2525 O O . GLU B 1 44 ? 18.715 44.191 61.740 1.00 18.62 24 GLU B O 1
ATOM 2531 N N . PHE B 1 45 ? 17.245 43.373 60.212 1.00 11.65 25 PHE B N 1
ATOM 2532 C CA . PHE B 1 45 ? 17.875 42.040 60.118 1.00 12.76 25 PHE B CA 1
ATOM 2533 C C . PHE B 1 45 ? 19.342 42.187 59.696 1.00 11.73 25 PHE B C 1
ATOM 2534 O O . PHE B 1 45 ? 20.216 41.620 60.302 1.00 12.75 25 PHE B O 1
ATOM 2542 N N . GLU B 1 46 ? 19.603 42.935 58.629 1.00 11.16 26 GLU B N 1
ATOM 2543 C CA . GLU B 1 46 ? 20.968 43.042 58.064 1.00 14.81 26 GLU B CA 1
ATOM 2544 C C . GLU B 1 46 ? 21.907 43.685 59.086 1.00 16.09 26 GLU B C 1
ATOM 2545 O O . GLU B 1 46 ? 23.096 43.230 59.156 1.00 18.86 26 GLU B O 1
ATOM 2551 N N . ARG B 1 47 ? 21.422 44.613 59.920 1.00 14.69 27 ARG B N 1
ATOM 2552 C CA . ARG B 1 47 ? 22.343 45.289 60.869 1.00 20.78 27 ARG B CA 1
ATOM 2553 C C . ARG B 1 47 ? 22.556 44.434 62.148 1.00 19.99 27 ARG B C 1
ATOM 2554 O O . ARG B 1 47 ? 23.594 44.652 62.813 1.00 34.82 27 ARG B O 1
ATOM 2562 N N . THR B 1 48 ? 21.709 43.433 62.439 1.00 18.07 28 THR B N 1
ATOM 2563 C CA . THR B 1 48 ? 21.737 42.680 63.735 1.00 25.61 28 THR B CA 1
ATOM 2564 C C . THR B 1 48 ? 22.074 41.199 63.537 1.00 28.29 28 THR B C 1
ATOM 2565 O O . THR B 1 48 ? 22.174 40.499 64.562 1.00 35.92 28 THR B O 1
ATOM 2569 N N . LYS B 1 49 ? 22.235 40.721 62.301 1.00 27.31 29 LYS B N 1
ATOM 2570 C CA A LYS B 1 49 ? 22.323 39.259 62.053 0.50 26.27 29 LYS B CA 1
ATOM 2571 C CA B LYS B 1 49 ? 22.342 39.264 62.021 0.50 26.51 29 LYS B CA 1
ATOM 2572 C C . LYS B 1 49 ? 23.612 38.734 62.687 1.00 25.64 29 LYS B C 1
ATOM 2573 O O . LYS B 1 49 ? 24.534 39.530 62.871 1.00 37.14 29 LYS B O 1
ATOM 2584 N N . VAL B 1 50 ? 23.615 37.454 63.076 1.00 30.10 30 VAL B N 1
ATOM 2585 C CA . VAL B 1 50 ? 24.862 36.770 63.542 1.00 32.65 30 VAL B CA 1
ATOM 2586 C C . VAL B 1 50 ? 25.328 35.938 62.351 1.00 33.81 30 VAL B C 1
ATOM 2587 O O . VAL B 1 50 ? 24.634 34.995 61.928 1.00 34.07 30 VAL B O 1
ATOM 2591 N N . ILE B 1 51 ? 26.419 36.362 61.761 1.00 37.74 31 ILE B N 1
ATOM 2592 C CA . ILE B 1 51 ? 27.041 35.656 60.610 1.00 39.72 31 ILE B CA 1
ATOM 2593 C C . ILE B 1 51 ? 27.591 34.305 61.119 1.00 37.27 31 ILE B C 1
ATOM 2594 O O . ILE B 1 51 ? 28.448 34.286 62.073 1.00 37.93 31 ILE B O 1
ATOM 2599 N N . GLN B 1 52 ? 27.119 33.204 60.548 1.00 29.81 32 GLN B N 1
ATOM 2600 C CA . GLN B 1 52 ? 27.745 31.894 60.788 1.00 23.23 32 GLN B CA 1
ATOM 2601 C C . GLN B 1 52 ? 28.036 31.295 59.394 1.00 26.54 32 GLN B C 1
ATOM 2602 O O . GLN B 1 52 ? 28.011 32.004 58.355 1.00 37.75 32 GLN B O 1
ATOM 2608 N N . GLU B 1 53 ? 28.258 30.026 59.349 1.00 16.85 33 GLU B N 1
ATOM 2609 C CA . GLU B 1 53 ? 28.603 29.264 58.151 1.00 14.72 33 GLU B CA 1
ATOM 2610 C C . GLU B 1 53 ? 27.533 29.488 57.078 1.00 12.55 33 GLU B C 1
ATOM 2611 O O . GLU B 1 53 ? 26.310 29.403 57.391 1.00 14.97 33 GLU B O 1
ATOM 2617 N N . ALA B 1 54 ? 27.958 29.723 55.829 1.00 11.66 34 ALA B N 1
ATOM 2618 C CA . ALA B 1 54 ? 27.049 29.817 54.663 1.00 11.71 34 ALA B CA 1
ATOM 2619 C C . ALA B 1 54 ? 27.801 29.397 53.397 1.00 11.94 34 ALA B C 1
ATOM 2620 O O . ALA B 1 54 ? 28.841 30.002 53.103 1.00 15.60 34 ALA B O 1
ATOM 2622 N N . VAL B 1 55 ? 27.279 28.389 52.704 1.00 10.27 35 VAL B N 1
ATOM 2623 C CA . VAL B 1 55 ? 27.943 27.706 51.574 1.00 10.66 35 VAL B CA 1
ATOM 2624 C C . VAL B 1 55 ? 26.911 27.379 50.510 1.00 9.83 35 VAL B C 1
ATOM 2625 O O . VAL B 1 55 ? 25.659 27.412 50.773 1.00 11.16 35 VAL B O 1
ATOM 2629 N N . PHE B 1 56 ? 27.411 27.058 49.337 1.00 10.06 36 PHE B N 1
ATOM 2630 C CA . PHE B 1 56 ? 26.598 26.463 48.271 1.00 10.12 36 PHE B CA 1
ATOM 2631 C C . PHE B 1 56 ? 26.880 24.966 48.220 1.00 10.73 36 PHE B C 1
ATOM 2632 O O . PHE B 1 56 ? 28.011 24.542 48.362 1.00 12.39 36 PHE B O 1
ATOM 2640 N N . LEU B 1 57 ? 25.818 24.195 48.062 1.00 11.54 37 LEU B N 1
ATOM 2641 C CA . LEU B 1 57 ? 25.891 22.770 47.727 1.00 9.84 37 LEU B CA 1
ATOM 2642 C C . LEU B 1 57 ? 26.455 22.590 46.310 1.00 9.97 37 LEU B C 1
ATOM 2643 O O . LEU B 1 57 ? 26.233 23.451 45.454 1.00 11.35 37 LEU B O 1
ATOM 2648 N N . THR B 1 58 ? 27.205 21.509 46.148 1.00 9.61 38 THR B N 1
ATOM 2649 C CA . THR B 1 58 ? 27.700 21.057 44.850 1.00 8.69 38 THR B CA 1
ATOM 2650 C C . THR B 1 58 ? 26.808 19.922 44.373 1.00 9.19 38 THR B C 1
ATOM 2651 O O . THR B 1 58 ? 26.607 18.906 45.155 1.00 10.85 38 THR B O 1
ATOM 2655 N N . PHE B 1 59 ? 26.360 19.997 43.136 1.00 9.79 39 PHE B N 1
ATOM 2656 C CA . PHE B 1 59 ? 25.589 18.935 42.481 1.00 9.27 39 PHE B CA 1
ATOM 2657 C C . PHE B 1 59 ? 26.421 18.381 41.332 1.00 11.24 39 PHE B C 1
ATOM 2658 O O . PHE B 1 59 ? 26.930 19.145 40.447 1.00 15.26 39 PHE B O 1
ATOM 2666 N N . LYS B 1 60 ? 26.514 17.070 41.302 1.00 14.19 40 LYS B N 1
ATOM 2667 C CA A LYS B 1 60 ? 27.276 16.332 40.272 0.50 13.89 40 LYS B CA 1
ATOM 2668 C CA B LYS B 1 60 ? 27.276 16.349 40.264 0.50 13.90 40 LYS B CA 1
ATOM 2669 C C . LYS B 1 60 ? 26.320 15.547 39.386 1.00 13.34 40 LYS B C 1
ATOM 2670 O O . LYS B 1 60 ? 25.290 15.096 39.897 1.00 13.53 40 LYS B O 1
ATOM 2681 N N . GLY B 1 61 ? 26.711 15.404 38.121 1.00 13.86 41 GLY B N 1
ATOM 2682 C CA . GLY B 1 61 ? 26.045 14.556 37.145 1.00 16.52 41 GLY B CA 1
ATOM 2683 C C . GLY B 1 61 ? 25.104 15.302 36.227 1.00 15.36 41 GLY B C 1
ATOM 2684 O O . GLY B 1 61 ? 24.500 14.618 35.413 1.00 16.28 41 GLY B O 1
ATOM 2685 N N . LEU B 1 62 ? 24.978 16.622 36.347 1.00 13.75 42 LEU B N 1
ATOM 2686 C CA . LEU B 1 62 ? 24.071 17.414 35.486 1.00 15.70 42 LEU B CA 1
ATOM 2687 C C . LEU B 1 62 ? 24.674 18.806 35.255 1.00 15.62 42 LEU B C 1
ATOM 2688 O O . LEU B 1 62 ? 24.047 19.840 35.522 1.00 15.66 42 LEU B O 1
ATOM 2693 N N . ASP B 1 63 ? 25.879 18.837 34.720 1.00 19.34 43 ASP B N 1
ATOM 2694 C CA . ASP B 1 63 ? 26.673 20.100 34.656 1.00 21.85 43 ASP B CA 1
ATOM 2695 C C . ASP B 1 63 ? 26.027 21.104 33.680 1.00 21.04 43 ASP B C 1
ATOM 2696 O O . ASP B 1 63 ? 26.339 22.319 33.763 1.00 20.47 43 ASP B O 1
ATOM 2701 N N . THR B 1 64 ? 25.173 20.658 32.766 1.00 17.96 44 THR B N 1
ATOM 2702 C CA . THR B 1 64 ? 24.436 21.510 31.801 1.00 17.03 44 THR B CA 1
ATOM 2703 C C . THR B 1 64 ? 23.419 22.396 32.509 1.00 13.45 44 THR B C 1
ATOM 2704 O O . THR B 1 64 ? 22.931 23.312 31.885 1.00 15.89 44 THR B O 1
ATOM 2708 N N . HIS B 1 65 ? 23.008 22.036 33.737 1.00 13.33 45 HIS B N 1
ATOM 2709 C CA . HIS B 1 65 ? 21.840 22.657 34.378 1.00 11.99 45 HIS B CA 1
ATOM 2710 C C . HIS B 1 65 ? 22.232 23.277 35.722 1.00 12.43 45 HIS B C 1
ATOM 2711 O O . HIS B 1 65 ? 23.131 22.773 36.440 1.00 17.21 45 HIS B O 1
ATOM 2718 N N . ASP B 1 66 ? 21.535 24.319 36.104 1.00 11.47 46 ASP B N 1
ATOM 2719 C CA . ASP B 1 66 ? 21.499 24.792 37.507 1.00 11.59 46 ASP B CA 1
ATOM 2720 C C . ASP B 1 66 ? 20.583 23.851 38.293 1.00 11.46 46 ASP B C 1
ATOM 2721 O O . ASP B 1 66 ? 19.583 23.324 37.710 1.00 10.93 46 ASP B O 1
ATOM 2726 N N . VAL B 1 67 ? 20.817 23.783 39.582 1.00 10.64 47 VAL B N 1
ATOM 2727 C CA . VAL B 1 67 ? 19.952 22.992 40.512 1.00 9.51 47 VAL B CA 1
ATOM 2728 C C . VAL B 1 67 ? 19.657 23.900 41.678 1.00 8.28 47 VAL B C 1
ATOM 2729 O O . VAL B 1 67 ? 20.571 24.460 42.290 1.00 10.40 47 VAL B O 1
ATOM 2733 N N . TYR B 1 68 ? 18.378 24.105 41.978 1.00 8.20 48 TYR B N 1
ATOM 2734 C CA . TYR B 1 68 ? 17.987 25.147 42.936 1.00 8.50 48 TYR B CA 1
ATOM 2735 C C . TYR B 1 68 ? 16.609 24.815 43.480 1.00 7.26 48 TYR B C 1
ATOM 2736 O O . TYR B 1 68 ? 15.997 23.850 43.024 1.00 8.03 48 TYR B O 1
ATOM 2745 N N . ASN B 1 69 ? 16.181 25.608 44.424 1.00 6.45 49 ASN B N 1
ATOM 2746 C CA . ASN B 1 69 ? 14.810 25.575 44.973 1.00 7.97 49 ASN B CA 1
ATOM 2747 C C . ASN B 1 69 ? 14.437 24.141 45.353 1.00 6.75 49 ASN B C 1
ATOM 2748 O O . ASN B 1 69 ? 13.373 23.673 44.988 1.00 8.69 49 ASN B O 1
ATOM 2753 N N . CYS B 1 70 ? 15.296 23.481 46.099 1.00 7.02 50 CYS B N 1
ATOM 2754 C CA . CYS B 1 70 ? 15.145 22.042 46.429 1.00 8.33 50 CYS B CA 1
ATOM 2755 C C . CYS B 1 70 ? 14.031 21.866 47.474 1.00 7.36 50 CYS B C 1
ATOM 2756 O O . CYS B 1 70 ? 13.680 22.793 48.210 1.00 8.04 50 CYS B O 1
ATOM 2759 N N . CYS B 1 71 ? 13.552 20.659 47.522 1.00 7.30 51 CYS B N 1
ATOM 2760 C CA . CYS B 1 71 ? 12.793 20.229 48.755 1.00 6.88 51 CYS B CA 1
ATOM 2761 C C . CYS B 1 71 ? 13.753 20.152 49.940 1.00 7.79 51 CYS B C 1
ATOM 2762 O O . CYS B 1 71 ? 15.026 20.288 49.803 1.00 7.90 51 CYS B O 1
ATOM 2765 N N . VAL B 1 72 ? 13.235 19.915 51.132 1.00 8.50 52 VAL B N 1
ATOM 2766 C CA . VAL B 1 72 ? 14.086 19.702 52.323 1.00 9.26 52 VAL B CA 1
ATOM 2767 C C . VAL B 1 72 ? 14.917 18.444 52.132 1.00 8.47 52 VAL B C 1
ATOM 2768 O O . VAL B 1 72 ? 14.423 17.449 51.588 1.00 7.22 52 VAL B O 1
ATOM 2772 N N . PRO B 1 73 ? 16.216 18.417 52.527 1.00 8.38 53 PRO B N 1
ATOM 2773 C CA . PRO B 1 73 ? 16.933 17.153 52.531 1.00 8.35 53 PRO B CA 1
ATOM 2774 C C . PRO B 1 73 ? 16.175 16.106 53.378 1.00 7.40 53 PRO B C 1
ATOM 2775 O O . PRO B 1 73 ? 15.575 16.460 54.398 1.00 9.94 53 PRO B O 1
ATOM 2779 N N . PHE B 1 74 ? 16.143 14.888 52.880 1.00 6.68 54 PHE B N 1
ATOM 2780 C CA . PHE B 1 74 ? 15.378 13.782 53.505 1.00 7.12 54 PHE B CA 1
ATOM 2781 C C . PHE B 1 74 ? 16.187 12.513 53.426 1.00 8.23 54 PHE B C 1
ATOM 2782 O O . PHE B 1 74 ? 17.260 12.530 52.775 1.00 10.75 54 PHE B O 1
ATOM 2790 N N . THR B 1 75 ? 15.774 11.425 54.114 1.00 8.83 55 THR B N 1
ATOM 2791 C CA . THR B 1 75 ? 16.548 10.168 53.987 1.00 9.79 55 THR B CA 1
ATOM 2792 C C . THR B 1 75 ? 15.701 9.077 53.352 1.00 10.44 55 THR B C 1
ATOM 2793 O O . THR B 1 75 ? 14.451 9.093 53.464 1.00 12.07 55 THR B O 1
ATOM 2797 N N . ILE B 1 76 ? 16.353 8.231 52.609 1.00 10.56 56 ILE B N 1
ATOM 2798 C CA . ILE B 1 76 ? 15.794 6.961 52.094 1.00 11.50 56 ILE B CA 1
ATOM 2799 C C . ILE B 1 76 ? 16.644 5.853 52.671 1.00 12.56 56 ILE B C 1
ATOM 2800 O O . ILE B 1 76 ? 17.855 5.833 52.362 1.00 12.49 56 ILE B O 1
ATOM 2805 N N . ASN B 1 77 ? 16.063 5.002 53.519 1.00 13.87 57 ASN B N 1
ATOM 2806 C CA . ASN B 1 77 ? 16.832 3.873 54.121 1.00 16.95 57 ASN B CA 1
ATOM 2807 C C . ASN B 1 77 ? 18.154 4.419 54.699 1.00 14.98 57 ASN B C 1
ATOM 2808 O O . ASN B 1 77 ? 19.174 3.755 54.545 1.00 17.99 57 ASN B O 1
ATOM 2813 N N . GLY B 1 78 ? 18.104 5.580 55.362 1.00 13.29 58 GLY B N 1
ATOM 2814 C CA . GLY B 1 78 ? 19.236 6.133 56.131 1.00 14.30 58 GLY B CA 1
ATOM 2815 C C . GLY B 1 78 ? 20.213 6.950 55.291 1.00 15.28 58 GLY B C 1
ATOM 2816 O O . GLY B 1 78 ? 21.186 7.473 55.891 1.00 16.03 58 GLY B O 1
ATOM 2817 N N . THR B 1 79 ? 20.027 7.032 53.979 1.00 10.88 59 THR B N 1
ATOM 2818 C CA . THR B 1 79 ? 20.922 7.841 53.128 1.00 10.64 59 THR B CA 1
ATOM 2819 C C . THR B 1 79 ? 20.232 9.149 52.742 1.00 9.64 59 THR B C 1
ATOM 2820 O O . THR B 1 79 ? 19.109 9.110 52.258 1.00 10.82 59 THR B O 1
ATOM 2824 N N . TYR B 1 80 ? 20.914 10.281 52.902 1.00 8.57 60 TYR B N 1
ATOM 2825 C CA . TYR B 1 80 ? 20.380 11.588 52.490 1.00 8.21 60 TYR B CA 1
ATOM 2826 C C . TYR B 1 80 ? 20.207 11.713 50.985 1.00 8.30 60 TYR B C 1
ATOM 2827 O O . TYR B 1 80 ? 21.037 11.234 50.182 1.00 7.80 60 TYR B O 1
ATOM 2836 N N . HIS B 1 81 ? 19.066 12.266 50.624 1.00 6.81 61 HIS B N 1
ATOM 2837 C CA . HIS B 1 81 ? 18.659 12.581 49.244 1.00 8.16 61 HIS B CA 1
ATOM 2838 C C . HIS B 1 81 ? 18.026 13.961 49.227 1.00 6.87 61 HIS B C 1
ATOM 2839 O O . HIS B 1 81 ? 17.643 14.525 50.306 1.00 7.60 61 HIS B O 1
ATOM 2846 N N . ILE B 1 82 ? 17.861 14.480 48.021 1.00 8.00 62 ILE B N 1
ATOM 2847 C CA . ILE B 1 82 ? 17.150 15.759 47.837 1.00 8.29 62 ILE B CA 1
ATOM 2848 C C . ILE B 1 82 ? 16.544 15.795 46.443 1.00 7.00 62 ILE B C 1
ATOM 2849 O O . ILE B 1 82 ? 17.141 15.225 45.497 1.00 8.55 62 ILE B O 1
ATOM 2854 N N . PHE B 1 83 ? 15.349 16.404 46.354 1.00 6.10 63 PHE B N 1
ATOM 2855 C CA . PHE B 1 83 ? 14.737 16.695 45.032 1.00 6.08 63 PHE B CA 1
ATOM 2856 C C . PHE B 1 83 ? 15.156 18.122 44.683 1.00 6.72 63 PHE B C 1
ATOM 2857 O O . PHE B 1 83 ? 14.978 19.029 45.504 1.00 7.98 63 PHE B O 1
ATOM 2865 N N . GLY B 1 84 ? 15.673 18.320 43.466 1.00 6.65 64 GLY B N 1
ATOM 2866 C CA . GLY B 1 84 ? 16.069 19.671 43.033 1.00 7.82 64 GLY B CA 1
ATOM 2867 C C . GLY B 1 84 ? 15.315 20.100 41.800 1.00 8.28 64 GLY B C 1
ATOM 2868 O O . GLY B 1 84 ? 15.044 19.239 40.927 1.00 7.47 64 GLY B O 1
ATOM 2869 N N . ARG B 1 85 ? 14.960 21.383 41.750 1.00 8.72 65 ARG B N 1
ATOM 2870 C CA . ARG B 1 85 ? 14.520 22.018 40.488 1.00 7.81 65 ARG B CA 1
ATOM 2871 C C . ARG B 1 85 ? 15.751 22.215 39.561 1.00 8.14 65 ARG B C 1
ATOM 2872 O O . ARG B 1 85 ? 16.739 22.749 40.016 1.00 10.03 65 ARG B O 1
ATOM 2880 N N . VAL B 1 86 ? 15.678 21.682 38.350 1.00 8.00 66 VAL B N 1
ATOM 2881 C CA . VAL B 1 86 ? 16.814 21.737 37.396 1.00 9.09 66 VAL B CA 1
ATOM 2882 C C . VAL B 1 86 ? 16.378 22.483 36.151 1.00 10.47 66 VAL B C 1
ATOM 2883 O O . VAL B 1 86 ? 15.272 22.268 35.617 1.00 12.46 66 VAL B O 1
ATOM 2887 N N . GLU B 1 87 ? 17.252 23.396 35.711 1.00 9.13 67 GLU B N 1
ATOM 2888 C CA . GLU B 1 87 ? 16.953 24.263 34.560 1.00 10.42 67 GLU B CA 1
ATOM 2889 C C . GLU B 1 87 ? 18.270 24.769 33.971 1.00 10.86 67 GLU B C 1
ATOM 2890 O O . GLU B 1 87 ? 19.180 25.035 34.710 1.00 14.82 67 GLU B O 1
ATOM 2896 N N . ARG B 1 88 ? 18.321 24.813 32.653 1.00 10.84 68 ARG B N 1
ATOM 2897 C CA . ARG B 1 88 ? 19.468 25.483 32.009 1.00 12.37 68 ARG B CA 1
ATOM 2898 C C . ARG B 1 88 ? 19.379 26.959 32.409 1.00 13.55 68 ARG B C 1
ATOM 2899 O O . ARG B 1 88 ? 18.304 27.552 32.420 1.00 16.05 68 ARG B O 1
ATOM 2907 N N . ARG B 1 89 ? 20.541 27.596 32.570 1.00 13.80 69 ARG B N 1
ATOM 2908 C CA . ARG B 1 89 ? 20.555 28.978 33.079 1.00 14.03 69 ARG B CA 1
ATOM 2909 C C . ARG B 1 89 ? 19.838 29.909 32.106 1.00 14.14 69 ARG B C 1
ATOM 2910 O O . ARG B 1 89 ? 19.106 30.790 32.598 1.00 17.49 69 ARG B O 1
ATOM 2918 N N . SER B 1 90 ? 20.021 29.754 30.790 1.00 15.36 70 SER B N 1
ATOM 2919 C CA . SER B 1 90 ? 19.375 30.640 29.797 1.00 15.96 70 SER B CA 1
ATOM 2920 C C . SER B 1 90 ? 17.886 30.318 29.578 1.00 16.52 70 SER B C 1
ATOM 2921 O O . SER B 1 90 ? 17.215 31.108 28.867 1.00 21.77 70 SER B O 1
ATOM 2924 N N . GLU B 1 91 ? 17.363 29.199 30.123 1.00 15.42 71 GLU B N 1
ATOM 2925 C CA . GLU B 1 91 ? 16.012 28.708 29.777 1.00 16.85 71 GLU B CA 1
ATOM 2926 C C . GLU B 1 91 ? 15.067 29.144 30.865 1.00 14.99 71 GLU B C 1
ATOM 2927 O O . GLU B 1 91 ? 15.410 29.014 32.050 1.00 18.31 71 GLU B O 1
ATOM 2933 N N . TRP B 1 92 ? 13.910 29.616 30.430 1.00 19.02 72 TRP B N 1
ATOM 2934 C CA . TRP B 1 92 ? 12.780 29.985 31.282 1.00 19.74 72 TRP B CA 1
ATOM 2935 C C . TRP B 1 92 ? 11.634 29.040 30.933 1.00 20.18 72 TRP B C 1
ATOM 2936 O O . TRP B 1 92 ? 11.504 28.622 29.759 1.00 22.21 72 TRP B O 1
ATOM 2947 N N . VAL B 1 93 ? 10.883 28.674 31.944 1.00 20.12 73 VAL B N 1
ATOM 2948 C CA . VAL B 1 93 ? 9.654 27.865 31.796 1.00 19.38 73 VAL B CA 1
ATOM 2949 C C . VAL B 1 93 ? 9.988 26.521 31.115 1.00 15.22 73 VAL B C 1
ATOM 2950 O O . VAL B 1 93 ? 9.163 26.032 30.282 1.00 19.89 73 VAL B O 1
ATOM 2954 N N . ASN B 1 94 ? 11.082 25.883 31.518 1.00 11.69 74 ASN B N 1
ATOM 2955 C CA . ASN B 1 94 ? 11.419 24.495 31.113 1.00 13.29 74 ASN B CA 1
ATOM 2956 C C . ASN B 1 94 ? 12.100 23.807 32.314 1.00 12.85 74 ASN B C 1
ATOM 2957 O O . ASN B 1 94 ? 13.174 23.241 32.153 1.00 16.22 74 ASN B O 1
ATOM 2962 N N . SER B 1 95 ? 11.470 23.807 33.482 1.00 12.44 75 SER B N 1
ATOM 2963 C CA . SER B 1 95 ? 12.038 23.176 34.699 1.00 12.50 75 SER B CA 1
ATOM 2964 C C . SER B 1 95 ? 11.614 21.726 34.774 1.00 9.62 75 SER B C 1
ATOM 2965 O O . SER B 1 95 ? 10.507 21.345 34.292 1.00 11.50 75 SER B O 1
ATOM 2968 N N . HIS B 1 96 ? 12.498 20.945 35.335 1.00 9.03 76 HIS B N 1
ATOM 2969 C CA . HIS B 1 96 ? 12.155 19.592 35.802 1.00 10.80 76 HIS B CA 1
ATOM 2970 C C . HIS B 1 96 ? 12.641 19.447 37.230 1.00 8.44 76 HIS B C 1
ATOM 2971 O O . HIS B 1 96 ? 13.330 20.301 37.743 1.00 10.13 76 HIS B O 1
ATOM 2978 N N . VAL B 1 97 ? 12.166 18.395 37.886 1.00 8.24 77 VAL B N 1
ATOM 2979 C CA . VAL B 1 97 ? 12.618 18.013 39.230 1.00 7.63 77 VAL B CA 1
ATOM 2980 C C . VAL B 1 97 ? 13.319 16.656 39.114 1.00 7.79 77 VAL B C 1
ATOM 2981 O O . VAL B 1 97 ? 12.751 15.700 38.514 1.00 9.43 77 VAL B O 1
ATOM 2985 N N . ARG B 1 98 ? 14.512 16.579 39.679 1.00 9.26 78 ARG B N 1
ATOM 2986 C CA . ARG B 1 98 ? 15.311 15.325 39.666 1.00 8.33 78 ARG B CA 1
ATOM 2987 C C . ARG B 1 98 ? 15.714 14.952 41.091 1.00 7.92 78 ARG B C 1
ATOM 2988 O O . ARG B 1 98 ? 15.870 15.861 41.944 1.00 7.48 78 ARG B O 1
ATOM 2996 N N . LEU B 1 99 ? 15.951 13.659 41.285 1.00 7.86 79 LEU B N 1
ATOM 2997 C CA . LEU B 1 99 ? 16.443 13.104 42.564 1.00 9.25 79 LEU B CA 1
ATOM 2998 C C . LEU B 1 99 ? 17.977 13.067 42.602 1.00 7.57 79 LEU B C 1
ATOM 2999 O O . LEU B 1 99 ? 18.592 12.618 41.627 1.00 8.59 79 LEU B O 1
ATOM 3004 N N . PHE B 1 100 ? 18.535 13.539 43.704 1.00 7.25 80 PHE B N 1
ATOM 3005 C CA . PHE B 1 100 ? 19.980 13.479 43.957 1.00 7.90 80 PHE B CA 1
ATOM 3006 C C . PHE B 1 100 ? 20.253 12.734 45.263 1.00 7.78 80 PHE B C 1
ATOM 3007 O O . PHE B 1 100 ? 19.469 12.867 46.228 1.00 9.55 80 PHE B O 1
ATOM 3015 N N . CYS B 1 101 ? 21.387 12.064 45.338 1.00 8.44 81 CYS B N 1
ATOM 3016 C CA . CYS B 1 101 ? 21.830 11.295 46.514 1.00 9.82 81 CYS B CA 1
ATOM 3017 C C . CYS B 1 101 ? 23.075 11.956 47.120 1.00 10.13 81 CYS B C 1
ATOM 3018 O O . CYS B 1 101 ? 24.022 12.395 46.352 1.00 10.61 81 CYS B O 1
ATOM 3021 N N . LYS B 1 102 ? 23.133 12.056 48.436 1.00 8.64 82 LYS B N 1
ATOM 3022 C CA . LYS B 1 102 ? 24.302 12.645 49.122 1.00 8.67 82 LYS B CA 1
ATOM 3023 C C . LYS B 1 102 ? 25.532 11.783 48.853 1.00 8.31 82 LYS B C 1
ATOM 3024 O O . LYS B 1 102 ? 25.502 10.621 49.177 1.00 13.61 82 LYS B O 1
ATOM 3030 N N . THR B 1 103 ? 26.612 12.410 48.375 1.00 8.73 83 THR B N 1
ATOM 3031 C CA . THR B 1 103 ? 27.916 11.761 48.065 1.00 10.91 83 THR B CA 1
ATOM 3032 C C . THR B 1 103 ? 29.093 12.377 48.810 1.00 13.79 83 THR B C 1
ATOM 3033 O O . THR B 1 103 ? 30.263 11.890 48.681 1.00 16.17 83 THR B O 1
ATOM 3037 N N . GLY B 1 104 ? 28.839 13.404 49.586 1.00 11.29 84 GLY B N 1
ATOM 3038 C CA . GLY B 1 104 ? 29.846 14.026 50.448 1.00 13.12 84 GLY B CA 1
ATOM 3039 C C . GLY B 1 104 ? 29.247 15.150 51.245 1.00 11.73 84 GLY B C 1
ATOM 3040 O O . GLY B 1 104 ? 28.021 15.455 51.050 1.00 11.08 84 GLY B O 1
ATOM 3041 N N . HIS B 1 105 ? 30.071 15.770 52.099 1.00 12.30 85 HIS B N 1
ATOM 3042 C CA . HIS B 1 105 ? 29.610 16.941 52.871 1.00 13.00 85 HIS B CA 1
ATOM 3043 C C . HIS B 1 105 ? 29.160 17.988 51.835 1.00 9.07 85 HIS B C 1
ATOM 3044 O O . HIS B 1 105 ? 29.954 18.388 50.964 1.00 13.21 85 HIS B O 1
ATOM 3051 N N . ASP B 1 106 ? 27.921 18.424 51.862 1.00 9.80 86 ASP B N 1
ATOM 3052 C CA . ASP B 1 106 ? 27.386 19.479 50.950 1.00 10.33 86 ASP B CA 1
ATOM 3053 C C . ASP B 1 106 ? 27.564 19.066 49.488 1.00 8.56 86 ASP B C 1
ATOM 3054 O O . ASP B 1 106 ? 27.566 19.952 48.624 1.00 11.29 86 ASP B O 1
ATOM 3059 N N . GLU B 1 107 ? 27.507 17.753 49.184 1.00 10.68 87 GLU B N 1
ATOM 3060 C CA . GLU B 1 107 ? 27.647 17.263 47.803 1.00 9.39 87 GLU B CA 1
ATOM 3061 C C . GLU B 1 107 ? 26.560 16.245 47.504 1.00 7.73 87 GLU B C 1
ATOM 3062 O O . GLU B 1 107 ? 26.495 15.229 48.227 1.00 7.90 87 GLU B O 1
ATOM 3068 N N . TYR B 1 108 ? 25.872 16.427 46.394 1.00 7.97 88 TYR B N 1
ATOM 3069 C CA . TYR B 1 108 ? 24.736 15.586 45.923 1.00 8.53 88 TYR B CA 1
ATOM 3070 C C . TYR B 1 108 ? 24.999 15.193 44.469 1.00 10.98 88 TYR B C 1
ATOM 3071 O O . TYR B 1 108 ? 25.334 16.087 43.633 1.00 12.98 88 TYR B O 1
ATOM 3080 N N . THR B 1 109 ? 24.737 13.925 44.130 1.00 10.88 89 THR B N 1
ATOM 3081 C CA . THR B 1 109 ? 24.941 13.342 42.781 1.00 9.42 89 THR B CA 1
ATOM 3082 C C . THR B 1 109 ? 23.597 12.873 42.212 1.00 9.62 89 THR B C 1
ATOM 3083 O O . THR B 1 109 ? 22.834 12.139 42.893 1.00 11.26 89 THR B O 1
ATOM 3087 N N . LEU B 1 110 ? 23.356 13.198 40.948 1.00 10.37 90 LEU B N 1
ATOM 3088 C CA . LEU B 1 110 ? 22.130 12.800 40.253 1.00 10.50 90 LEU B CA 1
ATOM 3089 C C . LEU B 1 110 ? 21.973 11.265 40.317 1.00 10.71 90 LEU B C 1
ATOM 3090 O O . LEU B 1 110 ? 22.923 10.509 40.035 1.00 11.32 90 LEU B O 1
ATOM 3095 N N . VAL B 1 111 ? 20.735 10.852 40.642 1.00 11.29 91 VAL B N 1
ATOM 3096 C CA . VAL B 1 111 ? 20.314 9.435 40.519 1.00 14.29 91 VAL B CA 1
ATOM 3097 C C . VAL B 1 111 ? 19.754 9.233 39.098 1.00 16.81 91 VAL B C 1
ATOM 3098 O O . VAL B 1 111 ? 18.620 9.654 38.847 1.00 16.33 91 VAL B O 1
ATOM 3102 N N . GLU B 1 112 ? 20.554 8.671 38.184 1.00 22.85 92 GLU B N 1
ATOM 3103 C CA . GLU B 1 112 ? 20.196 8.674 36.738 1.00 26.62 92 GLU B CA 1
ATOM 3104 C C . GLU B 1 112 ? 18.956 7.810 36.440 1.00 27.26 92 GLU B C 1
ATOM 3105 O O . GLU B 1 112 ? 18.196 8.212 35.550 1.00 36.26 92 GLU B O 1
ATOM 3111 N N . HIS B 1 113 ? 18.716 6.719 37.165 1.00 30.72 93 HIS B N 1
ATOM 3112 C CA . HIS B 1 113 ? 17.557 5.807 36.899 1.00 32.43 93 HIS B CA 1
ATOM 3113 C C . HIS B 1 113 ? 16.218 6.446 37.314 1.00 26.95 93 HIS B C 1
ATOM 3114 O O . HIS B 1 113 ? 15.184 6.050 36.786 1.00 29.33 93 HIS B O 1
ATOM 3121 N N . ALA B 1 114 ? 16.255 7.365 38.268 1.00 20.95 94 ALA B N 1
ATOM 3122 C CA . ALA B 1 114 ? 15.081 7.834 39.021 1.00 17.38 94 ALA B CA 1
ATOM 3123 C C . ALA B 1 114 ? 14.096 8.529 38.103 1.00 14.33 94 ALA B C 1
ATOM 3124 O O . ALA B 1 114 ? 14.511 9.252 37.168 1.00 18.70 94 ALA B O 1
ATOM 3126 N N . MET B 1 115 ? 12.825 8.428 38.478 1.00 16.77 95 MET B N 1
ATOM 3127 C CA . MET B 1 115 ? 11.745 9.234 37.884 1.00 15.56 95 MET B CA 1
ATOM 3128 C C . MET B 1 115 ? 12.105 10.729 37.927 1.00 14.54 95 MET B C 1
ATOM 3129 O O . MET B 1 115 ? 12.624 11.193 38.939 1.00 18.18 95 MET B O 1
ATOM 3134 N N . GLN B 1 116 ? 11.888 11.421 36.811 1.00 14.46 96 GLN B N 1
ATOM 3135 C CA . GLN B 1 116 ? 11.983 12.889 36.639 1.00 14.35 96 GLN B CA 1
ATOM 3136 C C . GLN B 1 116 ? 10.555 13.415 36.557 1.00 14.86 96 GLN B C 1
ATOM 3137 O O . GLN B 1 116 ? 9.667 12.625 36.148 1.00 20.11 96 GLN B O 1
ATOM 3143 N N . TYR B 1 117 ? 10.332 14.629 37.015 1.00 9.17 97 TYR B N 1
ATOM 3144 C CA . TYR B 1 117 ? 9.009 15.287 36.982 1.00 10.28 97 TYR B CA 1
ATOM 3145 C C . TYR B 1 117 ? 9.123 16.646 36.275 1.00 11.78 97 TYR B C 1
ATOM 3146 O O . TYR B 1 117 ? 10.050 17.393 36.497 1.00 12.82 97 TYR B O 1
ATOM 3155 N N . GLN B 1 118 ? 8.153 16.929 35.415 1.00 10.88 98 GLN B N 1
ATOM 3156 C CA . GLN B 1 118 ? 8.025 18.220 34.730 1.00 11.95 98 GLN B CA 1
ATOM 3157 C C . GLN B 1 118 ? 7.329 19.222 35.662 1.00 8.60 98 GLN B C 1
ATOM 3158 O O . GLN B 1 118 ? 6.168 19.526 35.472 1.00 12.36 98 GLN B O 1
ATOM 3164 N N . LEU B 1 119 ? 8.044 19.647 36.691 1.00 9.00 99 LEU B N 1
ATOM 3165 C CA . LEU B 1 119 ? 7.552 20.529 37.774 1.00 8.95 99 LEU B CA 1
ATOM 3166 C C . LEU B 1 119 ? 8.606 21.534 38.193 1.00 7.98 99 LEU B C 1
ATOM 3167 O O . LEU B 1 119 ? 9.810 21.287 37.940 1.00 9.73 99 LEU B O 1
ATOM 3172 N N . GLU B 1 120 ? 8.142 22.576 38.856 1.00 8.42 100 GLU B N 1
ATOM 3173 C CA . GLU B 1 120 ? 8.945 23.590 39.565 1.00 9.85 100 GLU B CA 1
ATOM 3174 C C . GLU B 1 120 ? 8.805 23.378 41.086 1.00 10.37 100 GLU B C 1
ATOM 3175 O O . GLU B 1 120 ? 7.765 22.841 41.515 1.00 11.55 100 GLU B O 1
ATOM 3181 N N . ASP B 1 121 ? 9.778 23.828 41.873 1.00 10.25 101 ASP B N 1
ATOM 3182 C CA . ASP B 1 121 ? 9.670 24.115 43.317 1.00 10.13 101 ASP B CA 1
ATOM 3183 C C . ASP B 1 121 ? 9.064 22.908 44.043 1.00 9.35 101 ASP B C 1
ATOM 3184 O O . ASP B 1 121 ? 7.943 22.966 44.577 1.00 9.63 101 ASP B O 1
ATOM 3189 N N . PRO B 1 122 ? 9.793 21.804 44.095 1.00 7.50 102 PRO B N 1
ATOM 3190 C CA . PRO B 1 122 ? 9.301 20.581 44.730 1.00 7.66 102 PRO B CA 1
ATOM 3191 C C . PRO B 1 122 ? 9.274 20.739 46.252 1.00 7.12 102 PRO B C 1
ATOM 3192 O O . PRO B 1 122 ? 10.003 21.502 46.883 1.00 9.10 102 PRO B O 1
ATOM 3196 N N . PHE B 1 123 ? 8.401 19.939 46.858 1.00 6.16 103 PHE B N 1
ATOM 3197 C CA . PHE B 1 123 ? 8.297 19.910 48.324 1.00 7.44 103 PHE B CA 1
ATOM 3198 C C . PHE B 1 123 ? 7.870 18.515 48.767 1.00 6.01 103 PHE B C 1
ATOM 3199 O O . PHE B 1 123 ? 7.269 17.771 47.983 1.00 5.65 103 PHE B O 1
ATOM 3207 N N . LEU B 1 124 ? 8.187 18.211 50.018 1.00 6.54 104 LEU B N 1
ATOM 3208 C CA . LEU B 1 124 ? 8.050 16.834 50.555 1.00 5.92 104 LEU B CA 1
ATOM 3209 C C . LEU B 1 124 ? 7.765 16.905 52.043 1.00 6.14 104 LEU B C 1
ATOM 3210 O O . LEU B 1 124 ? 8.298 17.713 52.732 1.00 8.09 104 LEU B O 1
ATOM 3215 N N . VAL B 1 125 ? 6.861 16.029 52.499 1.00 6.84 105 VAL B N 1
ATOM 3216 C CA . VAL B 1 125 ? 6.627 15.815 53.947 1.00 6.70 105 VAL B CA 1
ATOM 3217 C C . VAL B 1 125 ? 6.199 14.351 54.068 1.00 6.39 105 VAL B C 1
ATOM 3218 O O . VAL B 1 125 ? 5.869 13.709 53.088 1.00 7.87 105 VAL B O 1
ATOM 3222 N N . LYS B 1 126 ? 6.277 13.845 55.295 1.00 7.00 106 LYS B N 1
ATOM 3223 C CA . LYS B 1 126 ? 5.717 12.526 55.668 1.00 9.14 106 LYS B CA 1
ATOM 3224 C C . LYS B 1 126 ? 4.333 12.759 56.298 1.00 10.54 106 LYS B C 1
ATOM 3225 O O . LYS B 1 126 ? 4.244 13.539 57.199 1.00 11.92 106 LYS B O 1
ATOM 3231 N N . ILE B 1 127 ? 3.312 12.059 55.815 1.00 9.80 107 ILE B N 1
ATOM 3232 C CA . ILE B 1 127 ? 1.935 12.150 56.342 1.00 10.64 107 ILE B CA 1
ATOM 3233 C C . ILE B 1 127 ? 1.475 10.708 56.626 1.00 13.72 107 ILE B C 1
ATOM 3234 O O . ILE B 1 127 ? 1.395 9.910 55.705 1.00 14.71 107 ILE B O 1
ATOM 3239 N N . ASN B 1 128 ? 1.194 10.407 57.874 1.00 15.01 108 ASN B N 1
ATOM 3240 C CA . ASN B 1 128 ? 0.596 9.084 58.218 1.00 19.09 108 ASN B CA 1
ATOM 3241 C C . ASN B 1 128 ? 1.385 7.956 57.545 1.00 17.40 108 ASN B C 1
ATOM 3242 O O . ASN B 1 128 ? 0.740 7.059 56.926 1.00 24.09 108 ASN B O 1
ATOM 3247 N N . GLY B 1 129 ? 2.719 7.964 57.706 1.00 16.57 109 GLY B N 1
ATOM 3248 C CA . GLY B 1 129 ? 3.611 6.893 57.220 1.00 18.59 109 GLY B CA 1
ATOM 3249 C C . GLY B 1 129 ? 3.915 6.942 55.720 1.00 17.08 109 GLY B C 1
ATOM 3250 O O . GLY B 1 129 ? 4.648 6.097 55.282 1.00 26.84 109 GLY B O 1
ATOM 3251 N N . GLU B 1 130 ? 3.266 7.796 54.924 1.00 14.11 110 GLU B N 1
ATOM 3252 C CA . GLU B 1 130 ? 3.529 7.819 53.465 1.00 15.53 110 GLU B CA 1
ATOM 3253 C C . GLU B 1 130 ? 4.172 9.174 53.094 1.00 9.44 110 GLU B C 1
ATOM 3254 O O . GLU B 1 130 ? 4.115 10.148 53.833 1.00 11.06 110 GLU B O 1
ATOM 3260 N N . ALA B 1 131 ? 4.807 9.185 51.947 1.00 12.10 111 ALA B N 1
ATOM 3261 C CA . ALA B 1 131 ? 5.389 10.389 51.365 1.00 11.45 111 ALA B CA 1
ATOM 3262 C C . ALA B 1 131 ? 4.262 11.181 50.750 1.00 9.65 111 ALA B C 1
ATOM 3263 O O . ALA B 1 131 ? 3.382 10.582 50.120 1.00 11.69 111 ALA B O 1
ATOM 3265 N N . LEU B 1 132 ? 4.293 12.491 50.960 1.00 8.50 112 LEU B N 1
ATOM 3266 C CA . LEU B 1 132 ? 3.460 13.468 50.205 1.00 7.87 112 LEU B CA 1
ATOM 3267 C C . LEU B 1 132 ? 4.443 14.397 49.512 1.00 7.88 112 LEU B C 1
ATOM 3268 O O . LEU B 1 132 ? 5.170 15.091 50.210 1.00 8.01 112 LEU B O 1
ATOM 3273 N N . PHE B 1 133 ? 4.447 14.321 48.202 1.00 7.66 113 PHE B N 1
ATOM 3274 C CA . PHE B 1 133 ? 5.408 15.107 47.360 1.00 8.34 113 PHE B CA 1
ATOM 3275 C C . PHE B 1 133 ? 4.560 15.971 46.443 1.00 7.65 113 PHE B C 1
ATOM 3276 O O . PHE B 1 133 ? 3.484 15.536 45.913 1.00 7.17 113 PHE B O 1
ATOM 3284 N N . GLY B 1 134 ? 5.028 17.191 46.160 1.00 7.96 114 GLY B N 1
ATOM 3285 C CA . GLY B 1 134 ? 4.323 18.022 45.189 1.00 9.02 114 GLY B CA 1
ATOM 3286 C C . GLY B 1 134 ? 5.286 18.951 44.469 1.00 7.09 114 GLY B C 1
ATOM 3287 O O . GLY B 1 134 ? 6.437 19.101 44.850 1.00 6.43 114 GLY B O 1
ATOM 3288 N N . GLY B 1 135 ? 4.733 19.546 43.461 1.00 7.37 115 GLY B N 1
ATOM 3289 C CA . GLY B 1 135 ? 5.377 20.677 42.801 1.00 7.70 115 GLY B CA 1
ATOM 3290 C C . GLY B 1 135 ? 4.395 21.385 41.934 1.00 8.82 115 GLY B C 1
ATOM 3291 O O . GLY B 1 135 ? 3.215 21.017 41.820 1.00 10.03 115 GLY B O 1
ATOM 3292 N N . VAL B 1 136 ? 4.907 22.436 41.264 1.00 9.77 116 VAL B N 1
ATOM 3293 C CA . VAL B 1 136 ? 4.057 23.293 40.427 1.00 8.87 116 VAL B CA 1
ATOM 3294 C C . VAL B 1 136 ? 4.232 22.899 38.948 1.00 9.58 116 VAL B C 1
ATOM 3295 O O . VAL B 1 136 ? 5.396 22.807 38.457 1.00 9.96 116 VAL B O 1
ATOM 3299 N N . ARG B 1 137 ? 3.105 22.623 38.306 1.00 9.17 117 ARG B N 1
ATOM 3300 C CA . ARG B 1 137 ? 3.037 22.252 36.900 1.00 9.91 117 ARG B CA 1
ATOM 3301 C C . ARG B 1 137 ? 2.570 23.476 36.124 1.00 10.30 117 ARG B C 1
ATOM 3302 O O . ARG B 1 137 ? 1.467 23.991 36.367 1.00 10.16 117 ARG B O 1
ATOM 3310 N N . VAL B 1 138 ? 3.391 23.904 35.172 1.00 13.13 118 VAL B N 1
ATOM 3311 C CA . VAL B 1 138 ? 3.050 25.049 34.299 1.00 13.03 118 VAL B CA 1
ATOM 3312 C C . VAL B 1 138 ? 2.337 24.554 33.047 1.00 13.10 118 VAL B C 1
ATOM 3313 O O . VAL B 1 138 ? 2.767 23.545 32.462 1.00 16.07 118 VAL B O 1
ATOM 3317 N N . THR B 1 139 ? 1.232 25.211 32.709 1.00 11.86 119 THR B N 1
ATOM 3318 C CA A THR B 1 139 ? 0.529 24.951 31.446 0.50 13.55 119 THR B CA 1
ATOM 3319 C CA B THR B 1 139 ? 0.447 25.005 31.476 0.50 13.35 119 THR B CA 1
ATOM 3320 C C . THR B 1 139 ? 0.897 26.057 30.456 1.00 12.32 119 THR B C 1
ATOM 3321 O O . THR B 1 139 ? 1.098 27.207 30.856 1.00 15.02 119 THR B O 1
ATOM 3328 N N . LYS B 1 140 ? 1.019 25.670 29.211 1.00 12.89 120 LYS B N 1
ATOM 3329 C CA . LYS B 1 140 ? 1.319 26.587 28.108 1.00 13.36 120 LYS B CA 1
ATOM 3330 C C . LYS B 1 140 ? 0.207 26.554 27.055 1.00 14.57 120 LYS B C 1
ATOM 3331 O O . LYS B 1 140 ? -0.425 25.493 26.804 1.00 14.27 120 LYS B O 1
ATOM 3337 N N . ASP B 1 141 ? 0.081 27.676 26.343 1.00 15.49 121 ASP B N 1
ATOM 3338 C CA . ASP B 1 141 ? -0.732 27.789 25.127 1.00 15.74 121 ASP B CA 1
ATOM 3339 C C . ASP B 1 141 ? 0.034 28.727 24.206 1.00 18.82 121 ASP B C 1
ATOM 3340 O O . ASP B 1 141 ? 0.440 29.845 24.649 1.00 20.19 121 ASP B O 1
ATOM 3345 N N . HIS B 1 142 ? 0.266 28.292 22.972 1.00 19.64 122 HIS B N 1
ATOM 3346 C CA . HIS B 1 142 ? 0.816 29.173 21.912 1.00 19.21 122 HIS B CA 1
ATOM 3347 C C . HIS B 1 142 ? 2.222 29.591 22.334 1.00 17.66 122 HIS B C 1
ATOM 3348 O O . HIS B 1 142 ? 2.621 30.696 22.022 1.00 21.39 122 HIS B O 1
ATOM 3355 N N . GLY B 1 143 ? 2.952 28.739 23.040 1.00 19.75 123 GLY B N 1
ATOM 3356 C CA . GLY B 1 143 ? 4.353 28.989 23.445 1.00 20.07 123 GLY B CA 1
ATOM 3357 C C . GLY B 1 143 ? 4.469 29.831 24.699 1.00 21.43 123 GLY B C 1
ATOM 3358 O O . GLY B 1 143 ? 5.620 30.133 25.098 1.00 24.80 123 GLY B O 1
ATOM 3359 N N . LYS B 1 144 ? 3.347 30.272 25.275 1.00 22.61 124 LYS B N 1
ATOM 3360 C CA . LYS B 1 144 ? 3.327 31.151 26.470 1.00 19.29 124 LYS B CA 1
ATOM 3361 C C . LYS B 1 144 ? 2.678 30.435 27.661 1.00 18.33 124 LYS B C 1
ATOM 3362 O O . LYS B 1 144 ? 1.771 29.638 27.473 1.00 19.71 124 LYS B O 1
ATOM 3368 N N . VAL B 1 145 ? 3.080 30.818 28.855 1.00 20.53 125 VAL B N 1
ATOM 3369 C CA . VAL B 1 145 ? 2.438 30.333 30.088 1.00 18.20 125 VAL B CA 1
ATOM 3370 C C . VAL B 1 145 ? 0.959 30.738 30.081 1.00 19.52 125 VAL B C 1
ATOM 3371 O O . VAL B 1 145 ? 0.660 31.904 29.900 1.00 20.59 125 VAL B O 1
ATOM 3375 N N . SER B 1 146 ? 0.067 29.788 30.365 1.00 20.13 126 SER B N 1
ATOM 3376 C CA . SER B 1 146 ? -1.397 30.028 30.389 1.00 18.12 126 SER B CA 1
ATOM 3377 C C . SER B 1 146 ? -1.930 29.894 31.803 1.00 18.27 126 SER B C 1
ATOM 3378 O O . SER B 1 146 ? -3.055 30.361 32.057 1.00 23.00 126 SER B O 1
ATOM 3381 N N . GLY B 1 147 ? -1.146 29.323 32.678 1.00 15.55 127 GLY B N 1
ATOM 3382 C CA . GLY B 1 147 ? -1.572 29.015 34.062 1.00 17.03 127 GLY B CA 1
ATOM 3383 C C . GLY B 1 147 ? -0.645 28.026 34.730 1.00 14.88 127 GLY B C 1
ATOM 3384 O O . GLY B 1 147 ? 0.385 27.607 34.187 1.00 18.44 127 GLY B O 1
ATOM 3385 N N . TYR B 1 148 ? -0.956 27.711 35.960 1.00 11.52 128 TYR B N 1
ATOM 3386 C CA . TYR B 1 148 ? -0.187 26.698 36.694 1.00 13.50 128 TYR B CA 1
ATOM 3387 C C . TYR B 1 148 ? -1.099 26.121 37.747 1.00 12.87 128 TYR B C 1
ATOM 3388 O O . TYR B 1 148 ? -2.183 26.717 38.068 1.00 12.82 128 TYR B O 1
ATOM 3397 N N . VAL B 1 149 ? -0.672 24.974 38.206 1.00 13.52 129 VAL B N 1
ATOM 3398 C CA . VAL B 1 149 ? -1.404 24.273 39.272 1.00 12.20 129 VAL B CA 1
ATOM 3399 C C . VAL B 1 149 ? -0.423 23.381 40.003 1.00 10.33 129 VAL B C 1
ATOM 3400 O O . VAL B 1 149 ? 0.619 23.036 39.481 1.00 13.54 129 VAL B O 1
ATOM 3404 N N . CYS B 1 150 ? -0.703 23.099 41.260 1.00 9.43 130 CYS B N 1
ATOM 3405 C CA A CYS B 1 150 ? 0.091 22.177 42.092 0.50 8.66 130 CYS B CA 1
ATOM 3406 C CA B CYS B 1 150 ? 0.122 22.157 42.053 0.50 9.11 130 CYS B CA 1
ATOM 3407 C C . CYS B 1 150 ? -0.386 20.744 41.856 1.00 8.21 130 CYS B C 1
ATOM 3408 O O . CYS B 1 150 ? -1.618 20.538 41.814 1.00 11.45 130 CYS B O 1
ATOM 3413 N N . ASP B 1 151 ? 0.533 19.854 41.597 1.00 7.72 131 ASP B N 1
ATOM 3414 C CA . ASP B 1 151 ? 0.254 18.414 41.491 1.00 7.34 131 ASP B CA 1
ATOM 3415 C C . ASP B 1 151 ? 0.790 17.727 42.738 1.00 7.08 131 ASP B C 1
ATOM 3416 O O . ASP B 1 151 ? 1.950 17.910 43.141 1.00 9.31 131 ASP B O 1
ATOM 3421 N N . PHE B 1 152 ? -0.012 16.818 43.309 1.00 7.19 132 PHE B N 1
ATOM 3422 C CA . PHE B 1 152 ? 0.327 16.102 44.546 1.00 6.56 132 PHE B CA 1
ATOM 3423 C C . PHE B 1 152 ? 0.416 14.617 44.294 1.00 6.98 132 PHE B C 1
ATOM 3424 O O . PHE B 1 152 ? -0.385 14.050 43.546 1.00 7.92 132 PHE B O 1
ATOM 3432 N N . TYR B 1 153 ? 1.443 14.032 44.909 1.00 6.50 133 TYR B N 1
ATOM 3433 C CA . TYR B 1 153 ? 1.797 12.621 44.753 1.00 6.45 133 TYR B CA 1
ATOM 3434 C C . TYR B 1 153 ? 1.877 11.995 46.151 1.00 6.09 133 TYR B C 1
ATOM 3435 O O . TYR B 1 153 ? 2.286 12.649 47.092 1.00 6.97 133 TYR B O 1
ATOM 3444 N N . ARG B 1 154 ? 1.518 10.709 46.257 1.00 6.55 134 ARG B N 1
ATOM 3445 C CA . ARG B 1 154 ? 1.564 10.025 47.556 1.00 7.47 134 ARG B CA 1
ATOM 3446 C C . ARG B 1 154 ? 2.157 8.643 47.361 1.00 8.02 134 ARG B C 1
ATOM 3447 O O . ARG B 1 154 ? 2.224 8.100 46.231 1.00 9.97 134 ARG B O 1
ATOM 3455 N N . GLY B 1 155 ? 2.411 7.976 48.468 1.00 12.18 135 GLY B N 1
ATOM 3456 C CA . GLY B 1 155 ? 2.846 6.584 48.465 1.00 10.76 135 GLY B CA 1
ATOM 3457 C C . GLY B 1 155 ? 4.227 6.417 49.022 1.00 13.40 135 GLY B C 1
ATOM 3458 O O . GLY B 1 155 ? 4.653 7.176 49.945 1.00 15.26 135 GLY B O 1
ATOM 3459 N N . LYS B 1 156 ? 4.878 5.368 48.533 1.00 18.21 136 LYS B N 1
ATOM 3460 C CA . LYS B 1 156 ? 6.264 5.058 48.903 1.00 21.23 136 LYS B CA 1
ATOM 3461 C C . LYS B 1 156 ? 7.161 6.012 48.137 1.00 18.66 136 LYS B C 1
ATOM 3462 O O . LYS B 1 156 ? 6.882 6.392 46.964 1.00 19.89 136 LYS B O 1
ATOM 3465 N N . ILE B 1 157 ? 8.178 6.460 48.832 1.00 19.97 137 ILE B N 1
ATOM 3466 C CA . ILE B 1 157 ? 9.130 7.430 48.262 1.00 20.75 137 ILE B CA 1
ATOM 3467 C C . ILE B 1 157 ? 9.697 6.903 46.924 1.00 22.75 137 ILE B C 1
ATOM 3468 O O . ILE B 1 157 ? 10.037 7.727 46.054 1.00 24.04 137 ILE B O 1
ATOM 3473 N N . ASP B 1 158 ? 9.772 5.585 46.746 1.00 24.91 138 ASP B N 1
ATOM 3474 C CA . ASP B 1 158 ? 10.342 4.886 45.564 1.00 27.35 138 ASP B CA 1
ATOM 3475 C C . ASP B 1 158 ? 9.353 4.832 44.3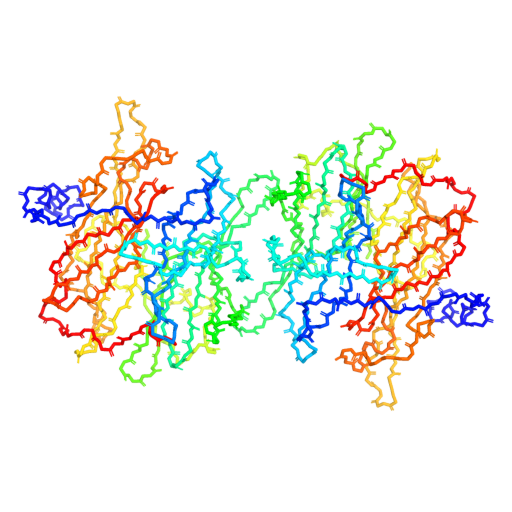74 1.00 18.47 138 ASP B C 1
ATOM 3476 O O . ASP B 1 158 ? 9.763 4.383 43.305 1.00 29.21 138 ASP B O 1
ATOM 3478 N N . ASP B 1 159 ? 8.076 5.116 44.579 1.00 16.19 139 ASP B N 1
ATOM 3479 C CA . ASP B 1 159 ? 7.017 4.956 43.533 1.00 17.00 139 ASP B CA 1
ATOM 3480 C C . ASP B 1 159 ? 5.867 5.912 43.872 1.00 14.85 139 ASP B C 1
ATOM 3481 O O . ASP B 1 159 ? 4.738 5.485 44.175 1.00 14.34 139 ASP B O 1
ATOM 3486 N N . LEU B 1 160 ? 6.134 7.198 43.727 1.00 12.42 140 LEU B N 1
ATOM 3487 C CA . LEU B 1 160 ? 5.170 8.244 44.061 1.00 9.36 140 LEU B CA 1
ATOM 3488 C C . LEU B 1 160 ? 4.056 8.237 42.993 1.00 10.26 140 LEU B C 1
ATOM 3489 O O . LEU B 1 160 ? 4.320 8.202 41.763 1.00 13.82 140 LEU B O 1
ATOM 3494 N N . HIS B 1 161 ? 2.814 8.365 43.434 1.00 10.17 141 HIS B N 1
ATOM 3495 C CA . HIS B 1 161 ? 1.595 8.243 42.601 1.00 11.21 141 HIS B CA 1
ATOM 3496 C C . HIS B 1 161 ? 0.842 9.564 42.608 1.00 8.54 141 HIS B C 1
ATOM 3497 O O . HIS B 1 161 ? 0.420 10.006 43.665 1.00 8.99 141 HIS B O 1
ATOM 3504 N N . TYR B 1 162 ? 0.670 10.198 41.445 1.00 7.98 142 TYR B N 1
ATOM 3505 C CA . TYR B 1 162 ? -0.129 11.412 41.304 1.00 7.28 142 TYR B CA 1
ATOM 3506 C C . TYR B 1 162 ? -1.581 11.097 41.661 1.00 6.78 142 TYR B C 1
ATOM 3507 O O . TYR B 1 162 ? -2.103 10.148 41.115 1.00 10.08 142 TYR B O 1
ATOM 3516 N N . PHE B 1 163 ? -2.161 11.868 42.567 1.00 7.08 143 PHE B N 1
ATOM 3517 C CA . PHE B 1 163 ? -3.579 11.578 42.987 1.00 7.76 143 PHE B CA 1
ATOM 3518 C C . PHE B 1 163 ? -4.489 12.796 42.999 1.00 7.54 143 PHE B C 1
ATOM 3519 O O . PHE B 1 163 ? -5.708 12.597 42.916 1.00 9.04 143 PHE B O 1
ATOM 3527 N N . THR B 1 164 ? -4.004 14.044 43.042 1.00 9.56 144 THR B N 1
ATOM 3528 C CA . THR B 1 164 ? -4.855 15.239 42.957 1.00 10.00 144 THR B CA 1
ATOM 3529 C C . THR B 1 164 ? -4.002 16.445 42.550 1.00 9.34 144 THR B C 1
ATOM 3530 O O . THR B 1 164 ? -2.835 16.461 42.881 1.00 9.57 144 THR B O 1
ATOM 3534 N N . SER B 1 165 ? -4.652 17.399 41.932 1.00 10.29 145 SER B N 1
ATOM 3535 C CA . SER B 1 165 ? -4.130 18.775 41.761 1.00 9.23 145 SER B CA 1
ATOM 3536 C C . SER B 1 165 ? -4.834 19.717 42.745 1.00 10.60 145 SER B C 1
ATOM 3537 O O . SER B 1 165 ? -5.891 19.336 43.356 1.00 15.31 145 SER B O 1
ATOM 3540 N N . GLY B 1 166 ? -4.259 20.876 42.963 1.00 9.85 146 GLY B N 1
ATOM 3541 C CA . GLY B 1 166 ? -4.845 21.992 43.715 1.00 10.56 146 GLY B CA 1
ATOM 3542 C C . GLY B 1 166 ? -5.656 22.940 42.827 1.00 9.92 146 GLY B C 1
ATOM 3543 O O . GLY B 1 166 ? -5.839 22.710 41.646 1.00 11.34 146 GLY B O 1
ATOM 3544 N N . PRO B 1 167 ? -6.110 24.074 43.378 1.00 10.60 147 PRO B N 1
ATOM 3545 C CA . PRO B 1 167 ? -6.887 25.064 42.611 1.00 12.69 147 PRO B CA 1
ATOM 3546 C C . PRO B 1 167 ? -6.047 25.683 41.475 1.00 13.32 147 PRO B C 1
ATOM 3547 O O . PRO B 1 167 ? -4.787 25.752 41.554 1.00 11.37 147 PRO B O 1
ATOM 3551 N N . LYS B 1 168 ? -6.720 26.091 40.422 1.00 16.32 148 LYS B N 1
ATOM 3552 C CA . LYS B 1 168 ? -6.084 26.782 39.271 1.00 19.06 148 LYS B CA 1
ATOM 3553 C C . LYS B 1 168 ? -5.307 27.990 39.808 1.00 15.31 148 LYS B C 1
ATOM 3554 O O . LYS B 1 168 ? -5.883 28.751 40.630 1.00 16.18 148 LYS B O 1
ATOM 3560 N N . ASN B 1 169 ? -4.035 28.125 39.390 1.00 15.97 149 ASN B N 1
ATOM 3561 C CA . ASN B 1 169 ? -3.168 29.295 39.661 1.00 13.26 149 ASN B CA 1
ATOM 3562 C C . ASN B 1 169 ? -2.927 29.486 41.154 1.00 12.51 149 ASN B C 1
ATOM 3563 O O . ASN B 1 169 ? -2.670 30.612 41.570 1.00 18.12 149 ASN B O 1
ATOM 3568 N N . MET B 1 170 ? -2.927 28.402 41.947 1.00 10.15 150 MET B N 1
ATOM 3569 C CA . MET B 1 170 ? -2.480 28.503 43.353 1.00 10.94 150 MET B CA 1
ATOM 3570 C C . MET B 1 170 ? -1.200 27.689 43.552 1.00 11.74 150 MET B C 1
ATOM 3571 O O . MET B 1 170 ? -1.138 26.473 43.189 1.00 12.60 150 MET B O 1
ATOM 3576 N N . LYS B 1 171 ? -0.184 28.334 44.116 1.00 13.72 151 LYS B N 1
ATOM 3577 C CA . LYS B 1 171 ? 0.995 27.572 44.608 1.00 13.80 151 LYS B CA 1
ATOM 3578 C C . LYS B 1 171 ? 1.183 27.873 46.096 1.00 13.83 151 LYS B C 1
ATOM 3579 O O . LYS B 1 171 ? 0.250 28.385 46.709 1.00 15.09 151 LYS B O 1
ATOM 3585 N N . ASP B 1 172 ? 2.275 27.415 46.674 1.00 17.27 152 ASP B N 1
ATOM 3586 C CA . ASP B 1 172 ? 2.592 27.592 48.122 1.00 19.38 152 ASP B CA 1
ATOM 3587 C C . ASP B 1 172 ? 1.545 26.862 48.977 1.00 13.08 152 ASP B C 1
ATOM 3588 O O . ASP B 1 172 ? 1.159 27.362 50.039 1.00 15.78 152 ASP B O 1
ATOM 3593 N N . ILE B 1 173 ? 1.054 25.756 48.489 1.00 8.82 153 ILE B N 1
ATOM 3594 C CA . ILE B 1 173 ? 0.204 24.850 49.308 1.00 8.64 153 ILE B CA 1
ATOM 3595 C C . ILE B 1 173 ? 1.148 23.857 50.001 1.00 7.97 153 ILE B C 1
ATOM 3596 O O . ILE B 1 173 ? 1.975 23.195 49.303 1.00 8.04 153 ILE B O 1
ATOM 3601 N N . ARG B 1 174 ? 0.999 23.704 51.318 1.00 7.68 154 ARG B N 1
ATOM 3602 C CA . ARG B 1 174 ? 1.827 22.788 52.095 1.00 7.83 154 ARG B CA 1
ATOM 3603 C C . ARG B 1 174 ? 0.923 22.047 53.091 1.00 6.76 154 ARG B C 1
ATOM 3604 O O . ARG B 1 174 ? -0.095 22.598 53.465 1.00 8.83 154 ARG B O 1
ATOM 3612 N N . LEU B 1 175 ? 1.307 20.853 53.366 1.00 6.40 155 LEU B N 1
ATOM 3613 C CA . LEU B 1 175 ? 0.580 19.953 54.295 1.00 8.73 155 LEU B CA 1
ATOM 3614 C C . LEU B 1 175 ? 1.494 19.572 55.434 1.00 8.49 155 LEU B C 1
ATOM 3615 O O . LEU B 1 175 ? 2.725 19.421 55.265 1.00 8.08 155 LEU B O 1
ATOM 3620 N N . ILE B 1 176 ? 0.886 19.366 56.598 1.00 8.57 156 ILE B N 1
ATOM 3621 C CA . ILE B 1 176 ? 1.599 18.848 57.790 1.00 8.94 156 ILE B CA 1
ATOM 3622 C C . ILE B 1 176 ? 0.711 17.882 58.592 1.00 8.46 156 ILE B C 1
ATOM 3623 O O . ILE B 1 176 ? -0.480 18.193 58.814 1.00 9.74 156 ILE B O 1
ATOM 3628 N N . GLY B 1 177 ? 1.300 16.813 59.060 1.00 8.93 157 GLY B N 1
ATOM 3629 C CA . GLY B 1 177 ? 0.609 15.879 59.972 1.00 11.43 157 GLY B CA 1
ATOM 3630 C C . GLY B 1 177 ? 0.459 16.504 61.343 1.00 10.58 157 GLY B C 1
ATOM 3631 O O . GLY B 1 177 ? 1.420 17.048 61.890 1.00 11.48 157 GLY B O 1
ATOM 3632 N N . LEU B 1 178 ? -0.749 16.490 61.891 1.00 11.33 158 LEU B N 1
ATOM 3633 C CA . LEU B 1 178 ? -1.026 17.071 63.231 1.00 13.98 158 LEU B CA 1
ATOM 3634 C C . LEU B 1 178 ? -0.908 16.000 64.329 1.00 17.52 158 LEU B C 1
ATOM 3635 O O . LEU B 1 178 ? -0.871 14.761 64.016 1.00 19.78 158 LEU B O 1
ATOM 3640 N N . ALA B 1 179 ? -0.831 16.466 65.579 1.00 20.51 159 ALA B N 1
ATOM 3641 C CA . ALA B 1 179 ? -0.697 15.616 66.782 1.00 23.15 159 ALA B CA 1
ATOM 3642 C C . ALA B 1 179 ? -1.821 14.547 66.846 1.00 24.83 159 ALA B C 1
ATOM 3643 O O . ALA B 1 179 ? -1.449 13.421 67.180 1.00 29.48 159 ALA B O 1
ATOM 3645 N N . ASP B 1 180 ? -3.054 14.844 66.385 1.00 31.46 160 ASP B N 1
ATOM 3646 C CA . ASP B 1 180 ? -4.232 13.916 66.447 1.00 27.02 160 ASP B CA 1
ATOM 3647 C C . ASP B 1 180 ? -4.350 12.995 65.208 1.00 23.34 160 ASP B C 1
ATOM 3648 O O . ASP B 1 180 ? -5.330 12.218 65.121 1.00 26.17 160 ASP B O 1
ATOM 3653 N N . GLY B 1 181 ? -3.423 13.034 64.283 1.00 21.82 161 GLY B N 1
ATOM 3654 C CA . GLY B 1 181 ? -3.466 12.171 63.100 1.00 19.65 161 GLY B CA 1
ATOM 3655 C C . GLY B 1 181 ? -4.136 12.843 61.910 1.00 16.38 161 GLY B C 1
ATOM 3656 O O . GLY B 1 181 ? -4.168 12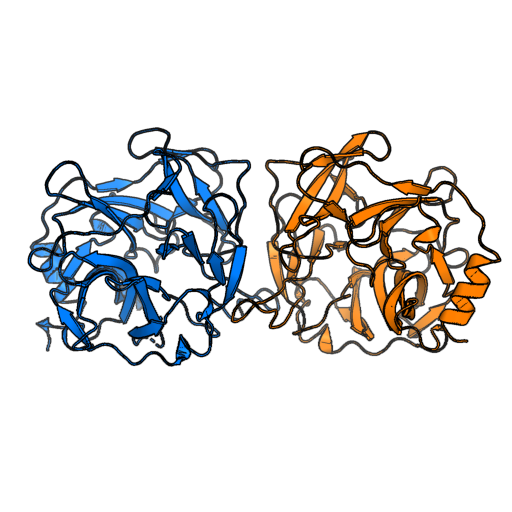.225 60.834 1.00 18.87 161 GLY B O 1
ATOM 3657 N N . LYS B 1 182 ? -4.726 14.012 62.108 1.00 14.28 162 LYS B N 1
ATOM 3658 C CA . LYS B 1 182 ? -5.333 14.785 61.012 1.00 11.59 162 LYS B CA 1
ATOM 3659 C C . LYS B 1 182 ? -4.242 15.556 60.280 1.00 10.10 162 LYS B C 1
ATOM 3660 O O . LYS B 1 182 ? -3.087 15.364 60.588 1.00 11.04 162 LYS B O 1
ATOM 3666 N N . ILE B 1 183 ? -4.634 16.364 59.318 1.00 11.05 163 ILE B N 1
ATOM 3667 C CA . ILE B 1 183 ? -3.631 17.042 58.440 1.00 9.59 163 ILE B CA 1
ATOM 3668 C C . ILE B 1 183 ? -3.954 18.516 58.356 1.00 9.11 163 ILE B C 1
ATOM 3669 O O . ILE B 1 183 ? -5.120 18.875 58.104 1.00 8.22 163 ILE B O 1
ATOM 3674 N N . GLY B 1 184 ? -2.952 19.367 58.539 1.00 9.97 164 GLY B N 1
ATOM 3675 C CA . GLY B 1 184 ? -3.112 20.800 58.325 1.00 10.13 164 GLY B CA 1
ATOM 3676 C C . GLY B 1 184 ? -2.704 21.153 56.924 1.00 8.58 164 GLY B C 1
ATOM 3677 O O . GLY B 1 184 ? -1.675 20.616 56.453 1.00 10.79 164 GLY B O 1
ATOM 3678 N N . VAL B 1 185 ? -3.514 21.926 56.258 1.00 8.51 165 VAL B N 1
ATOM 3679 C CA . VAL B 1 185 ? -3.259 22.391 54.854 1.00 9.06 165 VAL B CA 1
ATOM 3680 C C . VAL B 1 185 ? -3.108 23.914 54.895 1.00 10.36 165 VAL B C 1
ATOM 3681 O O . VAL B 1 185 ? -4.063 24.587 55.323 1.00 9.70 165 VAL B O 1
ATOM 3685 N N . PHE B 1 186 ? -1.950 24.408 54.433 1.00 9.81 166 PHE B N 1
ATOM 3686 C CA . PHE B 1 186 ? -1.691 25.837 54.168 1.00 9.20 166 PHE B CA 1
ATOM 3687 C C . PHE B 1 186 ? -1.948 26.147 52.689 1.00 10.41 166 PHE B C 1
ATOM 3688 O O . PHE B 1 186 ? -1.501 25.408 51.857 1.00 9.86 166 PHE B O 1
ATOM 3696 N N . SER B 1 187 ? -2.707 27.208 52.438 1.00 12.37 167 SER B N 1
ATOM 3697 C CA . SER B 1 187 ? -3.141 27.681 51.101 1.00 13.87 167 SER B CA 1
ATOM 3698 C C . SER B 1 187 ? -2.618 29.086 50.890 1.00 12.03 167 SER B C 1
ATOM 3699 O O . SER B 1 187 ? -2.185 29.713 51.862 1.00 13.59 167 SER B O 1
ATOM 3702 N N . HIS B 1 188 ? -2.773 29.604 49.668 1.00 15.36 168 HIS B N 1
ATOM 3703 C CA . HIS B 1 188 ? -2.325 30.969 49.316 1.00 17.94 168 HIS B CA 1
ATOM 3704 C C . HIS B 1 188 ? -3.307 31.546 48.318 1.00 21.38 168 HIS B C 1
ATOM 3705 O O . HIS B 1 188 ? -3.321 31.018 47.206 1.00 28.08 168 HIS B O 1
ATOM 3712 N N . HIS B 1 189 ? -4.022 32.619 48.662 1.00 27.60 169 HIS B N 1
ATOM 3713 C CA . HIS B 1 189 ? -4.947 33.350 47.746 1.00 27.81 169 HIS B CA 1
ATOM 3714 C C . HIS B 1 189 ? -4.320 34.604 47.105 1.00 40.10 169 HIS B C 1
ATOM 3715 O O . HIS B 1 189 ? -3.832 35.451 47.854 1.00 52.95 169 HIS B O 1
ATOM 3722 N N . VAL B 1 196 ? -2.626 36.139 50.580 1.00 34.77 176 VAL B N 1
ATOM 3723 C CA . VAL B 1 196 ? -3.217 35.772 51.906 1.00 31.61 176 VAL B CA 1
ATOM 3724 C C . VAL B 1 196 ? -2.989 34.264 52.168 1.00 21.58 176 VAL B C 1
ATOM 3725 O O . VAL B 1 196 ? -3.466 33.457 51.375 1.00 22.60 176 VAL B O 1
ATOM 3729 N N . THR B 1 197 ? -2.342 33.910 53.282 1.00 17.08 177 THR B N 1
ATOM 3730 C CA . THR B 1 197 ? -2.088 32.522 53.718 1.00 16.51 177 THR B CA 1
ATOM 3731 C C . THR B 1 197 ? -3.297 32.016 54.511 1.00 16.15 177 THR B C 1
ATOM 3732 O O . THR B 1 197 ? -3.750 32.699 55.460 1.00 16.44 177 THR B O 1
ATOM 3736 N N . GLY B 1 198 ? -3.833 30.865 54.098 1.00 14.02 178 GLY B N 1
ATOM 3737 C CA . GLY B 1 198 ? -4.966 30.233 54.812 1.00 14.22 178 GLY B CA 1
ATOM 3738 C C . GLY B 1 198 ? -4.582 28.901 55.411 1.00 13.77 178 GLY B C 1
ATOM 3739 O O . GLY B 1 198 ? -3.534 28.324 55.042 1.00 12.69 178 GLY B O 1
ATOM 3740 N N . PHE B 1 199 ? -5.460 28.338 56.237 1.00 12.84 179 PHE B N 1
ATOM 3741 C CA . PHE B 1 199 ? -5.240 27.010 56.869 1.00 12.23 179 PHE B CA 1
ATOM 3742 C C . PHE B 1 199 ? -6.581 26.296 57.022 1.00 13.53 179 PHE B C 1
ATOM 3743 O O . PHE B 1 199 ? -7.564 26.969 57.253 1.00 15.01 179 PHE B O 1
ATOM 3751 N N . ILE B 1 200 ? -6.583 24.999 56.832 1.00 11.93 180 ILE B N 1
ATOM 3752 C CA . ILE B 1 200 ? -7.772 24.131 57.049 1.00 12.74 180 ILE B CA 1
ATOM 3753 C C . ILE B 1 200 ? -7.269 22.762 57.471 1.00 12.50 180 ILE B C 1
ATOM 3754 O O . ILE B 1 200 ? -6.138 22.391 57.085 1.00 11.45 180 ILE B O 1
ATOM 3759 N N . ILE B 1 201 ? -8.048 22.077 58.315 1.00 12.14 181 ILE B N 1
ATOM 3760 C CA . ILE B 1 201 ? -7.726 20.703 58.732 1.00 11.98 181 ILE B CA 1
ATOM 3761 C C . ILE B 1 201 ? -8.570 19.760 57.908 1.00 10.17 181 ILE B C 1
ATOM 3762 O O . ILE B 1 201 ? -9.793 20.001 57.805 1.00 17.08 181 ILE B O 1
ATOM 3767 N N . ILE B 1 202 ? -7.960 18.670 57.483 1.00 11.26 182 ILE B N 1
ATOM 3768 C CA . ILE B 1 202 ? -8.616 17.537 56.776 1.00 10.07 182 ILE B CA 1
ATOM 3769 C C . ILE B 1 202 ? -8.262 16.247 57.512 1.00 11.39 182 ILE B C 1
ATOM 3770 O O . ILE B 1 202 ? -7.245 16.184 58.203 1.00 11.45 182 ILE B O 1
ATOM 3775 N N . ASP B 1 203 ? -9.053 15.212 57.306 1.00 11.05 183 ASP B N 1
ATOM 3776 C CA . ASP B 1 203 ? -8.866 13.963 58.091 1.00 11.90 183 ASP B CA 1
ATOM 3777 C C . ASP B 1 203 ? -7.693 13.129 57.548 1.00 11.66 183 ASP B C 1
ATOM 3778 O O . ASP B 1 203 ? -7.021 12.469 58.312 1.00 16.34 183 ASP B O 1
ATOM 3783 N N . SER B 1 204 ? -7.503 13.142 56.228 1.00 11.98 184 SER B N 1
ATOM 3784 C CA . SER B 1 204 ? -6.532 12.229 55.582 1.00 11.36 184 SER B CA 1
ATOM 3785 C C . SER B 1 204 ? -6.236 12.682 54.158 1.00 8.87 184 SER B C 1
ATOM 3786 O O . SER B 1 204 ? -6.962 13.543 53.649 1.00 10.42 184 SER B O 1
ATOM 3789 N N . LEU B 1 205 ? -5.211 12.075 53.578 1.00 9.24 185 LEU B N 1
ATOM 3790 C CA . LEU B 1 205 ? -4.829 12.429 52.174 1.00 9.56 185 LEU B CA 1
ATOM 3791 C C . LEU B 1 205 ? -5.995 12.100 51.235 1.00 10.51 185 LEU B C 1
ATOM 3792 O O . LEU B 1 205 ? -6.127 12.699 50.134 1.00 11.13 185 LEU B O 1
ATOM 3797 N N . ASP B 1 206 ? -6.829 11.134 51.583 1.00 9.60 186 ASP B N 1
ATOM 3798 C CA . ASP B 1 206 ? -7.991 10.758 50.742 1.00 11.87 186 ASP B CA 1
ATOM 3799 C C . ASP B 1 206 ? -8.996 11.912 50.635 1.00 10.66 186 ASP B C 1
ATOM 3800 O O . ASP B 1 206 ? -9.856 11.814 49.775 1.00 14.77 186 ASP B O 1
ATOM 3805 N N . ASP B 1 207 ? -8.910 12.934 51.490 1.00 10.21 187 ASP B N 1
ATOM 3806 C CA . ASP B 1 207 ? -9.769 14.143 51.462 1.00 10.77 187 ASP B CA 1
ATOM 3807 C C . ASP B 1 207 ? -9.137 15.298 50.687 1.00 8.48 187 ASP B C 1
ATOM 3808 O O . ASP B 1 207 ? -9.860 16.233 50.397 1.00 12.19 187 ASP B O 1
ATOM 3813 N N . LEU B 1 208 ? -7.863 15.192 50.298 1.00 7.49 188 LEU B N 1
ATOM 3814 C CA . LEU B 1 208 ? -7.230 16.347 49.592 1.00 7.33 188 LEU B CA 1
ATOM 3815 C C . LEU B 1 208 ? -7.783 16.488 48.183 1.00 7.81 188 LEU B C 1
ATOM 3816 O O . LEU B 1 208 ? -7.792 15.523 47.427 1.00 8.54 188 LEU B O 1
ATOM 3821 N N . CYS B 1 209 ? -8.114 17.715 47.846 1.00 8.32 189 CYS B N 1
ATOM 3822 C CA . CYS B 1 209 ? -8.679 18.098 46.549 1.00 10.55 189 CYS B CA 1
ATOM 3823 C C . CYS B 1 209 ? -8.643 19.624 46.416 1.00 8.90 189 CYS B C 1
ATOM 3824 O O . CYS B 1 209 ? -8.431 20.336 47.395 1.00 10.09 189 CYS B O 1
ATOM 3827 N N . SER B 1 210 ? -8.986 20.104 45.242 1.00 9.87 190 SER B N 1
ATOM 3828 C CA . SER B 1 210 ? -8.931 21.546 44.942 1.00 11.40 190 SER B CA 1
ATOM 3829 C C . SER B 1 210 ? -9.915 22.313 45.835 1.00 10.41 190 SER B C 1
ATOM 3830 O O . SER B 1 210 ? -9.513 23.291 46.439 1.00 13.02 190 SER B O 1
ATOM 3833 N N . GLN B 1 211 ? -11.133 21.785 45.995 1.00 8.79 191 GLN B N 1
ATOM 3834 C CA . GLN B 1 211 ? -12.195 22.433 46.779 1.00 13.06 191 GLN B CA 1
ATOM 3835 C C . GLN B 1 211 ? -11.668 22.691 48.198 1.00 12.01 191 GLN B C 1
ATOM 3836 O O . GLN B 1 211 ? -11.836 23.791 48.704 1.00 12.88 191 GLN B O 1
ATOM 3842 N N . VAL B 1 212 ? -11.102 21.696 48.890 1.00 12.22 192 VAL B N 1
ATOM 3843 C CA A VAL B 1 212 ? -10.802 21.908 50.333 0.50 13.45 192 VAL B CA 1
ATOM 3844 C CA B VAL B 1 212 ? -10.814 21.923 50.327 0.50 11.79 192 VAL B CA 1
ATOM 3845 C C . VAL B 1 212 ? -9.634 22.901 50.463 1.00 10.78 192 VAL B C 1
ATOM 3846 O O . VAL B 1 212 ? -9.608 23.684 51.374 1.00 13.93 192 VAL B O 1
ATOM 3853 N N . ILE B 1 213 ? -8.718 22.873 49.524 1.00 11.00 193 ILE B N 1
ATOM 3854 C CA . ILE B 1 213 ? -7.574 23.835 49.545 1.00 14.15 193 ILE B CA 1
ATOM 3855 C C . ILE B 1 213 ? -8.124 25.253 49.350 1.00 14.68 193 ILE B C 1
ATOM 3856 O O . ILE B 1 213 ? -7.768 26.172 50.116 1.00 15.11 193 ILE B O 1
ATOM 3861 N N . ASP B 1 214 ? -9.072 25.401 48.437 1.00 14.36 194 ASP B N 1
ATOM 3862 C CA . ASP B 1 214 ? -9.659 26.723 48.114 1.00 16.85 194 ASP B CA 1
ATOM 3863 C C . ASP B 1 214 ? -10.454 27.270 49.303 1.00 19.19 194 ASP B C 1
ATOM 3864 O O . ASP B 1 214 ? -10.511 28.501 49.460 1.00 24.86 194 ASP B O 1
ATOM 3869 N N . SER B 1 215 ? -10.997 26.382 50.135 1.00 16.73 195 SER B N 1
ATOM 3870 C CA . SER B 1 215 ? -11.878 26.715 51.289 1.00 18.01 195 SER B CA 1
ATOM 3871 C C . SER B 1 215 ? -11.089 27.188 52.525 1.00 17.94 195 SER B C 1
ATOM 3872 O O . SER B 1 215 ? -11.710 27.594 53.512 1.00 22.40 195 SER B O 1
ATOM 3875 N N . ALA B 1 216 ? -9.769 27.172 52.507 1.00 16.55 196 ALA B N 1
ATOM 3876 C CA . ALA B 1 216 ? -9.009 27.465 53.737 1.00 15.00 196 ALA B CA 1
ATOM 3877 C C . ALA B 1 216 ? -9.230 28.904 54.174 1.00 17.46 196 ALA B C 1
ATOM 3878 O O . ALA B 1 216 ? -9.363 29.771 53.324 1.00 22.21 196 ALA B O 1
ATOM 3880 N N . LYS B 1 217 ? -9.314 29.110 55.474 1.00 22.78 197 LYS B N 1
ATOM 3881 C CA A LYS B 1 217 ? -9.621 30.420 56.113 0.50 18.29 197 LYS B CA 1
ATOM 3882 C CA B LYS B 1 217 ? -9.620 30.422 56.110 0.50 18.24 197 LYS B CA 1
ATOM 3883 C C . LYS B 1 217 ? -8.317 31.159 56.400 1.00 17.36 197 LYS B C 1
ATOM 3884 O O . LYS B 1 217 ? -7.330 30.533 56.772 1.00 17.18 197 LYS B O 1
ATOM 3895 N N . PRO B 1 218 ? -8.282 32.502 56.258 1.00 18.61 198 PRO B N 1
ATOM 3896 C CA . PRO B 1 218 ? -7.042 33.245 56.494 1.00 17.95 198 PRO B CA 1
ATOM 3897 C C . PRO B 1 218 ? -6.502 33.053 57.911 1.00 18.20 198 PRO B C 1
ATOM 3898 O O . PRO B 1 218 ? -7.270 33.094 58.878 1.00 18.03 198 PRO B O 1
ATOM 3902 N N . ILE B 1 219 ? -5.188 32.847 58.016 1.00 15.55 199 ILE B N 1
ATOM 3903 C CA . ILE B 1 219 ? -4.487 32.922 59.316 1.00 16.85 199 ILE B CA 1
ATOM 3904 C C . ILE B 1 219 ? -4.379 34.388 59.736 1.00 15.01 199 ILE B C 1
ATOM 3905 O O . ILE B 1 219 ? -4.496 35.330 58.876 1.00 16.68 199 ILE B O 1
ATOM 3910 N N . ASP B 1 220 ? -4.193 34.602 61.031 1.00 17.01 200 ASP B N 1
ATOM 3911 C CA . ASP B 1 220 ? -4.015 35.956 61.587 1.00 18.54 200 ASP B CA 1
ATOM 3912 C C . ASP B 1 220 ? -2.742 36.549 60.972 1.00 18.72 200 ASP B C 1
ATOM 3913 O O . ASP B 1 220 ? -1.650 35.902 61.072 1.00 17.91 200 ASP B O 1
ATOM 3918 N N . HIS B 1 221 ? -2.899 37.713 60.331 1.00 18.99 201 HIS B N 1
ATOM 3919 C CA . HIS B 1 221 ? -1.853 38.345 59.500 1.00 19.49 201 HIS B CA 1
ATOM 3920 C C . HIS B 1 221 ? -1.172 39.498 60.263 1.00 19.59 201 HIS B C 1
ATOM 3921 O O . HIS B 1 221 ? -0.236 40.153 59.661 1.00 19.68 201 HIS B O 1
ATOM 3928 N N . THR B 1 222 ? -1.609 39.793 61.505 1.00 19.11 202 THR B N 1
ATOM 3929 C CA . THR B 1 222 ? -1.159 40.998 62.284 1.00 21.81 202 THR B CA 1
ATOM 3930 C C . THR B 1 222 ? 0.374 41.099 62.370 1.00 18.55 202 THR B C 1
ATOM 3931 O O . THR B 1 222 ? 0.894 42.239 62.231 1.00 25.13 202 THR B O 1
ATOM 3935 N N . LEU B 1 223 ? 1.092 39.995 62.570 1.00 17.11 203 LEU B N 1
ATOM 3936 C CA . LEU B 1 223 ? 2.565 40.050 62.718 1.00 17.03 203 LEU B CA 1
ATOM 3937 C C . LEU B 1 223 ? 3.268 40.425 61.403 1.00 17.27 203 LEU B C 1
ATOM 3938 O O . LEU B 1 223 ? 4.453 40.920 61.499 1.00 16.79 203 LEU B O 1
ATOM 3943 N N . PHE B 1 224 ? 2.668 40.173 60.240 1.00 15.18 204 PHE B N 1
ATOM 3944 C CA . PHE B 1 224 ? 3.426 40.126 58.948 1.00 16.09 204 PHE B CA 1
ATOM 3945 C C . PHE B 1 224 ? 3.518 41.508 58.284 1.00 15.46 204 PHE B C 1
ATOM 3946 O O . PHE B 1 224 ? 4.189 41.617 57.253 1.00 18.82 204 PHE B O 1
ATOM 3954 N N . GLY B 1 225 ? 2.772 42.474 58.771 1.00 18.92 205 GLY B N 1
ATOM 3955 C CA . GLY B 1 225 ? 2.614 43.808 58.155 1.00 16.93 205 GLY B CA 1
ATOM 3956 C C . GLY B 1 225 ? 2.267 43.701 56.667 1.00 14.51 205 GLY B C 1
ATOM 3957 O O . GLY B 1 225 ? 1.274 43.087 56.319 1.00 19.36 205 GLY B O 1
ATOM 3958 N N . ASP B 1 226 ? 3.076 44.305 55.786 1.00 14.89 206 ASP B N 1
ATOM 3959 C CA . ASP B 1 226 ? 2.811 44.332 54.332 1.00 14.96 206 ASP B CA 1
ATOM 3960 C C . ASP B 1 226 ? 3.418 43.126 53.610 1.00 15.09 206 ASP B C 1
ATOM 3961 O O . ASP B 1 226 ? 3.299 43.057 52.367 1.00 19.99 206 ASP B O 1
ATOM 3966 N N . ALA B 1 227 ? 3.981 42.143 54.299 1.00 14.20 207 ALA B N 1
ATOM 3967 C CA . ALA B 1 227 ? 4.704 41.027 53.630 1.00 16.83 207 ALA B CA 1
ATOM 3968 C C . ALA B 1 227 ? 3.723 40.165 52.817 1.00 17.50 207 ALA B C 1
ATOM 3969 O O . ALA B 1 227 ? 2.564 39.969 53.222 1.00 19.74 207 ALA B O 1
ATOM 3971 N N . TRP B 1 228 ? 4.152 39.698 51.655 1.00 15.28 208 TRP B N 1
ATOM 3972 C CA . TRP B 1 228 ? 3.485 38.601 50.927 1.00 16.82 208 TRP B CA 1
ATOM 3973 C C . TRP B 1 228 ? 4.449 37.427 50.876 1.00 14.40 208 TRP B C 1
ATOM 3974 O O . TRP B 1 228 ? 5.678 37.615 50.935 1.00 14.94 208 TRP B O 1
ATOM 3985 N N . GLY B 1 229 ? 3.888 36.228 50.838 1.00 16.34 209 GLY B N 1
ATOM 3986 C CA . GLY B 1 229 ? 4.698 35.003 50.724 1.00 14.89 209 GLY B CA 1
ATOM 3987 C C . GLY B 1 229 ? 3.900 33.817 51.229 1.00 13.77 209 GLY B C 1
ATOM 3988 O O . GLY B 1 229 ? 2.637 33.845 51.096 1.00 20.08 209 GLY B O 1
ATOM 3989 N N . GLY B 1 230 ? 4.596 32.799 51.664 1.00 10.54 210 GLY B N 1
ATOM 3990 C CA . GLY B 1 230 ? 3.941 31.514 51.917 1.00 11.19 210 GLY B CA 1
ATOM 3991 C C . GLY B 1 230 ? 4.826 30.550 52.639 1.00 10.79 210 GLY B C 1
ATOM 3992 O O . GLY B 1 230 ? 6.074 30.791 52.836 1.00 10.15 210 GLY B O 1
ATOM 3993 N N . VAL B 1 231 ? 4.218 29.455 53.079 1.00 12.30 211 VAL B N 1
ATOM 3994 C CA . VAL B 1 231 ? 4.971 28.403 53.795 1.00 9.99 211 VAL B CA 1
ATOM 3995 C C . VAL B 1 231 ? 5.737 27.533 52.792 1.00 8.18 211 VAL B C 1
ATOM 3996 O O . VAL B 1 231 ? 5.208 27.240 51.715 1.00 9.54 211 VAL B O 1
ATOM 4000 N N . ASN B 1 232 ? 6.926 27.071 53.176 1.00 8.49 212 ASN B N 1
ATOM 4001 C CA . ASN B 1 232 ? 7.696 26.123 52.373 1.00 9.15 212 ASN B CA 1
ATOM 4002 C C . ASN B 1 232 ? 7.852 24.787 53.062 1.00 8.16 212 ASN B C 1
ATOM 4003 O O . ASN B 1 232 ? 7.748 23.787 52.384 1.00 9.51 212 ASN B O 1
ATOM 4008 N N . GLN B 1 233 ? 8.125 24.803 54.352 1.00 7.51 213 GLN B N 1
ATOM 4009 C CA . GLN B 1 233 ? 8.318 23.523 55.066 1.00 6.39 213 GLN B CA 1
ATOM 4010 C C . GLN B 1 233 ? 7.728 23.659 56.479 1.00 7.22 213 GLN B C 1
ATOM 4011 O O . GLN B 1 233 ? 8.238 24.407 57.299 1.00 7.41 213 GLN B O 1
ATOM 4017 N N . PRO B 1 234 ? 6.557 23.012 56.799 1.00 8.72 214 PRO B N 1
ATOM 4018 C CA . PRO B 1 234 ? 5.909 23.027 58.130 1.00 8.79 214 PRO B CA 1
ATOM 4019 C C . PRO B 1 234 ? 6.438 21.844 58.951 1.00 8.13 214 PRO B C 1
ATOM 4020 O O . PRO B 1 234 ? 6.788 20.810 58.386 1.00 11.19 214 PRO B O 1
ATOM 4024 N N . TYR B 1 235 ? 6.538 22.037 60.241 1.00 8.63 215 TYR B N 1
ATOM 4025 C CA . TYR B 1 235 ? 7.053 21.041 61.202 1.00 9.43 215 TYR B CA 1
ATOM 4026 C C . TYR B 1 235 ? 6.090 20.998 62.395 1.00 8.21 215 TYR B C 1
ATOM 4027 O O . TYR B 1 235 ? 5.871 22.001 63.035 1.00 9.58 215 TYR B O 1
ATOM 4036 N N . LEU B 1 236 ? 5.586 19.799 62.712 1.00 8.95 216 LEU B N 1
ATOM 4037 C CA . LEU B 1 236 ? 4.847 19.637 63.973 1.00 9.01 216 LEU B CA 1
ATOM 4038 C C . LEU B 1 236 ? 5.822 19.762 65.147 1.00 8.75 216 LEU B C 1
ATOM 4039 O O . LEU B 1 236 ? 6.853 19.058 65.160 1.00 9.78 216 LEU B O 1
ATOM 4044 N N . LEU B 1 237 ? 5.485 20.598 66.122 1.00 8.43 217 LEU B N 1
ATOM 4045 C CA . LEU B 1 237 ? 6.283 20.797 67.338 1.00 8.88 217 LEU B CA 1
ATOM 4046 C C . LEU B 1 237 ? 5.691 20.022 68.533 1.00 9.76 217 LEU B C 1
ATOM 4047 O O . LEU B 1 237 ? 4.495 19.629 68.469 1.00 10.96 217 LEU B O 1
ATOM 4052 N N . SER B 1 238 ? 6.510 19.823 69.553 1.00 11.78 218 SER B N 1
ATOM 4053 C CA . SER B 1 238 ? 6.155 19.032 70.768 1.00 12.21 218 SER B CA 1
ATOM 4054 C C . SER B 1 238 ? 4.968 19.621 71.524 1.00 12.82 218 SER B C 1
ATOM 4055 O O . SER B 1 238 ? 4.368 18.887 72.301 1.00 16.73 218 SER B O 1
ATOM 4058 N N . THR B 1 239 ? 4.653 20.894 71.298 1.00 13.67 219 THR B N 1
ATOM 4059 C CA . THR B 1 239 ? 3.504 21.620 71.871 1.00 14.70 219 THR B CA 1
ATOM 4060 C C . THR B 1 239 ? 2.224 21.437 71.053 1.00 14.87 219 THR B C 1
ATOM 4061 O O . THR B 1 239 ? 1.192 21.888 71.534 1.00 17.21 219 THR B O 1
ATOM 4065 N N . GLY B 1 240 ? 2.300 20.872 69.847 1.00 12.05 220 GLY B N 1
ATOM 4066 C CA . GLY B 1 240 ? 1.182 20.793 68.898 1.00 14.97 220 GLY B CA 1
ATOM 4067 C C . GLY B 1 240 ? 1.121 22.026 68.005 1.00 11.89 220 GLY B C 1
ATOM 4068 O O . GLY B 1 240 ? 0.322 22.021 67.071 1.00 15.51 220 GLY B O 1
ATOM 4069 N N . LYS B 1 241 ? 1.967 23.045 68.247 1.00 11.69 221 LYS B N 1
ATOM 4070 C CA . LYS B 1 241 ? 2.108 24.194 67.302 1.00 11.30 221 LYS B CA 1
ATOM 4071 C C . LYS B 1 241 ? 2.853 23.739 66.054 1.00 10.42 221 LYS B C 1
ATOM 4072 O O . LYS B 1 241 ? 3.439 22.671 66.044 1.00 11.18 221 LYS B O 1
ATOM 4078 N N . ILE B 1 242 ? 2.738 24.528 64.993 1.00 8.60 222 ILE B N 1
ATOM 4079 C CA . ILE B 1 242 ? 3.407 24.202 63.719 1.00 8.48 222 ILE B CA 1
ATOM 4080 C C . ILE B 1 242 ? 4.517 25.227 63.490 1.00 9.35 222 ILE B C 1
ATOM 4081 O O . ILE B 1 242 ? 4.224 26.430 63.400 1.00 9.98 222 ILE B O 1
ATOM 4086 N N . GLY B 1 243 ? 5.749 24.749 63.409 1.00 8.38 223 GLY B N 1
ATOM 4087 C CA . GLY B 1 243 ? 6.841 25.677 63.038 1.00 9.80 223 GLY B CA 1
ATOM 4088 C C . GLY B 1 243 ? 6.885 25.769 61.530 1.00 8.08 223 GLY B C 1
ATOM 4089 O O . GLY B 1 243 ? 7.003 24.740 60.850 1.00 9.37 223 GLY B O 1
ATOM 4090 N N . CYS B 1 244 ? 6.855 26.985 60.986 1.00 7.34 224 CYS B N 1
ATOM 4091 C CA . CYS B 1 244 ? 6.818 27.221 59.524 1.00 8.79 224 CYS B CA 1
ATOM 4092 C C . CYS B 1 244 ? 8.103 27.885 59.057 1.00 9.50 224 CYS B C 1
ATOM 4093 O O . CYS B 1 244 ? 8.473 28.936 59.581 1.00 11.13 224 CYS B O 1
ATOM 4096 N N . ILE B 1 245 ? 8.790 27.197 58.150 1.00 9.06 225 ILE B N 1
ATOM 4097 C CA . ILE B 1 245 ? 9.895 27.821 57.402 1.00 7.70 225 ILE B CA 1
ATOM 4098 C C . ILE B 1 245 ? 9.282 28.324 56.115 1.00 7.77 225 ILE B C 1
ATOM 4099 O O . ILE B 1 245 ? 8.689 27.530 55.370 1.00 8.63 225 ILE B O 1
ATOM 4104 N N . SER B 1 246 ? 9.476 29.620 55.859 1.00 7.78 226 SER B N 1
ATOM 4105 C CA . SER B 1 246 ? 8.666 30.349 54.883 1.00 7.48 226 SER B CA 1
ATOM 4106 C C . SER B 1 246 ? 9.501 31.305 54.038 1.00 6.95 226 SER B C 1
ATOM 4107 O O . SER B 1 246 ? 10.706 31.415 54.275 1.00 6.93 226 SER B O 1
ATOM 4110 N N . HIS B 1 247 ? 8.823 31.878 53.070 1.00 7.71 227 HIS B N 1
ATOM 4111 C CA . HIS B 1 247 ? 9.383 32.952 52.251 1.00 7.51 227 HIS B CA 1
ATOM 4112 C C . HIS B 1 247 ? 8.457 34.134 52.288 1.00 8.10 227 HIS B C 1
ATOM 4113 O O . HIS B 1 247 ? 7.244 33.952 52.158 1.00 9.55 227 HIS B O 1
ATOM 4120 N N . HIS B 1 248 ? 9.025 35.325 52.402 1.00 9.68 228 HIS B N 1
ATOM 4121 C CA . HIS B 1 248 ? 8.233 36.550 52.342 1.00 10.10 228 HIS B CA 1
ATOM 4122 C C . HIS B 1 248 ? 9.048 37.599 51.616 1.00 10.52 228 HIS B C 1
ATOM 4123 O O . HIS B 1 248 ? 10.285 37.543 51.663 1.00 10.12 228 HIS B O 1
ATOM 4130 N N . GLY B 1 249 ? 8.341 38.478 50.959 1.00 9.05 229 GLY B N 1
ATOM 4131 C CA . GLY B 1 249 ? 8.974 39.465 50.084 1.00 13.98 229 GLY B CA 1
ATOM 4132 C C . GLY B 1 249 ? 8.286 40.800 49.989 1.00 10.90 229 GLY B C 1
ATOM 4133 O O . GLY B 1 249 ? 7.229 41.071 50.599 1.00 14.14 229 GLY B O 1
ATOM 4134 N N . TYR B 1 250 ? 8.949 41.660 49.211 1.00 9.67 230 TYR B N 1
ATOM 4135 C CA . TYR B 1 250 ? 8.593 43.062 48.928 1.00 10.06 230 TYR B CA 1
ATOM 4136 C C . TYR B 1 250 ? 9.256 43.461 47.605 1.00 12.73 230 TYR B C 1
ATOM 4137 O O . TYR B 1 250 ? 9.988 42.646 47.007 1.00 16.36 230 TYR B O 1
ATOM 4146 N N . LEU B 1 251 ? 8.900 44.640 47.125 1.00 15.64 231 LEU B N 1
ATOM 4147 C CA . LEU B 1 251 ? 9.452 45.201 45.868 1.00 16.58 231 LEU B CA 1
ATOM 4148 C C . LEU B 1 251 ? 10.521 46.252 46.181 1.00 16.82 231 LEU B C 1
ATOM 4149 O O . LEU B 1 251 ? 10.314 47.112 47.034 1.00 18.51 231 LEU B O 1
ATOM 4154 N N . ASP B 1 252 ? 11.596 46.202 45.421 1.00 18.72 232 ASP B N 1
ATOM 4155 C CA . ASP B 1 252 ? 12.636 47.258 45.355 1.00 18.66 232 ASP B CA 1
ATOM 4156 C C . ASP B 1 252 ? 12.927 47.559 43.878 1.00 14.49 232 ASP B C 1
ATOM 4157 O O . ASP B 1 252 ? 12.344 46.963 42.992 1.00 19.41 232 ASP B O 1
ATOM 4162 N N . THR B 1 253 ? 13.763 48.532 43.623 1.00 19.54 233 THR B N 1
ATOM 4163 C CA . THR B 1 253 ? 14.149 48.855 42.232 1.00 23.23 233 THR B CA 1
ATOM 4164 C C . THR B 1 253 ? 15.666 48.852 42.133 1.00 20.60 233 THR B C 1
ATOM 4165 O O . THR B 1 253 ? 16.341 49.193 43.126 1.00 20.12 233 THR B O 1
ATOM 4169 N N . ASP B 1 254 ? 16.142 48.540 40.927 1.00 20.57 234 ASP B N 1
ATOM 4170 C CA . ASP B 1 254 ? 17.578 48.607 40.579 1.00 22.60 234 ASP B CA 1
ATOM 4171 C C . ASP B 1 254 ? 17.880 50.033 40.117 1.00 18.18 234 ASP B C 1
ATOM 4172 O O . ASP B 1 254 ? 17.019 50.940 40.174 1.00 17.45 234 ASP B O 1
ATOM 4177 N N . ALA B 1 255 ? 19.108 50.242 39.728 1.00 20.03 235 ALA B N 1
ATOM 4178 C CA . ALA B 1 255 ? 19.618 51.579 39.402 1.00 19.15 235 ALA B CA 1
ATOM 4179 C C . ALA B 1 255 ? 18.907 52.161 38.160 1.00 18.99 235 ALA B C 1
ATOM 4180 O O . ALA B 1 255 ? 18.959 53.402 38.009 1.00 21.51 235 ALA B O 1
ATOM 4182 N N . ASN B 1 256 ? 18.313 51.323 37.302 1.00 21.39 236 ASN B N 1
ATOM 4183 C CA . ASN B 1 256 ? 17.540 51.753 36.108 1.00 21.88 236 ASN B CA 1
ATOM 4184 C C . ASN B 1 256 ? 16.057 51.873 36.428 1.00 22.46 236 ASN B C 1
ATOM 4185 O O . ASN B 1 256 ? 15.261 52.072 35.500 1.00 30.59 236 ASN B O 1
ATOM 4190 N N . GLY B 1 257 ? 15.683 51.732 37.693 1.00 24.03 237 GLY B N 1
ATOM 4191 C CA . GLY B 1 257 ? 14.270 51.788 38.071 1.00 24.65 237 GLY B CA 1
ATOM 4192 C C . GLY B 1 257 ? 13.524 50.508 37.699 1.00 16.57 237 GLY B C 1
ATOM 4193 O O . GLY B 1 257 ? 12.322 50.570 37.713 1.00 26.01 237 GLY B O 1
ATOM 4194 N N . GLU B 1 258 ? 14.225 49.428 37.331 1.00 20.04 238 GLU B N 1
ATOM 4195 C CA . GLU B 1 258 ? 13.625 48.103 37.047 1.00 19.47 238 GLU B CA 1
ATOM 4196 C C . GLU B 1 258 ? 13.344 47.361 38.360 1.00 19.66 238 GLU B C 1
ATOM 4197 O O . GLU B 1 258 ? 14.117 47.475 39.289 1.00 20.32 238 GLU B O 1
ATOM 4203 N N . VAL B 1 259 ? 12.251 46.611 38.401 1.00 18.14 239 VAL B N 1
ATOM 4204 C CA . VAL B 1 259 ? 11.818 45.924 39.630 1.00 19.24 239 VAL B CA 1
ATOM 4205 C C . VAL B 1 259 ? 12.860 44.859 40.040 1.00 19.26 239 VAL B C 1
ATOM 4206 O O . VAL B 1 259 ? 13.405 44.131 39.186 1.00 17.98 239 VAL B O 1
ATOM 4210 N N . ILE B 1 260 ? 13.049 44.749 41.353 1.00 17.16 240 ILE B N 1
ATOM 4211 C CA . ILE B 1 260 ? 13.779 43.681 42.043 1.00 15.69 240 ILE B CA 1
ATOM 4212 C C . ILE B 1 260 ? 12.700 43.006 42.915 1.00 15.20 240 ILE B C 1
ATOM 4213 O O . ILE B 1 260 ? 12.064 43.703 43.729 1.00 19.74 240 ILE B O 1
ATOM 4218 N N . ASN B 1 261 ? 12.414 41.738 42.638 1.00 15.07 241 ASN B N 1
ATOM 4219 C CA . ASN B 1 261 ? 11.492 40.913 43.469 1.00 15.84 241 ASN B CA 1
ATOM 4220 C C . ASN B 1 261 ? 12.281 40.359 44.649 1.00 13.04 241 ASN B C 1
ATOM 4221 O O . ASN B 1 261 ? 12.856 39.240 44.534 1.00 16.97 241 ASN B O 1
ATOM 4226 N N . VAL B 1 262 ? 12.268 41.098 45.765 1.00 11.97 242 VAL B N 1
ATOM 4227 C CA . VAL B 1 262 ? 12.982 40.710 47.003 1.00 11.85 242 VAL B CA 1
ATOM 4228 C C . VAL B 1 262 ? 12.242 39.572 47.693 1.00 11.02 242 VAL B C 1
ATOM 4229 O O . VAL B 1 262 ? 11.081 39.712 47.933 1.00 11.96 242 VAL B O 1
ATOM 4233 N N . TYR B 1 263 ? 12.949 38.520 48.002 1.00 9.81 243 TYR B N 1
ATOM 4234 C CA . TYR B 1 263 ? 12.420 37.435 48.850 1.00 11.19 243 TYR B CA 1
ATOM 4235 C C . TYR B 1 263 ? 13.464 37.081 49.881 1.00 9.56 243 TYR B C 1
ATOM 4236 O O . TYR B 1 263 ? 14.650 36.929 49.535 1.00 11.31 243 TYR B O 1
ATOM 4245 N N . CYS B 1 264 ? 12.998 36.919 51.115 1.00 8.58 244 CYS B N 1
ATOM 4246 C CA . CYS B 1 264 ? 13.770 36.570 52.302 1.00 8.82 244 CYS B CA 1
ATOM 4247 C C . CYS B 1 264 ? 13.343 35.186 52.781 1.00 7.23 244 CYS B C 1
ATOM 4248 O O . CYS B 1 264 ? 12.165 34.781 52.517 1.00 8.43 244 CYS B O 1
ATOM 4251 N N . ILE B 1 265 ? 14.252 34.556 53.465 1.00 6.80 245 ILE B N 1
ATOM 4252 C CA . ILE B 1 265 ? 13.959 33.344 54.264 1.00 6.51 245 ILE B CA 1
ATOM 4253 C C . ILE B 1 265 ? 13.398 33.821 55.583 1.00 7.33 245 ILE B C 1
ATOM 4254 O O . ILE B 1 265 ? 14.047 34.610 56.270 1.00 9.31 245 ILE B O 1
ATOM 4259 N N . THR B 1 266 ? 12.193 33.321 55.916 1.00 8.02 246 THR B N 1
ATOM 4260 C CA . THR B 1 266 ? 11.530 33.732 57.153 1.00 7.74 246 THR B CA 1
ATOM 4261 C C . THR B 1 266 ? 11.048 32.481 57.903 1.00 8.33 246 THR B C 1
ATOM 4262 O O . THR B 1 266 ? 11.123 31.362 57.397 1.00 7.46 246 THR B O 1
ATOM 4266 N N . SER B 1 267 ? 10.564 32.737 59.111 1.00 8.75 247 SER B N 1
ATOM 4267 C CA . SER B 1 267 ? 9.955 31.671 59.933 1.00 8.92 247 SER B CA 1
ATOM 4268 C C . SER B 1 267 ? 8.849 32.308 60.758 1.00 10.14 247 SER B C 1
ATOM 4269 O O . SER B 1 267 ? 8.906 33.516 61.051 1.00 9.36 247 SER B O 1
ATOM 4272 N N . PHE B 1 268 ? 7.894 31.464 61.159 1.00 10.56 248 PHE B N 1
ATOM 4273 C CA . PHE B 1 268 ? 6.936 31.859 62.181 1.00 9.11 248 PHE B CA 1
ATOM 4274 C C . PHE B 1 268 ? 6.361 30.572 62.769 1.00 9.04 248 PHE B C 1
ATOM 4275 O O . PHE B 1 268 ? 6.574 29.511 62.211 1.00 8.52 248 PHE B O 1
ATOM 4283 N N . VAL B 1 269 ? 5.657 30.705 63.887 1.00 9.87 249 VAL B N 1
ATOM 4284 C CA . VAL B 1 269 ? 4.982 29.546 64.523 1.00 9.05 249 VAL B CA 1
ATOM 4285 C C . VAL B 1 269 ? 3.488 29.811 64.483 1.00 9.70 249 VAL B C 1
ATOM 4286 O O . VAL B 1 269 ? 3.064 30.920 64.754 1.00 10.54 249 VAL B O 1
ATOM 4290 N N . TYR B 1 270 ? 2.729 28.773 64.178 1.00 9.18 250 TYR B N 1
ATOM 4291 C CA . TYR B 1 270 ? 1.284 28.820 63.968 1.00 8.16 250 TYR B CA 1
ATOM 4292 C C . TYR B 1 270 ? 0.616 27.917 65.028 1.00 8.35 250 TYR B C 1
ATOM 4293 O O . TYR B 1 270 ? 1.062 26.771 65.209 1.00 10.08 250 TYR B O 1
ATOM 4302 N N . LYS B 1 271 ? -0.397 28.449 65.684 1.00 8.88 251 LYS B N 1
ATOM 4303 C CA . LYS B 1 271 ? -1.211 27.659 66.656 1.00 13.25 251 LYS B CA 1
ATOM 4304 C C . LYS B 1 271 ? -2.614 27.458 66.072 1.00 14.65 251 LYS B C 1
ATOM 4305 O O . LYS B 1 271 ? -3.434 28.392 66.028 1.00 18.02 251 LYS B O 1
ATOM 4311 N N . PRO B 1 272 ? -2.929 26.269 65.510 1.00 15.80 252 PRO B N 1
ATOM 4312 C CA . PRO B 1 272 ? -4.223 26.063 64.852 1.00 16.01 252 PRO B CA 1
ATOM 4313 C C . PRO B 1 272 ? -5.410 26.355 65.763 1.00 17.53 252 PRO B C 1
ATOM 4314 O O . PRO B 1 272 ? -6.343 26.962 65.302 1.00 22.89 252 PRO B O 1
ATOM 4318 N N . SER B 1 273 ? -5.326 26.011 67.044 1.00 19.27 253 SER B N 1
ATOM 4319 C CA . SER B 1 273 ? -6.535 26.090 67.915 1.00 22.41 253 SER B CA 1
ATOM 4320 C C . SER B 1 273 ? -7.032 27.538 68.044 1.00 26.04 253 SER B C 1
ATOM 4321 O O . SER B 1 273 ? -8.246 27.738 68.159 1.00 28.70 253 SER B O 1
ATOM 4324 N N . THR B 1 274 ? -6.141 28.537 67.967 1.00 23.03 254 THR B N 1
ATOM 4325 C CA . THR B 1 274 ? -6.527 29.970 68.138 1.00 22.63 254 THR B CA 1
ATOM 4326 C C . THR B 1 274 ? -6.286 30.725 66.819 1.00 18.23 254 THR B C 1
ATOM 4327 O O . THR B 1 274 ? -6.598 31.929 66.747 1.00 20.25 254 THR B O 1
ATOM 4331 N N . ASN B 1 275 ? -5.789 30.031 65.785 1.00 19.88 255 ASN B N 1
ATOM 4332 C CA . ASN B 1 275 ? -5.493 30.654 64.461 1.00 17.12 255 ASN B CA 1
ATOM 4333 C C . ASN B 1 275 ? -4.520 31.820 64.653 1.00 15.10 255 ASN B C 1
ATOM 4334 O O . ASN B 1 275 ? -4.742 32.836 63.991 1.00 23.20 255 ASN B O 1
ATOM 4339 N N . THR B 1 276 ? -3.539 31.699 65.559 1.00 16.43 256 THR B N 1
ATOM 4340 C CA . THR B 1 276 ? -2.611 32.782 65.973 1.00 15.79 256 THR B CA 1
ATOM 4341 C C . THR B 1 276 ? -1.192 32.441 65.482 1.00 11.60 256 THR B C 1
ATOM 4342 O O . THR B 1 276 ? -0.866 31.286 65.411 1.00 13.16 256 THR B O 1
ATOM 4346 N N . CYS B 1 277 ? -0.403 33.452 65.125 1.00 12.40 257 CYS B N 1
ATOM 4347 C CA . CYS B 1 277 ? 1.014 33.275 64.763 1.00 12.18 257 CYS B CA 1
ATOM 4348 C C . CYS B 1 277 ? 1.903 33.891 65.832 1.00 12.36 257 CYS B C 1
ATOM 4349 O O . CYS B 1 277 ? 1.444 34.829 66.501 1.00 15.37 257 CYS B O 1
ATOM 4352 N N . TYR B 1 278 ? 3.151 33.410 65.898 1.00 13.33 258 TYR B N 1
ATOM 4353 C CA . TYR B 1 278 ? 4.167 33.877 66.875 1.00 14.36 258 TYR B CA 1
ATOM 4354 C C . TYR B 1 278 ? 5.523 33.999 66.197 1.00 12.43 258 TYR B C 1
ATOM 4355 O O . TYR B 1 278 ? 5.813 33.211 65.301 1.00 10.97 258 TYR B O 1
ATOM 4364 N N . ASP B 1 279 ? 6.329 34.948 66.668 1.00 14.91 259 ASP B N 1
ATOM 4365 C CA . ASP B 1 279 ? 7.813 34.942 66.470 1.00 12.51 259 ASP B CA 1
ATOM 4366 C C . ASP B 1 279 ? 8.097 34.910 64.964 1.00 11.65 259 ASP B C 1
ATOM 4367 O O . ASP B 1 279 ? 8.866 34.060 64.492 1.00 14.57 259 ASP B O 1
ATOM 4372 N N . TYR B 1 280 ? 7.494 35.829 64.230 1.00 13.04 260 TYR B N 1
ATOM 4373 C CA . TYR B 1 280 ? 7.794 36.054 62.783 1.00 11.75 260 TYR B CA 1
ATOM 4374 C C . TYR B 1 280 ? 9.138 36.782 62.672 1.00 12.27 260 TYR B C 1
ATOM 4375 O O . TYR B 1 280 ? 9.337 37.827 63.289 1.00 14.53 260 TYR B O 1
ATOM 4384 N N . LYS B 1 281 ? 10.080 36.124 62.004 1.00 12.59 261 LYS B N 1
ATOM 4385 C CA . LYS B 1 281 ? 11.384 36.754 61.802 1.00 12.57 261 LYS B CA 1
ATOM 4386 C C . LYS B 1 281 ? 12.012 36.398 60.466 1.00 11.05 261 LYS B C 1
ATOM 4387 O O . LYS B 1 281 ? 11.606 35.471 59.792 1.00 10.01 261 LYS B O 1
ATOM 4393 N N . ILE B 1 282 ? 13.008 37.213 60.120 1.00 10.31 262 ILE B N 1
ATOM 4394 C CA . ILE B 1 282 ? 13.858 36.927 58.949 1.00 8.20 262 ILE B CA 1
ATOM 4395 C C . ILE B 1 282 ? 15.059 36.098 59.415 1.00 8.46 262 ILE B C 1
ATOM 4396 O O . ILE B 1 282 ? 15.630 36.436 60.424 1.00 12.07 262 ILE B O 1
ATOM 4401 N N . LEU B 1 283 ? 15.331 35.008 58.728 1.00 8.56 263 LEU B N 1
ATOM 4402 C CA . LEU B 1 283 ? 16.482 34.104 59.003 1.00 10.17 263 LEU B CA 1
ATOM 4403 C C . LEU B 1 283 ? 17.640 34.344 58.021 1.00 8.58 263 LEU B C 1
ATOM 4404 O O . LEU B 1 283 ? 18.781 33.971 58.364 1.00 11.92 263 LEU B O 1
ATOM 4409 N N . GLY B 1 284 ? 17.349 34.823 56.806 1.00 8.97 264 GLY B N 1
ATOM 4410 C CA . GLY B 1 284 ? 18.384 34.841 55.775 1.00 9.25 264 GLY B CA 1
ATOM 4411 C C . GLY B 1 284 ? 17.967 35.611 54.526 1.00 9.43 264 GLY B C 1
ATOM 4412 O O . GLY B 1 284 ? 16.777 35.751 54.205 1.00 10.36 264 GLY B O 1
ATOM 4413 N N . THR B 1 285 ? 18.976 36.121 53.829 1.00 9.63 265 THR B N 1
ATOM 4414 C CA . THR B 1 285 ? 18.812 36.864 52.553 1.00 11.16 265 THR B CA 1
ATOM 4415 C C . THR B 1 285 ? 19.891 36.394 51.566 1.00 7.97 265 THR B C 1
ATOM 4416 O O . THR B 1 285 ? 20.813 35.676 51.971 1.00 9.20 265 THR B O 1
ATOM 4420 N N . LYS B 1 286 ? 19.741 36.709 50.285 1.00 9.19 266 LYS B N 1
ATOM 4421 C CA . LYS B 1 286 ? 20.741 36.237 49.290 1.00 11.22 266 LYS B CA 1
ATOM 4422 C C . LYS B 1 286 ? 22.160 36.676 49.678 1.00 10.07 266 LYS B C 1
ATOM 4423 O O . LYS B 1 286 ? 23.092 35.857 49.475 1.00 11.65 266 LYS B O 1
ATOM 4429 N N . ASN B 1 287 ? 22.337 37.855 50.278 1.00 11.63 267 ASN B N 1
ATOM 4430 C CA . ASN B 1 287 ? 23.706 38.341 50.611 1.00 13.21 267 ASN B CA 1
ATOM 4431 C C . ASN B 1 287 ? 24.311 37.626 51.837 1.00 12.96 267 ASN B C 1
ATOM 4432 O O . ASN B 1 287 ? 25.540 37.846 52.124 1.00 15.88 267 ASN B O 1
ATOM 4437 N N . CYS B 1 288 ? 23.564 36.735 52.512 1.00 12.24 268 CYS B N 1
ATOM 4438 C CA . CYS B 1 288 ? 24.129 35.886 53.585 1.00 12.58 268 CYS B CA 1
ATOM 4439 C C . CYS B 1 288 ? 24.950 34.747 52.974 1.00 11.82 268 CYS B C 1
ATOM 4440 O O . CYS B 1 288 ? 25.783 34.169 53.649 1.00 14.00 268 CYS B O 1
ATOM 4443 N N . PHE B 1 289 ? 24.707 34.442 51.699 1.00 10.76 269 PHE B N 1
ATOM 4444 C CA . PHE B 1 289 ? 25.439 33.414 50.946 1.00 11.46 269 PHE B CA 1
ATOM 4445 C C . PHE B 1 289 ? 26.559 34.064 50.148 1.00 11.25 269 PHE B C 1
ATOM 4446 O O . PHE B 1 289 ? 26.530 35.273 49.907 1.00 15.01 269 PHE B O 1
ATOM 4454 N N . PRO B 1 290 ? 27.572 33.287 49.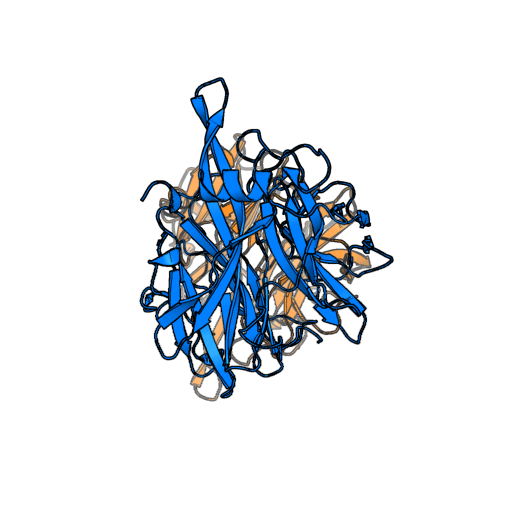735 1.00 13.34 270 PRO B N 1
ATOM 4455 C CA . PRO B 1 290 ? 28.638 33.817 48.874 1.00 16.76 270 PRO B CA 1
ATOM 4456 C C . PRO B 1 290 ? 28.106 34.460 47.602 1.00 13.83 270 PRO B C 1
ATOM 4457 O O . PRO B 1 290 ? 27.085 34.114 47.103 1.00 15.36 270 PRO B O 1
ATOM 4461 N N . GLU B 1 291 ? 28.862 35.436 47.123 1.00 15.72 271 GLU B N 1
ATOM 4462 C CA . GLU B 1 291 ? 28.514 36.189 45.892 1.00 18.97 271 GLU B CA 1
ATOM 4463 C C . GLU B 1 291 ? 28.396 35.210 44.730 1.00 17.94 271 GLU B C 1
ATOM 4464 O O . GLU B 1 291 ? 29.269 34.345 44.557 1.00 20.73 271 GLU B O 1
ATOM 4470 N N . TYR B 1 292 ? 27.293 35.266 43.991 1.00 16.88 272 TYR B N 1
ATOM 4471 C CA . TYR B 1 292 ? 27.089 34.303 42.885 1.00 12.97 272 TYR B CA 1
ATOM 4472 C C . TYR B 1 292 ? 26.049 34.859 41.964 1.00 11.81 272 TYR B C 1
ATOM 4473 O O . TYR B 1 292 ? 25.101 35.483 42.436 1.00 12.64 272 TYR B O 1
ATOM 4482 N N . PRO B 1 293 ? 26.189 34.724 40.634 1.00 15.21 273 PRO B N 1
ATOM 4483 C CA . PRO B 1 293 ? 25.163 35.246 39.751 1.00 13.47 273 PRO B CA 1
ATOM 4484 C C . PRO B 1 293 ? 23.748 34.708 40.012 1.00 10.72 273 PRO B C 1
ATOM 4485 O O . PRO B 1 293 ? 23.568 33.498 40.358 1.00 12.88 273 PRO B O 1
ATOM 4489 N N . ALA B 1 294 ? 22.798 35.617 39.844 1.00 11.95 274 ALA B N 1
ATOM 4490 C CA . ALA B 1 294 ? 21.359 35.288 39.817 1.00 11.43 274 ALA B CA 1
ATOM 4491 C C . ALA B 1 294 ? 20.919 34.903 38.405 1.00 11.55 274 ALA B C 1
ATOM 4492 O O . ALA B 1 294 ? 21.623 35.102 37.416 1.00 14.24 274 ALA B O 1
ATOM 4494 N N . LYS B 1 295 ? 19.721 34.351 38.248 1.00 10.75 275 LYS B N 1
ATOM 4495 C CA . LYS B 1 295 ? 19.261 33.898 36.922 1.00 10.06 275 LYS B CA 1
ATOM 4496 C C . LYS B 1 295 ? 18.934 35.096 36.028 1.00 11.23 275 LYS B C 1
ATOM 4497 O O . LYS B 1 295 ? 18.892 34.999 34.825 1.00 16.43 275 LYS B O 1
ATOM 4503 N N . ALA B 1 296 ? 18.544 36.184 36.650 1.00 11.72 276 ALA B N 1
ATOM 4504 C CA . ALA B 1 296 ? 18.184 37.451 35.979 1.00 10.87 276 ALA B CA 1
ATOM 4505 C C . ALA B 1 296 ? 18.393 38.549 36.994 1.00 11.42 276 ALA B C 1
ATOM 4506 O O . ALA B 1 296 ? 18.381 38.325 38.214 1.00 11.69 276 ALA B O 1
ATOM 4508 N N . PRO B 1 297 ? 18.579 39.793 36.524 1.00 14.88 277 PRO B N 1
ATOM 4509 C CA . PRO B 1 297 ? 18.826 40.907 37.436 1.00 15.61 277 PRO B CA 1
ATOM 4510 C C . PRO B 1 297 ? 17.686 41.102 38.431 1.00 14.87 277 PRO B C 1
ATOM 4511 O O . PRO B 1 297 ? 17.983 41.462 39.557 1.00 15.83 277 PRO B O 1
ATOM 4515 N N . LYS B 1 298 ? 16.447 40.761 38.052 1.00 14.05 278 LYS B N 1
ATOM 4516 C CA . LYS B 1 298 ? 15.294 40.917 39.001 1.00 15.27 278 LYS B CA 1
ATOM 4517 C C . LYS B 1 298 ? 15.374 39.927 40.173 1.00 14.79 278 LYS B C 1
ATOM 4518 O O . LYS B 1 298 ? 14.654 40.132 41.153 1.00 17.07 278 LYS B O 1
ATOM 4524 N N . LEU B 1 299 ? 16.225 38.909 40.082 1.00 12.56 279 LEU B N 1
ATOM 4525 C CA . LEU B 1 299 ? 16.384 37.893 41.149 1.00 12.79 279 LEU B CA 1
ATOM 4526 C C . LEU B 1 299 ? 17.654 38.077 41.963 1.00 13.92 279 LEU B C 1
ATOM 4527 O O . LEU B 1 299 ? 18.003 37.176 42.713 1.00 13.50 279 LEU B O 1
ATOM 4532 N N . ILE B 1 300 ? 18.314 39.225 41.846 1.00 12.52 280 ILE B N 1
ATOM 4533 C CA . ILE B 1 300 ? 19.604 39.483 42.561 1.00 14.77 280 ILE B CA 1
ATOM 4534 C C . ILE B 1 300 ? 19.393 39.481 44.083 1.00 13.05 280 ILE B C 1
ATOM 4535 O O . ILE B 1 300 ? 20.375 39.345 44.811 1.00 13.45 280 ILE B O 1
ATOM 4540 N N . ASP B 1 301 ? 18.173 39.617 44.573 1.00 12.07 281 ASP B N 1
ATOM 4541 C CA . ASP B 1 301 ? 17.907 39.673 46.045 1.00 9.53 281 ASP B CA 1
ATOM 4542 C C . ASP B 1 301 ? 16.797 38.648 46.394 1.00 9.49 281 ASP B C 1
ATOM 4543 O O . ASP B 1 301 ? 15.799 39.016 47.089 1.00 10.94 281 ASP B O 1
ATOM 4548 N N . CYS B 1 302 ? 16.896 37.474 45.808 1.00 10.69 282 CYS B N 1
ATOM 4549 C CA . CYS B 1 302 ? 15.880 36.388 45.885 1.00 9.84 282 CYS B CA 1
ATOM 4550 C C . CYS B 1 302 ? 16.529 35.165 46.518 1.00 11.76 282 CYS B C 1
ATOM 4551 O O . CYS B 1 302 ? 17.530 34.620 45.972 1.00 11.18 282 CYS B O 1
ATOM 4554 N N . VAL B 1 303 ? 15.947 34.689 47.625 1.00 9.99 283 VAL B N 1
ATOM 4555 C CA . VAL B 1 303 ? 16.185 33.320 48.160 1.00 10.31 283 VAL B CA 1
ATOM 4556 C C . VAL B 1 303 ? 14.804 32.672 48.309 1.00 9.63 283 VAL B C 1
ATOM 4557 O O . VAL B 1 303 ? 13.850 33.381 48.691 1.00 12.41 283 VAL B O 1
ATOM 4561 N N . PHE B 1 304 ? 14.729 31.370 48.060 1.00 8.23 284 PHE B N 1
ATOM 4562 C CA . PHE B 1 304 ? 13.456 30.604 48.130 1.00 8.94 284 PHE B CA 1
ATOM 4563 C C . PHE B 1 304 ? 13.798 29.371 48.949 1.00 9.15 284 PHE B C 1
ATOM 4564 O O . PHE B 1 304 ? 14.403 28.425 48.431 1.00 8.62 284 PHE B O 1
ATOM 4572 N N . VAL B 1 305 ? 13.355 29.373 50.219 1.00 9.50 285 VAL B N 1
ATOM 4573 C CA . VAL B 1 305 ? 13.854 28.395 51.188 1.00 8.33 285 VAL B CA 1
ATOM 4574 C C . VAL B 1 305 ? 13.338 26.973 50.888 1.00 7.33 285 VAL B C 1
ATOM 4575 O O . VAL B 1 305 ? 12.258 26.775 50.300 1.00 8.84 285 VAL B O 1
ATOM 4579 N N . SER B 1 306 ? 14.133 26.015 51.360 1.00 6.51 286 SER B N 1
ATOM 4580 C CA .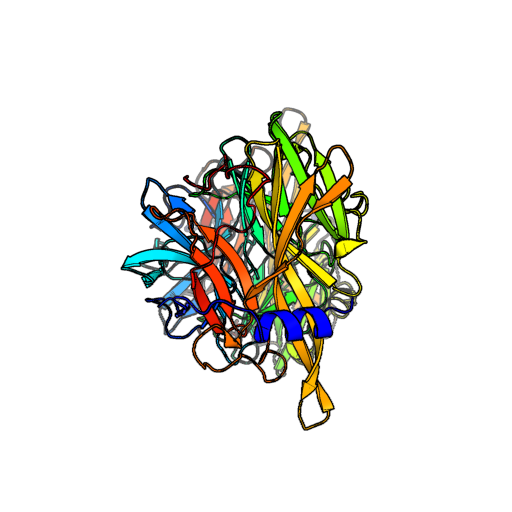 SER B 1 306 ? 13.852 24.581 51.245 1.00 6.11 286 SER B CA 1
ATOM 4581 C C . SER B 1 306 ? 13.353 24.062 52.588 1.00 6.34 286 SER B C 1
ATOM 4582 O O . SER B 1 306 ? 12.327 23.374 52.612 1.00 10.23 286 SER B O 1
ATOM 4585 N N . GLY B 1 307 ? 14.130 24.227 53.607 1.00 7.25 287 GLY B N 1
ATOM 4586 C CA . GLY B 1 307 ? 13.780 23.701 54.945 1.00 8.07 287 GLY B CA 1
ATOM 4587 C C . GLY B 1 307 ? 14.944 23.715 55.896 1.00 8.38 287 GLY B C 1
ATOM 4588 O O . GLY B 1 307 ? 16.030 24.098 55.536 1.00 9.09 287 GLY B O 1
ATOM 4589 N N . ILE B 1 308 ? 14.758 23.168 57.093 1.00 10.25 288 ILE B N 1
ATOM 4590 C CA . ILE B 1 308 ? 15.803 23.055 58.120 1.00 10.19 288 ILE B CA 1
ATOM 4591 C C . ILE B 1 308 ? 16.022 21.596 58.418 1.00 9.68 288 ILE B C 1
ATOM 4592 O O . ILE B 1 308 ? 15.035 20.780 58.297 1.00 10.15 288 ILE B O 1
ATOM 4597 N N . VAL B 1 309 ? 17.259 21.298 58.765 1.00 8.40 289 VAL B N 1
ATOM 4598 C CA . VAL B 1 309 ? 17.675 20.012 59.347 1.00 10.69 289 VAL B CA 1
ATOM 4599 C C . VAL B 1 309 ? 18.333 20.291 60.700 1.00 8.75 289 VAL B C 1
ATOM 4600 O O . VAL B 1 309 ? 19.232 21.115 60.797 1.00 11.62 289 VAL B O 1
ATOM 4604 N N . MET B 1 310 ? 17.975 19.532 61.730 1.00 10.54 290 MET B N 1
ATOM 4605 C CA . MET B 1 310 ? 18.566 19.755 63.046 1.00 12.41 290 MET B CA 1
ATOM 4606 C C . MET B 1 310 ? 20.002 19.208 63.053 1.00 13.90 290 MET B C 1
ATOM 4607 O O . MET B 1 310 ? 20.275 18.133 62.488 1.00 19.24 290 MET B O 1
ATOM 4612 N N . ARG B 1 311 ? 20.857 19.914 63.770 1.00 17.32 291 ARG B N 1
ATOM 4613 C CA . ARG B 1 311 ? 22.283 19.538 63.974 1.00 19.24 291 ARG B CA 1
ATOM 4614 C C . ARG B 1 311 ? 22.495 18.981 65.396 1.00 22.60 291 ARG B C 1
ATOM 4615 O O . ARG B 1 311 ? 21.746 19.356 66.300 1.00 26.94 291 ARG B O 1
ATOM 4623 N N . GLU B 1 312 ? 23.538 18.166 65.577 1.00 32.37 292 GLU B N 1
ATOM 4624 C CA . GLU B 1 312 ? 23.998 17.580 66.872 1.00 30.90 292 GLU B CA 1
ATOM 4625 C C . GLU B 1 312 ? 24.140 18.708 67.894 1.00 37.03 292 GLU B C 1
ATOM 4626 O O . GLU B 1 312 ? 23.753 18.477 69.014 1.00 32.61 292 GLU B O 1
ATOM 4628 N N . ASP B 1 313 ? 24.585 19.906 67.490 1.00 31.96 293 ASP B N 1
ATOM 4629 C CA . ASP B 1 313 ? 24.874 21.026 68.422 1.00 33.40 293 ASP B CA 1
ATOM 4630 C C . ASP B 1 313 ? 23.615 21.843 68.766 1.00 33.15 293 ASP B C 1
ATOM 4631 O O . ASP B 1 313 ? 23.752 22.827 69.566 1.00 34.24 293 ASP B O 1
ATOM 4636 N N . GLY B 1 314 ? 22.438 21.464 68.261 1.00 23.21 294 GLY B N 1
ATOM 4637 C CA . GLY B 1 314 ? 21.166 22.105 68.647 1.00 23.94 294 GLY B CA 1
ATOM 4638 C C . GLY B 1 314 ? 20.815 23.288 67.769 1.00 22.87 294 GLY B C 1
ATOM 4639 O O . GLY B 1 314 ? 19.683 23.830 67.845 1.00 22.87 294 GLY B O 1
ATOM 4640 N N . LYS B 1 315 ? 21.729 23.670 66.917 1.00 18.53 295 LYS B N 1
ATOM 4641 C CA . LYS B 1 315 ? 21.426 24.673 65.888 1.00 15.48 295 LYS B CA 1
ATOM 4642 C C . LYS B 1 315 ? 20.827 23.910 64.705 1.00 17.74 295 LYS B C 1
ATOM 4643 O O . LYS B 1 315 ? 20.665 22.658 64.770 1.00 20.81 295 LYS B O 1
ATOM 4649 N N . CYS B 1 316 ? 20.523 24.616 63.652 1.00 13.47 296 CYS B N 1
ATOM 4650 C CA A CYS B 1 316 ? 20.173 23.862 62.458 0.50 13.17 296 CYS B CA 1
ATOM 4651 C CA B CYS B 1 316 ? 19.954 24.081 62.411 0.50 10.85 296 CYS B CA 1
ATOM 4652 C C . CYS B 1 316 ? 20.814 24.396 61.202 1.00 10.18 296 CYS B C 1
ATOM 4653 O O . CYS B 1 316 ? 21.499 25.467 61.200 1.00 13.18 296 CYS B O 1
ATOM 4658 N N . ASP B 1 317 ? 20.747 23.511 60.247 1.00 8.38 297 ASP B N 1
ATOM 4659 C CA . ASP B 1 317 ? 21.155 23.802 58.852 1.00 10.38 297 ASP B CA 1
ATOM 4660 C C . ASP B 1 317 ? 19.906 24.280 58.142 1.00 9.66 297 ASP B C 1
ATOM 4661 O O . ASP B 1 317 ? 18.905 23.536 58.080 1.00 12.39 297 ASP B O 1
ATOM 4666 N N . LEU B 1 318 ? 20.001 25.454 57.528 1.00 8.96 298 LEU B N 1
ATOM 4667 C CA . LEU B 1 318 ? 18.928 26.066 56.734 1.00 10.16 298 LEU B CA 1
ATOM 4668 C C . LEU B 1 318 ? 19.339 25.932 55.270 1.00 9.45 298 LEU B C 1
ATOM 4669 O O . LEU B 1 318 ? 20.399 26.428 54.912 1.00 11.50 298 LEU B O 1
ATOM 4674 N N . TYR B 1 319 ? 18.581 25.187 54.496 1.00 7.09 299 TYR B N 1
ATOM 4675 C CA . TYR B 1 319 ? 18.731 24.999 53.036 1.00 7.19 299 TYR B CA 1
ATOM 4676 C C . TYR B 1 319 ? 17.790 25.941 52.324 1.00 6.96 299 TYR B C 1
ATOM 4677 O O . TYR B 1 319 ? 16.603 26.070 52.668 1.00 7.78 299 TYR B O 1
ATOM 4686 N N . SER B 1 320 ? 18.272 26.525 51.214 1.00 7.84 300 SER B N 1
ATOM 4687 C CA . SER B 1 320 ? 17.496 27.490 50.405 1.00 7.22 300 SER B CA 1
ATOM 4688 C C . SER B 1 320 ? 17.968 27.485 48.961 1.00 6.87 300 SER B C 1
ATOM 4689 O O . SER B 1 320 ? 19.217 27.407 48.736 1.00 7.67 300 SER B O 1
ATOM 4692 N N . GLY B 1 321 ? 17.044 27.664 48.069 1.00 7.59 301 GLY B N 1
ATOM 4693 C CA . GLY B 1 321 ? 17.353 28.213 46.714 1.00 7.10 301 GLY B CA 1
ATOM 4694 C C . GLY B 1 321 ? 17.924 29.588 46.849 1.00 7.58 301 GLY B C 1
ATOM 4695 O O . GLY B 1 321 ? 17.457 30.375 47.639 1.00 9.13 301 GLY B O 1
ATOM 4696 N N . VAL B 1 322 ? 18.911 29.914 45.962 1.00 7.76 302 VAL B N 1
ATOM 4697 C CA . VAL B 1 322 ? 19.562 31.236 45.953 1.00 7.88 302 VAL B CA 1
ATOM 4698 C C . VAL B 1 322 ? 19.643 31.756 44.511 1.00 8.09 302 VAL B C 1
ATOM 4699 O O . VAL B 1 322 ? 20.314 31.118 43.670 1.00 9.90 302 VAL B O 1
ATOM 4703 N N . GLY B 1 323 ? 18.982 32.871 44.270 1.00 8.29 303 GLY B N 1
ATOM 4704 C CA . GLY B 1 323 ? 18.940 33.611 42.971 1.00 9.70 303 GLY B CA 1
ATOM 4705 C C . GLY B 1 323 ? 18.416 32.802 41.808 1.00 10.25 303 GLY B C 1
ATOM 4706 O O . GLY B 1 323 ? 18.721 33.112 40.660 1.00 11.06 303 GLY B O 1
ATOM 4707 N N . ASP B 1 324 ? 17.705 31.689 42.083 1.00 9.60 304 ASP B N 1
ATOM 4708 C CA . ASP B 1 324 ? 17.228 30.744 41.045 1.00 10.45 304 ASP B CA 1
ATOM 4709 C C . ASP B 1 324 ? 18.410 30.146 40.251 1.00 11.11 304 ASP B C 1
ATOM 4710 O O . ASP B 1 324 ? 18.220 29.731 39.129 1.00 11.80 304 ASP B O 1
ATOM 4715 N N . THR B 1 325 ? 19.568 29.996 40.854 1.00 10.30 305 THR B N 1
ATOM 4716 C CA . THR B 1 325 ? 20.695 29.280 40.236 1.00 9.99 305 THR B CA 1
ATOM 4717 C C . THR B 1 325 ? 21.453 28.312 41.161 1.00 9.41 305 THR B C 1
ATOM 4718 O O . THR B 1 325 ? 22.131 27.435 40.613 1.00 11.76 305 THR B O 1
ATOM 4722 N N . GLN B 1 326 ? 21.324 28.403 42.498 1.00 8.01 306 GLN B N 1
ATOM 4723 C CA . GLN B 1 326 ? 22.111 27.583 43.451 1.00 9.36 306 GLN B CA 1
ATOM 4724 C C . GLN B 1 326 ? 21.222 27.080 44.574 1.00 8.01 306 GLN B C 1
ATOM 4725 O O . GLN B 1 326 ? 20.120 27.631 44.763 1.00 7.94 306 GLN B O 1
ATOM 4731 N N . GLU B 1 327 ? 21.720 26.037 45.252 1.00 7.54 307 GLU B N 1
ATOM 4732 C CA . GLU B 1 327 ? 21.170 25.659 46.587 1.00 7.68 307 GLU B CA 1
ATOM 4733 C C . GLU B 1 327 ? 22.235 26.004 47.625 1.00 7.56 307 GLU B C 1
ATOM 4734 O O . GLU B 1 327 ? 23.413 25.568 47.462 1.00 8.96 307 GLU B O 1
ATOM 4740 N N . GLY B 1 328 ? 21.850 26.746 48.644 1.00 8.10 308 GLY B N 1
ATOM 4741 C CA . GLY B 1 328 ? 22.672 27.124 49.776 1.00 8.43 308 GLY B CA 1
ATOM 4742 C C . GLY B 1 328 ? 22.333 26.388 51.067 1.00 8.93 308 GLY B C 1
ATOM 4743 O O . GLY B 1 328 ? 21.196 25.973 51.225 1.00 9.24 308 GLY B O 1
ATOM 4744 N N . ARG B 1 329 ? 23.300 26.332 51.982 1.00 9.31 309 ARG B N 1
ATOM 4745 C CA . ARG B 1 329 ? 23.130 25.874 53.369 1.00 8.57 309 ARG B CA 1
ATOM 4746 C C . ARG B 1 329 ? 23.756 26.922 54.263 1.00 9.32 309 ARG B C 1
ATOM 4747 O O . ARG B 1 329 ? 24.950 27.320 54.056 1.00 10.94 309 ARG B O 1
ATOM 4755 N N . MET B 1 330 ? 23.008 27.383 55.258 1.00 8.97 310 MET B N 1
ATOM 4756 C CA . MET B 1 330 ? 23.551 28.348 56.259 1.00 11.32 310 MET B CA 1
ATOM 4757 C C . MET B 1 330 ? 23.193 27.820 57.658 1.00 12.86 310 MET B C 1
ATOM 4758 O O . MET B 1 330 ? 22.092 27.327 57.818 1.00 13.07 310 MET B O 1
ATOM 4763 N N . MET B 1 331 ? 24.089 27.951 58.619 1.00 11.66 311 MET B N 1
ATOM 4764 C CA . MET B 1 331 ? 23.856 27.561 60.018 1.00 13.21 311 MET B CA 1
ATOM 4765 C C . MET B 1 331 ? 23.110 28.718 60.681 1.00 14.84 311 MET B C 1
ATOM 4766 O O . MET B 1 331 ? 23.450 29.885 60.463 1.00 15.14 311 MET B O 1
ATOM 4771 N N . ILE B 1 332 ? 22.018 28.381 61.367 1.00 12.05 312 ILE B N 1
ATOM 4772 C CA . ILE B 1 332 ? 21.168 29.329 62.129 1.00 11.39 312 ILE B CA 1
ATOM 4773 C C . ILE B 1 332 ? 20.911 28.747 63.528 1.00 11.83 312 ILE B C 1
ATOM 4774 O O . ILE B 1 332 ? 20.991 27.525 63.724 1.00 13.47 312 ILE B O 1
ATOM 4779 N N . ASN B 1 333 ? 20.503 29.604 64.442 1.00 11.45 313 ASN B N 1
ATOM 4780 C CA . ASN B 1 333 ? 19.969 29.157 65.736 1.00 9.78 313 ASN B CA 1
ATOM 4781 C C . ASN B 1 333 ? 18.589 28.582 65.469 1.00 9.71 313 ASN B C 1
ATOM 4782 O O . ASN B 1 333 ? 17.946 28.925 64.535 1.00 11.93 313 ASN B O 1
ATOM 4787 N N . TYR B 1 334 ? 18.224 27.586 66.261 1.00 10.89 314 TYR B N 1
ATOM 4788 C CA . TYR B 1 334 ? 16.897 26.958 66.134 1.00 10.56 314 TYR B CA 1
ATOM 4789 C C . TYR B 1 334 ? 15.840 28.042 66.142 1.00 10.01 314 TYR B C 1
ATOM 4790 O O . TYR B 1 334 ? 15.783 28.890 67.054 1.00 12.61 314 TYR B O 1
ATOM 4799 N N . PRO B 1 335 ? 14.992 28.094 65.112 1.00 11.42 315 PRO B N 1
ATOM 4800 C CA . PRO B 1 335 ? 14.094 29.241 64.992 1.00 9.56 315 PRO B CA 1
ATOM 4801 C C . PRO B 1 335 ? 12.769 29.188 65.740 1.00 11.17 315 PRO B C 1
ATOM 4802 O O . PRO B 1 335 ? 12.062 30.177 65.720 1.00 12.78 315 PRO B O 1
ATOM 4806 N N . PHE B 1 336 ? 12.455 28.031 66.358 1.00 10.98 316 PHE B N 1
ATOM 4807 C CA . PHE B 1 336 ? 11.135 27.902 67.048 1.00 12.32 316 PHE B CA 1
ATOM 4808 C C . PHE B 1 336 ? 11.332 27.884 68.579 1.00 13.37 316 PHE B C 1
ATOM 4809 O O . PHE B 1 336 ? 10.521 27.267 69.281 1.00 13.34 316 PHE B O 1
ATOM 4817 N N . GLU B 1 337 ? 12.382 28.506 69.098 1.00 16.22 317 GLU B N 1
ATOM 4818 C CA . GLU B 1 337 ? 12.693 28.460 70.550 1.00 18.67 317 GLU B CA 1
ATOM 4819 C C . GLU B 1 337 ? 11.480 28.956 71.338 1.00 15.71 317 GLU B C 1
ATOM 4820 O O . GLU B 1 337 ? 10.892 29.978 70.952 1.00 17.64 317 GLU B O 1
ATOM 4826 N N . GLY B 1 338 ? 11.130 28.253 72.405 1.00 15.12 318 GLY B N 1
ATOM 4827 C CA . GLY B 1 338 ? 9.977 28.584 73.251 1.00 17.11 318 GLY B CA 1
ATOM 4828 C C . GLY B 1 338 ? 8.701 27.941 72.778 1.00 16.36 318 GLY B C 1
ATOM 4829 O O . GLY B 1 338 ? 7.686 28.090 73.508 1.00 16.24 318 GLY B O 1
ATOM 4830 N N . HIS B 1 339 ? 8.706 27.260 71.627 1.00 12.53 319 HIS B N 1
ATOM 4831 C CA . HIS B 1 339 ? 7.478 26.677 71.031 1.00 13.94 319 HIS B CA 1
ATOM 4832 C C . HIS B 1 339 ? 7.539 25.155 70.909 1.00 12.63 319 HIS B C 1
ATOM 4833 O O . HIS B 1 339 ? 6.561 24.573 70.411 1.00 14.07 319 HIS B O 1
ATOM 4840 N N . GLY B 1 340 ? 8.624 24.527 71.328 1.00 14.82 320 GLY B N 1
ATOM 4841 C CA . GLY B 1 340 ? 8.738 23.062 71.365 1.00 13.23 320 GLY B CA 1
ATOM 4842 C C . GLY B 1 340 ? 9.827 22.592 70.399 1.00 12.29 320 GLY B C 1
ATOM 4843 O O . GLY B 1 340 ? 10.286 23.386 69.597 1.00 15.27 320 GLY B O 1
ATOM 4844 N N . THR B 1 341 ? 10.142 21.320 70.453 1.00 12.58 321 THR B N 1
ATOM 4845 C CA . THR B 1 341 ? 11.077 20.611 69.577 1.00 11.43 321 THR B CA 1
ATOM 4846 C C . THR B 1 341 ? 10.310 20.108 68.376 1.00 11.20 321 THR B C 1
ATOM 4847 O O . THR B 1 341 ? 9.097 19.884 68.472 1.00 11.48 321 THR B O 1
ATOM 4851 N N . ILE B 1 342 ? 10.977 19.961 67.242 1.00 11.90 322 ILE B N 1
ATOM 4852 C CA . ILE B 1 342 ? 10.399 19.228 66.087 1.00 11.18 322 ILE B CA 1
ATOM 4853 C C . ILE B 1 342 ? 10.179 17.769 66.464 1.00 10.61 322 ILE B C 1
ATOM 4854 O O . ILE B 1 342 ? 11.123 17.090 66.894 1.00 13.71 322 ILE B O 1
ATOM 4859 N N . VAL B 1 343 ? 8.952 17.264 66.244 1.00 11.11 323 VAL B N 1
ATOM 4860 C CA . VAL B 1 343 ? 8.675 15.846 66.618 1.00 12.94 323 VAL B CA 1
ATOM 4861 C C . VAL B 1 343 ? 8.334 14.955 65.423 1.00 13.96 323 VAL B C 1
ATOM 4862 O O . VAL B 1 343 ? 8.150 13.726 65.635 1.00 19.56 323 VAL B O 1
ATOM 4866 N N . ASP B 1 344 ? 8.294 15.505 64.221 1.00 10.68 324 ASP B N 1
ATOM 4867 C CA . ASP B 1 344 ? 8.115 14.697 63.000 1.00 12.98 324 ASP B CA 1
ATOM 4868 C C . ASP B 1 344 ? 9.453 14.569 62.239 1.00 10.05 324 ASP B C 1
ATOM 4869 O O . ASP B 1 344 ? 10.502 15.007 62.757 1.00 13.82 324 ASP B O 1
ATOM 4874 N N . ASN B 1 345 ? 9.404 13.902 61.111 1.00 10.11 325 ASN B N 1
ATOM 4875 C CA . ASN B 1 345 ? 10.627 13.609 60.359 1.00 11.08 325 ASN B CA 1
ATOM 4876 C C . ASN B 1 345 ? 10.280 13.374 58.901 1.00 9.32 325 ASN B C 1
ATOM 4877 O O . ASN B 1 345 ? 9.111 13.203 58.577 1.00 9.66 325 ASN B O 1
ATOM 4882 N N . VAL B 1 346 ? 11.318 13.430 58.072 1.00 10.34 326 VAL B N 1
ATOM 4883 C CA . VAL B 1 346 ? 11.262 13.020 56.645 1.00 8.91 326 VAL B CA 1
ATOM 4884 C C . VAL B 1 346 ? 12.282 11.885 56.429 1.00 9.37 326 VAL B C 1
ATOM 4885 O O . VAL B 1 346 ? 13.036 11.839 55.432 1.00 11.15 326 VAL B O 1
ATOM 4889 N N . ASN B 1 347 ? 12.258 10.885 57.317 1.00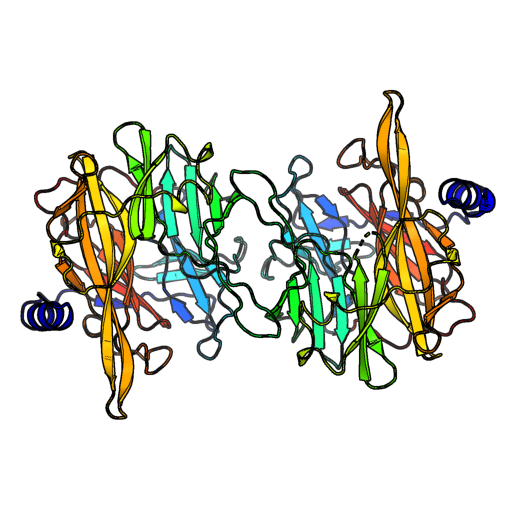 11.04 327 ASN B N 1
ATOM 4890 C CA . ASN B 1 347 ? 13.098 9.680 57.148 1.00 12.55 327 ASN B CA 1
ATOM 4891 C C . ASN B 1 347 ? 12.209 8.580 56.570 1.00 13.13 327 ASN B C 1
ATOM 4892 O O . ASN B 1 347 ? 11.368 8.010 57.368 1.00 16.84 327 ASN B O 1
ATOM 4897 N N . PHE B 1 348 ? 12.418 8.265 55.299 1.00 11.67 328 PHE B N 1
ATOM 4898 C CA . PHE B 1 348 ? 11.655 7.264 54.550 1.00 15.71 328 PHE B CA 1
ATOM 4899 C C . PHE B 1 348 ? 12.448 5.958 54.407 1.00 20.62 328 PHE B C 1
ATOM 4900 O O . PHE B 1 348 ? 13.670 5.675 54.603 1.00 26.72 328 PHE B O 1
#